Protein AF-A0AA85AYY3-F1 (afdb_monomer)

Organism: NCBI:txid31246

Radius of gyration: 50.99 Å; Cα contacts (8 Å, |Δi|>4): 370; chains: 1; bounding box: 102×61×174 Å

Structure (mmCIF, N/CA/C/O backbone):
data_AF-A0AA85AYY3-F1
#
_entry.id   AF-A0AA85AYY3-F1
#
loop_
_atom_site.group_PDB
_atom_site.id
_atom_site.type_symbol
_atom_site.label_atom_id
_atom_site.label_alt_id
_atom_site.label_comp_id
_atom_site.label_asym_id
_atom_site.label_entity_id
_atom_site.label_seq_id
_atom_site.pdbx_PDB_ins_code
_atom_site.Cartn_x
_atom_site.Cartn_y
_atom_site.Cartn_z
_atom_site.occupancy
_atom_site.B_iso_or_equiv
_atom_site.auth_seq_id
_atom_site.auth_comp_id
_atom_site.auth_asym_id
_atom_site.auth_atom_id
_atom_site.pdbx_PDB_model_num
ATOM 1 N N . MET A 1 1 ? 17.654 -11.704 98.805 1.00 35.56 1 MET A N 1
ATOM 2 C CA . MET A 1 1 ? 17.884 -10.876 97.605 1.00 35.56 1 MET A CA 1
ATOM 3 C C . MET A 1 1 ? 16.859 -11.302 96.569 1.00 35.56 1 MET A C 1
ATOM 5 O O . MET A 1 1 ? 16.862 -12.474 96.223 1.00 35.56 1 MET A O 1
ATOM 9 N N . SER A 1 2 ? 15.999 -10.351 96.183 1.00 33.56 2 SER A N 1
ATOM 10 C CA . SER A 1 2 ? 15.013 -10.348 95.081 1.00 33.56 2 SER A CA 1
ATOM 11 C C . SER A 1 2 ? 13.864 -11.370 95.172 1.00 33.56 2 SER A C 1
ATOM 13 O O . SER A 1 2 ? 14.087 -12.560 95.012 1.00 33.56 2 SER A O 1
ATOM 15 N N . ASP A 1 3 ? 12.648 -11.014 95.608 1.00 28.70 3 ASP A N 1
ATOM 16 C CA . ASP A 1 3 ? 11.627 -10.069 95.078 1.00 28.70 3 ASP A CA 1
ATOM 17 C C . ASP A 1 3 ? 10.892 -10.583 93.824 1.00 28.70 3 ASP A C 1
ATOM 19 O O . ASP A 1 3 ? 11.444 -10.518 92.731 1.00 28.70 3 ASP A O 1
ATOM 23 N N . LYS A 1 4 ? 9.618 -11.006 93.947 1.00 32.03 4 LYS A N 1
ATOM 24 C CA . LYS A 1 4 ? 8.437 -10.143 93.695 1.00 32.03 4 LYS A CA 1
ATOM 25 C C . LYS A 1 4 ? 7.093 -10.900 93.732 1.00 32.03 4 LYS A C 1
ATOM 27 O O . LYS A 1 4 ? 6.885 -11.871 93.019 1.00 32.03 4 LYS A O 1
ATOM 32 N N . ALA A 1 5 ? 6.210 -10.358 94.573 1.00 32.62 5 ALA A N 1
ATOM 33 C CA . ALA A 1 5 ? 4.752 -10.225 94.502 1.00 32.62 5 ALA A CA 1
ATOM 34 C C . ALA A 1 5 ? 3.937 -11.093 93.518 1.00 32.62 5 ALA A C 1
ATOM 36 O O . ALA A 1 5 ? 3.928 -10.861 92.312 1.00 32.62 5 ALA A O 1
ATOM 37 N N . SER A 1 6 ? 3.105 -11.964 94.094 1.00 32.62 6 SER A N 1
ATOM 38 C CA . SER A 1 6 ? 1.823 -12.394 93.540 1.00 32.62 6 SER A CA 1
ATOM 39 C C . SER A 1 6 ? 0.714 -11.456 94.039 1.00 32.62 6 SER A C 1
ATOM 41 O O . SER A 1 6 ? 0.400 -11.440 95.228 1.00 32.62 6 SER A O 1
ATOM 43 N N . SER A 1 7 ? 0.090 -10.696 93.141 1.00 30.17 7 SER A N 1
ATOM 44 C CA . SER A 1 7 ? -1.253 -10.158 93.376 1.00 30.17 7 SER A CA 1
ATOM 45 C C . SER A 1 7 ? -2.160 -10.585 92.232 1.00 30.17 7 SER A C 1
ATOM 47 O O . SER A 1 7 ? -1.886 -10.314 91.065 1.00 30.17 7 SER A O 1
ATOM 49 N N . CYS A 1 8 ? -3.229 -11.294 92.591 1.00 33.50 8 CYS A N 1
ATOM 50 C CA . CYS A 1 8 ? -4.427 -11.377 91.777 1.00 33.50 8 CYS A CA 1
ATOM 51 C C . CYS A 1 8 ? -4.916 -9.955 91.508 1.00 33.50 8 CYS A C 1
ATOM 53 O O . CYS A 1 8 ? -5.263 -9.263 92.459 1.00 33.50 8 CYS A O 1
ATOM 55 N N . ASP A 1 9 ? -4.989 -9.575 90.239 1.00 27.72 9 ASP A N 1
ATOM 56 C CA . ASP A 1 9 ? -5.934 -8.567 89.780 1.00 27.72 9 ASP A CA 1
ATOM 57 C C . ASP A 1 9 ? -6.814 -9.217 88.718 1.00 27.72 9 ASP A C 1
ATOM 59 O O . ASP A 1 9 ? -6.362 -9.670 87.666 1.00 27.72 9 ASP A O 1
ATOM 63 N N . SER A 1 10 ? -8.092 -9.315 89.065 1.00 39.16 10 SER A N 1
ATOM 64 C CA . SER A 1 10 ? -9.200 -9.461 88.138 1.00 39.16 10 SER A CA 1
ATOM 65 C C . SER A 1 10 ? -9.140 -8.329 87.115 1.00 39.16 10 SER A C 1
ATOM 67 O O . SER A 1 10 ? -9.300 -7.169 87.492 1.00 39.16 10 SER A O 1
ATOM 69 N N . SER A 1 11 ? -8.945 -8.647 85.838 1.00 30.33 11 SER A N 1
ATOM 70 C CA . SER A 1 11 ? -9.201 -7.703 84.755 1.00 30.33 11 SER A CA 1
ATOM 71 C C . SER A 1 11 ? -10.397 -8.165 83.932 1.00 30.33 11 SER A C 1
ATOM 73 O O . SER A 1 11 ? -10.402 -9.209 83.280 1.00 30.33 11 SER A O 1
ATOM 75 N N . ASP A 1 12 ? -11.437 -7.349 84.054 1.00 29.25 12 ASP A N 1
ATOM 76 C CA . ASP A 1 12 ? -12.668 -7.332 83.291 1.00 29.25 12 ASP A CA 1
ATOM 77 C C . ASP A 1 12 ? -12.446 -7.556 81.790 1.00 29.25 12 ASP A C 1
ATOM 79 O O . ASP A 1 12 ? -11.738 -6.807 81.116 1.00 29.25 12 ASP A O 1
ATOM 83 N N . PHE A 1 13 ? -13.151 -8.542 81.237 1.00 31.69 13 PHE A N 1
ATOM 84 C CA . PHE A 1 13 ? -13.492 -8.560 79.819 1.00 31.69 13 PHE A CA 1
ATOM 85 C C . PHE A 1 13 ? -14.547 -7.476 79.563 1.00 31.69 13 PHE A C 1
ATOM 87 O O . PHE A 1 13 ? -15.748 -7.739 79.583 1.00 31.69 13 PHE A O 1
ATOM 94 N N . SER A 1 14 ? -14.102 -6.249 79.317 1.00 43.25 14 SER A N 1
ATOM 95 C CA . SER A 1 14 ? -14.933 -5.220 78.700 1.00 43.25 14 SER A CA 1
ATOM 96 C C . SER A 1 14 ? -14.077 -4.403 77.745 1.00 43.25 14 SER A C 1
ATOM 98 O O . SER A 1 14 ? -13.562 -3.348 78.094 1.00 43.25 14 SER A O 1
ATOM 100 N N . ASP A 1 15 ? -13.919 -4.925 76.528 1.00 37.19 15 ASP A N 1
ATOM 101 C CA . ASP A 1 15 ? -13.458 -4.138 75.389 1.00 37.19 15 ASP A CA 1
ATOM 102 C C . ASP A 1 15 ? -14.554 -4.176 74.318 1.00 37.19 15 ASP A C 1
ATOM 104 O O . ASP A 1 15 ? -14.806 -5.181 73.644 1.00 37.19 15 ASP A O 1
ATOM 108 N N . GLY A 1 16 ? -15.304 -3.076 74.277 1.00 38.12 16 GLY A N 1
ATOM 109 C CA . GLY A 1 16 ? -16.508 -2.886 73.488 1.00 38.12 16 GLY A CA 1
ATOM 110 C C . GLY A 1 16 ? -16.209 -2.684 72.009 1.00 38.12 16 GLY A C 1
ATOM 111 O O . GLY A 1 16 ? -16.101 -1.554 71.539 1.00 38.12 16 GLY A O 1
ATOM 112 N N . TYR A 1 17 ? -16.187 -3.774 71.247 1.00 41.09 17 TYR A N 1
ATOM 113 C CA . TYR A 1 17 ? -16.388 -3.698 69.803 1.00 41.09 17 TYR A CA 1
ATOM 114 C C . TYR A 1 17 ? -17.891 -3.778 69.505 1.00 41.09 17 TYR A C 1
ATOM 116 O O . TYR A 1 17 ? -18.534 -4.760 69.886 1.00 41.09 17 TYR A O 1
ATOM 124 N N . PRO A 1 18 ? -18.493 -2.775 68.838 1.00 55.06 18 PRO A N 1
ATOM 125 C CA . PRO A 1 18 ? -19.902 -2.845 68.484 1.00 55.06 18 PRO A CA 1
ATOM 126 C C . PRO A 1 18 ? -20.131 -4.026 67.527 1.00 55.06 18 PRO A C 1
ATOM 128 O O . PRO A 1 18 ? -19.485 -4.152 66.485 1.00 55.06 18 PRO A O 1
ATOM 131 N N . THR A 1 19 ? -21.045 -4.926 67.892 1.00 65.50 19 THR A N 1
ATOM 132 C CA . THR A 1 19 ? -21.405 -6.079 67.064 1.00 65.50 19 THR A CA 1
ATOM 133 C C . THR A 1 19 ? -22.211 -5.605 65.852 1.00 65.50 19 THR A C 1
ATOM 135 O O . THR A 1 19 ? -23.212 -4.897 65.975 1.00 65.50 19 THR A O 1
ATOM 138 N N . THR A 1 20 ? -21.762 -5.968 64.645 1.00 73.62 20 THR A N 1
ATOM 139 C CA . THR A 1 20 ? -22.497 -5.657 63.409 1.00 73.62 20 THR A CA 1
ATOM 140 C C . THR A 1 20 ? -23.631 -6.663 63.237 1.00 73.62 20 THR A C 1
ATOM 142 O O . THR A 1 20 ? -23.387 -7.862 63.131 1.00 73.62 20 THR A O 1
ATOM 145 N N . THR A 1 21 ? -24.872 -6.186 63.191 1.00 78.38 21 THR A N 1
ATOM 146 C CA . THR A 1 21 ? -26.077 -7.011 63.027 1.00 78.38 21 THR A CA 1
ATOM 147 C C . THR A 1 21 ? -26.819 -6.620 61.753 1.00 78.38 21 THR A C 1
ATOM 149 O O . THR A 1 21 ? -26.905 -5.444 61.403 1.00 78.38 21 THR A O 1
ATOM 152 N N . THR A 1 22 ? -27.347 -7.604 61.023 1.00 79.69 22 THR A N 1
ATOM 153 C CA . THR A 1 22 ? -28.239 -7.322 59.887 1.00 79.69 22 THR A CA 1
ATOM 154 C C . THR A 1 22 ? -29.612 -6.978 60.444 1.00 79.69 22 THR A C 1
ATOM 156 O O . THR A 1 22 ? -30.223 -7.816 61.099 1.00 79.69 22 THR A O 1
ATOM 159 N N . ILE A 1 23 ? -30.078 -5.752 60.210 1.00 78.75 23 ILE A N 1
ATOM 160 C CA . ILE A 1 23 ? -31.345 -5.249 60.762 1.00 78.75 23 ILE A CA 1
ATOM 161 C C . ILE A 1 23 ? -32.489 -5.275 59.749 1.00 78.75 23 ILE A C 1
ATOM 163 O O . ILE A 1 23 ? -33.650 -5.267 60.142 1.00 78.75 23 ILE A O 1
ATOM 167 N N . SER A 1 24 ? -32.182 -5.305 58.451 1.00 78.00 24 SER A N 1
ATOM 168 C CA . SER A 1 24 ? -33.190 -5.417 57.397 1.00 78.00 24 SER A CA 1
ATOM 169 C C . SER A 1 24 ? -32.585 -5.957 56.106 1.00 78.00 24 SER A C 1
ATOM 171 O O . SER A 1 24 ? -31.377 -5.856 55.867 1.00 78.00 24 SER A O 1
ATOM 173 N N . THR A 1 25 ? -33.434 -6.533 55.262 1.00 81.69 25 THR A N 1
ATOM 174 C CA . THR A 1 25 ? -33.081 -6.990 53.920 1.00 81.69 25 THR A CA 1
ATOM 175 C C . THR A 1 25 ? -34.111 -6.445 52.940 1.00 81.69 25 THR A C 1
ATOM 177 O O . THR A 1 25 ? -35.302 -6.717 53.071 1.00 81.69 25 THR A O 1
ATOM 180 N N . VAL A 1 26 ? -33.663 -5.666 51.959 1.00 81.69 26 VAL A N 1
ATOM 181 C CA . VAL A 1 26 ? -34.529 -5.076 50.932 1.00 81.69 26 VAL A CA 1
ATOM 182 C C . VAL A 1 26 ? -34.289 -5.821 49.630 1.00 81.69 26 VAL A C 1
ATOM 184 O O . VAL A 1 26 ? -33.198 -5.761 49.071 1.00 81.69 26 VAL A O 1
ATOM 187 N N . ALA A 1 27 ? -35.300 -6.535 49.142 1.00 84.75 27 ALA A N 1
ATOM 188 C CA . ALA A 1 27 ? -35.262 -7.182 47.838 1.00 84.75 27 ALA A CA 1
ATOM 189 C C . ALA A 1 27 ? -36.133 -6.402 46.850 1.00 84.75 27 ALA A C 1
ATOM 191 O O . ALA A 1 27 ? -37.312 -6.162 47.109 1.00 84.75 27 ALA A O 1
ATOM 192 N N . LEU A 1 28 ? -35.557 -6.021 45.713 1.00 84.94 28 LEU A N 1
ATOM 193 C CA . LEU A 1 28 ? -36.245 -5.320 44.634 1.00 84.94 28 LEU A CA 1
ATOM 194 C C . LEU A 1 28 ? -36.143 -6.140 43.352 1.00 84.94 28 LEU A C 1
ATOM 196 O O . LEU A 1 28 ? -35.056 -6.573 42.972 1.00 84.94 28 LEU A O 1
ATOM 200 N N . GLN A 1 29 ? -37.285 -6.330 42.690 1.00 86.81 29 GLN A N 1
ATOM 201 C CA . GLN A 1 29 ? -37.403 -7.041 41.419 1.00 86.81 29 GLN A CA 1
ATOM 202 C C . GLN A 1 29 ? -37.908 -6.078 40.331 1.00 86.81 29 GLN A C 1
ATOM 204 O O . GLN A 1 29 ? -38.973 -5.455 40.437 1.00 86.81 29 GLN A O 1
ATOM 209 N N . ALA A 1 30 ? -37.148 -5.969 39.250 1.00 83.38 30 ALA A N 1
ATOM 210 C CA . ALA A 1 30 ? -37.413 -5.113 38.106 1.00 83.38 30 ALA A CA 1
ATOM 211 C C . ALA A 1 30 ? -37.407 -5.950 36.820 1.00 83.38 30 ALA A C 1
ATOM 213 O O . ALA A 1 30 ? -36.438 -5.950 36.069 1.00 83.38 30 ALA A O 1
ATOM 214 N N . GLY A 1 31 ? -38.501 -6.681 36.575 1.00 81.88 31 GLY A N 1
ATOM 215 C CA . GLY A 1 31 ? -38.555 -7.652 35.480 1.00 81.88 31 GLY A CA 1
ATOM 216 C C . GLY A 1 31 ? -37.588 -8.802 35.762 1.00 81.88 31 GLY A C 1
ATOM 217 O O . GLY A 1 31 ? -37.687 -9.439 36.813 1.00 81.88 31 GLY A O 1
ATOM 218 N N . ASN A 1 32 ? -36.627 -9.002 34.861 1.00 83.75 32 ASN A N 1
ATOM 219 C CA . ASN A 1 32 ? -35.597 -10.036 34.988 1.00 83.75 32 ASN A CA 1
ATOM 220 C C . ASN A 1 32 ? -34.439 -9.630 35.912 1.00 83.75 32 ASN A C 1
ATOM 222 O O . ASN A 1 32 ? -33.647 -10.491 36.283 1.00 83.75 32 ASN A O 1
ATOM 226 N N . ALA A 1 33 ? -34.348 -8.357 36.315 1.00 88.62 33 ALA A N 1
ATOM 227 C CA . ALA A 1 33 ? -33.348 -7.936 37.285 1.00 88.62 33 ALA A CA 1
ATOM 228 C C . ALA A 1 33 ? -33.831 -8.048 38.729 1.00 88.62 33 ALA A C 1
ATOM 230 O O . ALA A 1 33 ? -34.971 -7.707 39.061 1.00 88.62 33 ALA A O 1
ATOM 231 N N . ARG A 1 34 ? -32.916 -8.450 39.607 1.00 89.19 34 ARG A N 1
ATOM 232 C CA . ARG A 1 34 ? -33.114 -8.543 41.049 1.00 89.19 34 ARG A CA 1
ATOM 233 C C . ARG A 1 34 ? -31.933 -7.922 41.778 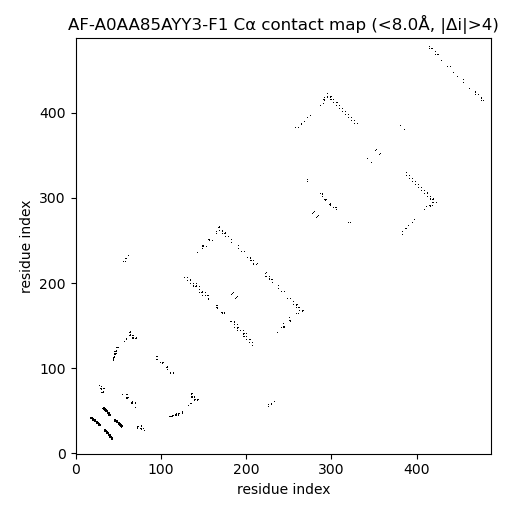1.00 89.19 34 ARG A C 1
ATOM 235 O O . ARG A 1 34 ? -30.787 -8.241 41.491 1.00 89.19 34 ARG A O 1
ATOM 242 N N . ILE A 1 35 ? -32.201 -7.090 42.777 1.00 89.38 35 ILE A N 1
ATOM 243 C CA . ILE A 1 35 ? -31.184 -6.607 43.715 1.00 89.38 35 ILE A CA 1
ATOM 244 C C . ILE A 1 35 ? -31.639 -6.875 45.147 1.00 89.38 35 ILE A C 1
ATOM 246 O O . ILE A 1 35 ? -32.781 -6.608 45.516 1.00 89.38 35 ILE A O 1
ATOM 250 N N . VAL A 1 36 ? -30.748 -7.450 45.947 1.00 87.69 36 VAL A N 1
ATOM 251 C CA . VAL A 1 36 ? -30.947 -7.729 47.369 1.00 87.69 36 VAL A CA 1
ATOM 252 C C . VAL A 1 36 ? -29.929 -6.910 48.147 1.00 87.69 36 VAL A C 1
ATOM 254 O O . VAL A 1 36 ? -28.721 -7.081 47.979 1.00 87.69 36 VAL A O 1
ATOM 257 N N . LEU A 1 37 ? -30.427 -6.018 48.992 1.00 86.75 37 LEU A N 1
ATOM 258 C CA . LEU A 1 37 ? -29.652 -5.112 49.824 1.00 86.75 37 LEU A CA 1
ATOM 259 C C . LEU A 1 37 ? -29.734 -5.573 51.278 1.00 86.75 37 LEU A C 1
ATOM 261 O O . LEU A 1 37 ? -30.827 -5.778 51.803 1.00 86.75 37 LEU A O 1
ATOM 265 N N . ALA A 1 38 ? -28.589 -5.694 51.939 1.00 84.25 38 ALA A N 1
ATOM 266 C CA . ALA A 1 38 ? -28.515 -5.897 53.380 1.00 84.25 38 ALA A CA 1
ATOM 267 C C . ALA A 1 38 ? -28.299 -4.547 54.068 1.00 84.25 38 ALA A C 1
ATOM 269 O O . ALA A 1 38 ? -27.349 -3.828 53.743 1.00 84.25 38 ALA A O 1
ATOM 270 N N . VAL A 1 39 ? -29.164 -4.219 55.027 1.00 83.56 39 VAL A N 1
ATOM 271 C CA . VAL A 1 39 ? -29.001 -3.067 55.917 1.00 83.56 39 VAL A CA 1
ATOM 272 C C . VAL A 1 39 ? -28.365 -3.573 57.207 1.00 83.56 39 VAL A C 1
ATOM 274 O O . VAL A 1 39 ? -28.966 -4.340 57.962 1.00 83.56 39 VAL A O 1
ATOM 277 N N . LEU A 1 40 ? -27.121 -3.172 57.432 1.00 82.00 40 LEU A N 1
ATOM 278 C CA . LEU A 1 40 ? -26.291 -3.577 58.558 1.00 82.00 40 LEU A CA 1
ATOM 279 C C . LEU A 1 40 ? -26.227 -2.429 59.566 1.00 82.00 40 LEU A C 1
ATOM 281 O O . LEU A 1 40 ? -25.952 -1.293 59.181 1.00 82.00 40 LEU A O 1
ATOM 285 N N . ARG A 1 41 ? -26.442 -2.723 60.848 1.00 80.62 41 ARG A N 1
ATOM 286 C CA . ARG A 1 41 ? -26.283 -1.777 61.956 1.00 80.62 41 ARG A CA 1
ATOM 287 C C . ARG A 1 41 ? -25.089 -2.170 62.812 1.00 80.62 41 ARG A C 1
ATOM 289 O O . ARG A 1 41 ? -24.939 -3.335 63.169 1.00 80.62 41 ARG A O 1
ATOM 296 N N . CYS A 1 42 ? -24.286 -1.186 63.192 1.00 79.50 42 CYS A N 1
ATOM 297 C CA . CYS A 1 42 ? -23.188 -1.334 64.137 1.00 79.50 42 CYS A CA 1
ATOM 298 C C . CYS A 1 42 ? -23.160 -0.103 65.058 1.00 79.50 42 CYS A C 1
ATOM 300 O O . CYS A 1 42 ? -22.764 0.982 64.636 1.00 79.50 42 CYS A O 1
ATOM 302 N N . GLY A 1 43 ? -23.654 -0.238 66.294 1.00 80.69 43 GLY A N 1
ATOM 303 C CA . GLY A 1 43 ? -23.796 0.892 67.222 1.00 80.69 43 GLY A CA 1
ATOM 304 C C . GLY A 1 43 ? -24.687 2.011 66.660 1.00 80.69 43 GLY A C 1
ATOM 305 O O . GLY A 1 43 ? -25.886 1.802 66.445 1.00 80.69 43 GLY A O 1
ATOM 306 N N . SER A 1 44 ? -24.084 3.182 66.427 1.00 74.00 44 SER A N 1
ATOM 307 C CA . SER A 1 44 ? -24.693 4.390 65.845 1.00 74.00 44 SER A CA 1
ATOM 308 C C . SER A 1 44 ? -24.552 4.506 64.319 1.00 74.00 44 SER A C 1
ATOM 310 O O . SER A 1 44 ? -24.915 5.532 63.751 1.00 74.00 44 SER A O 1
ATOM 312 N N . TRP A 1 45 ? -24.042 3.474 63.640 1.00 75.56 45 TRP A N 1
ATOM 313 C CA . TRP A 1 45 ? -23.788 3.494 62.198 1.00 75.56 45 TRP A CA 1
ATOM 314 C C . TRP A 1 45 ? -24.663 2.491 61.449 1.00 75.56 45 TRP A C 1
ATOM 316 O O . TRP A 1 45 ? -24.837 1.348 61.886 1.00 75.56 45 TRP A O 1
ATOM 326 N N . ILE A 1 46 ? -25.156 2.907 60.281 1.00 80.75 46 ILE A N 1
ATOM 327 C CA . ILE A 1 46 ? -25.859 2.064 59.315 1.00 80.75 46 ILE A CA 1
ATOM 328 C C . ILE A 1 46 ? -25.032 1.961 58.028 1.00 80.75 46 ILE A C 1
ATOM 330 O O . ILE A 1 46 ? -24.502 2.950 57.526 1.00 80.75 46 ILE A O 1
ATOM 334 N N . ARG A 1 47 ? -24.931 0.749 57.474 1.00 81.00 47 ARG A N 1
ATOM 335 C CA . ARG A 1 47 ? -24.313 0.468 56.172 1.00 81.00 47 ARG A CA 1
ATOM 336 C C . ARG A 1 47 ? -25.286 -0.321 55.304 1.00 81.00 47 ARG A C 1
ATOM 338 O O . ARG A 1 47 ? -25.845 -1.319 55.746 1.00 81.00 47 ARG A O 1
ATOM 345 N N . VAL A 1 48 ? -25.437 0.091 54.051 1.00 82.00 48 VAL A N 1
ATOM 346 C CA . VAL A 1 48 ? -26.194 -0.641 53.030 1.00 82.00 48 VAL A CA 1
ATOM 347 C C . VAL A 1 48 ? -25.194 -1.341 52.120 1.00 82.00 48 VAL A C 1
ATOM 349 O O . VAL A 1 48 ? -24.266 -0.712 51.617 1.00 82.00 48 VAL A O 1
ATOM 352 N N . ARG A 1 49 ? -25.351 -2.652 51.928 1.00 80.44 49 ARG A N 1
ATOM 353 C CA . ARG A 1 49 ? -24.494 -3.445 51.038 1.00 80.44 49 ARG A CA 1
ATOM 354 C C . ARG A 1 49 ? -25.341 -4.204 50.032 1.00 80.44 49 ARG A C 1
ATOM 356 O O . ARG A 1 49 ? -26.361 -4.782 50.399 1.00 80.44 49 ARG A O 1
ATOM 363 N N . ILE A 1 50 ? -24.875 -4.280 48.790 1.00 84.06 50 ILE A N 1
ATOM 364 C CA . ILE A 1 50 ? -25.419 -5.223 47.812 1.00 84.06 50 ILE A CA 1
ATOM 365 C C . ILE A 1 50 ? -25.038 -6.636 48.272 1.00 84.06 50 ILE A C 1
ATOM 367 O O . ILE A 1 50 ? -23.860 -6.981 48.361 1.00 84.06 50 ILE A O 1
ATOM 371 N N . GLN A 1 51 ? -26.036 -7.434 48.640 1.00 80.75 51 GLN A N 1
ATOM 372 C CA . GLN A 1 51 ? -25.855 -8.829 49.035 1.00 80.75 51 GLN A CA 1
ATOM 373 C C . GLN A 1 51 ? -25.927 -9.760 47.824 1.00 80.75 51 GLN A C 1
ATOM 375 O O . GLN A 1 51 ? -25.167 -10.722 47.756 1.00 80.75 51 GLN A O 1
ATOM 380 N N . ARG A 1 52 ? -26.815 -9.460 46.868 1.00 83.19 52 ARG A N 1
ATOM 381 C CA . ARG A 1 52 ? -26.938 -10.163 45.584 1.00 83.19 52 ARG A CA 1
ATOM 382 C C . ARG A 1 52 ? -27.490 -9.209 44.531 1.00 83.19 52 ARG A C 1
ATOM 384 O O . ARG A 1 52 ? -28.396 -8.436 44.836 1.00 83.19 52 ARG A O 1
ATOM 391 N N . MET A 1 53 ? -26.979 -9.291 43.311 1.00 85.94 53 MET A N 1
ATOM 392 C CA . MET A 1 53 ? -27.542 -8.615 42.149 1.00 85.94 53 MET A CA 1
ATOM 393 C C . MET A 1 53 ? -27.583 -9.601 40.983 1.00 85.94 53 MET A C 1
ATOM 395 O O . MET A 1 53 ? -26.643 -10.365 40.794 1.00 85.94 53 MET A O 1
ATOM 399 N N . GLU A 1 54 ? -28.689 -9.614 40.254 1.00 87.75 54 GLU A N 1
ATOM 400 C CA . GLU A 1 54 ? -28.882 -10.393 39.036 1.00 87.75 54 GLU A CA 1
ATOM 401 C C . GLU A 1 54 ? -29.443 -9.447 37.977 1.00 87.75 54 GLU A C 1
ATOM 403 O O . GLU A 1 54 ? -30.487 -8.840 38.234 1.00 87.75 54 GLU A O 1
ATOM 408 N N . PRO A 1 55 ? -28.788 -9.270 36.820 1.00 89.25 55 PRO A N 1
ATOM 409 C CA . PRO A 1 55 ? -27.437 -9.737 36.469 1.00 89.25 55 PRO A CA 1
ATOM 410 C C . PRO A 1 55 ? -26.348 -9.160 37.397 1.00 89.25 55 PRO A C 1
ATOM 412 O O . PRO A 1 55 ? -26.572 -8.121 38.024 1.00 89.25 55 PRO A O 1
ATOM 415 N N . ASP A 1 56 ? -25.197 -9.833 37.515 1.00 89.94 56 ASP A N 1
ATOM 416 C CA . ASP A 1 56 ? -24.128 -9.432 38.451 1.00 89.94 56 ASP A CA 1
ATOM 417 C C . ASP A 1 56 ? -23.581 -8.028 38.146 1.00 89.94 56 ASP A C 1
ATOM 419 O O . ASP A 1 56 ? -23.608 -7.587 37.003 1.00 89.94 56 ASP A O 1
ATOM 423 N N . LEU A 1 57 ? -23.045 -7.335 39.159 1.00 89.19 57 LEU A N 1
ATOM 424 C CA . LEU A 1 57 ? -22.532 -5.961 39.059 1.00 89.19 57 LEU A CA 1
ATOM 425 C C . LEU A 1 57 ? -21.476 -5.777 37.958 1.00 89.19 57 LEU A C 1
ATOM 427 O O . LEU A 1 57 ? -21.419 -4.696 37.367 1.00 89.19 57 LEU A O 1
ATOM 431 N N . TYR A 1 58 ? -20.671 -6.807 37.691 1.00 92.69 58 TYR A N 1
ATOM 432 C CA . TYR A 1 58 ? -19.608 -6.787 36.683 1.00 92.69 58 TYR A CA 1
ATOM 433 C C . TYR A 1 58 ? -19.982 -7.498 35.384 1.00 92.69 58 TYR A C 1
ATOM 435 O O . TYR A 1 58 ? -19.162 -7.550 34.473 1.00 92.69 58 TYR A O 1
ATOM 443 N N . ASP A 1 59 ? -21.202 -8.024 35.283 1.00 93.19 59 ASP A N 1
ATOM 444 C CA . ASP A 1 59 ? -21.680 -8.632 34.049 1.00 93.19 59 ASP A CA 1
ATOM 445 C C . ASP A 1 59 ? -21.866 -7.551 32.979 1.00 93.19 59 ASP A C 1
ATOM 447 O O . ASP A 1 59 ? -22.658 -6.619 33.175 1.00 93.19 59 ASP A O 1
ATOM 451 N N . ILE A 1 60 ? -21.089 -7.677 31.901 1.00 95.19 60 ILE A N 1
ATOM 452 C CA . ILE A 1 60 ? -21.045 -6.776 30.743 1.00 95.19 60 ILE A CA 1
ATOM 453 C C . ILE A 1 60 ? -21.645 -7.405 29.476 1.00 95.19 60 ILE A C 1
ATOM 455 O O . ILE A 1 60 ? -21.789 -6.695 28.485 1.00 95.19 60 ILE A O 1
ATOM 459 N N . GLY A 1 61 ? -22.018 -8.691 29.500 1.00 93.69 61 GLY A N 1
ATOM 460 C CA . GLY A 1 61 ? -22.490 -9.432 28.323 1.00 93.69 61 GLY A CA 1
ATOM 461 C C . GLY A 1 61 ? -21.378 -9.866 27.355 1.00 93.69 61 GLY A C 1
ATOM 462 O O . GLY A 1 61 ? -20.217 -9.475 27.504 1.00 93.69 61 GLY A O 1
ATOM 463 N N . ALA A 1 62 ? -21.743 -10.687 26.363 1.00 92.69 62 ALA A N 1
ATOM 464 C CA . ALA A 1 62 ? -20.842 -11.247 25.350 1.00 92.69 62 ALA A CA 1
ATOM 465 C C . ALA A 1 62 ? -20.778 -10.440 24.037 1.00 92.69 62 ALA A C 1
ATOM 467 O O . ALA A 1 62 ? -19.882 -10.652 23.220 1.00 92.69 62 ALA A O 1
ATOM 468 N N . SER A 1 63 ? -21.727 -9.528 23.813 1.00 96.06 63 SER A N 1
ATOM 469 C CA . SER A 1 63 ? -21.866 -8.744 22.579 1.00 96.06 63 SER A CA 1
ATOM 470 C C . SER A 1 63 ? -22.452 -7.356 22.850 1.00 96.06 63 SER A C 1
ATOM 472 O O . SER A 1 63 ? -22.971 -7.093 23.939 1.00 96.06 63 SER A O 1
ATOM 474 N N . ALA A 1 64 ? -22.411 -6.465 21.853 1.00 95.81 64 ALA A N 1
ATOM 475 C CA . ALA A 1 64 ? -23.014 -5.136 21.961 1.00 95.81 64 ALA A CA 1
ATOM 476 C C . ALA A 1 64 ? -24.532 -5.202 22.212 1.00 95.81 64 ALA A C 1
ATOM 478 O O . ALA A 1 64 ? -25.069 -4.394 22.970 1.00 95.81 64 ALA A O 1
ATOM 479 N N . ASP A 1 65 ? -25.214 -6.190 21.630 1.00 96.88 65 ASP A N 1
ATOM 480 C CA . ASP A 1 65 ? -26.652 -6.399 21.810 1.00 96.88 65 ASP A CA 1
ATOM 481 C C . ASP A 1 65 ? -26.983 -6.912 23.213 1.00 96.88 65 ASP A C 1
ATOM 483 O O . ASP A 1 65 ? -27.917 -6.423 23.854 1.00 96.88 65 ASP A O 1
ATOM 487 N N . GLU A 1 66 ? -26.181 -7.843 23.732 1.00 95.88 66 GLU A N 1
ATOM 488 C CA . GLU A 1 66 ? -26.332 -8.313 25.108 1.00 95.88 66 GLU A CA 1
ATOM 489 C C . GLU A 1 66 ? -26.051 -7.191 26.109 1.00 95.88 66 GLU A C 1
ATOM 491 O O . GLU A 1 66 ? -26.869 -6.960 27.000 1.00 95.88 66 GLU A O 1
ATOM 496 N N . ALA A 1 67 ? -24.966 -6.431 25.928 1.00 96.25 67 ALA A N 1
ATOM 497 C CA . ALA A 1 67 ? -24.647 -5.272 26.760 1.00 96.25 67 ALA A CA 1
ATOM 498 C C . ALA A 1 67 ? -25.778 -4.230 26.754 1.00 96.25 67 ALA A C 1
ATOM 500 O O . ALA A 1 67 ? -26.130 -3.693 27.807 1.00 96.25 67 ALA A O 1
ATOM 501 N N . ARG A 1 68 ? -26.409 -3.999 25.594 1.00 96.94 68 ARG A N 1
ATOM 502 C CA . ARG A 1 68 ? -27.583 -3.123 25.468 1.00 96.94 68 ARG A CA 1
ATOM 503 C C . ARG A 1 68 ? -28.775 -3.652 26.253 1.00 96.94 68 ARG A C 1
ATOM 505 O O . ARG A 1 68 ? -29.372 -2.904 27.024 1.00 96.94 68 ARG A O 1
ATOM 512 N N . SER A 1 69 ? -29.079 -4.942 26.129 1.00 96.12 69 SER A N 1
ATOM 513 C CA . SER A 1 69 ? -30.171 -5.564 26.887 1.00 96.12 69 SER A CA 1
ATOM 514 C C . SER A 1 69 ? -29.937 -5.479 28.404 1.00 96.12 69 SER A C 1
ATOM 516 O O . SER A 1 69 ? -30.845 -5.135 29.164 1.00 96.12 69 SER A O 1
ATOM 518 N N . LEU A 1 70 ? -28.695 -5.696 28.855 1.00 95.62 70 LEU A N 1
ATOM 519 C CA . LEU A 1 70 ? -28.295 -5.540 30.252 1.00 95.62 70 LEU A CA 1
ATOM 520 C C . LEU A 1 70 ? -28.450 -4.088 30.714 1.00 95.62 70 LEU A C 1
ATOM 522 O O . LEU A 1 70 ? -28.885 -3.850 31.845 1.00 95.62 70 LEU A O 1
ATOM 526 N N . HIS A 1 71 ? -28.124 -3.124 29.851 1.00 95.62 71 HIS A N 1
ATOM 527 C CA . HIS A 1 71 ? -28.267 -1.700 30.136 1.00 95.62 71 HIS A CA 1
ATOM 528 C C . HIS A 1 71 ? -29.738 -1.298 30.296 1.00 95.62 71 HIS A C 1
ATOM 530 O O . HIS A 1 71 ? -30.088 -0.658 31.287 1.00 95.62 71 HIS A O 1
ATOM 536 N N . GLU A 1 72 ? -30.623 -1.731 29.398 1.00 95.12 72 GLU A N 1
ATOM 537 C CA . GLU A 1 72 ? -32.071 -1.480 29.488 1.00 95.12 72 GLU A CA 1
ATOM 538 C C . GLU A 1 72 ? -32.672 -2.070 30.772 1.00 95.12 72 GLU A C 1
ATOM 540 O O . GLU A 1 72 ? -33.399 -1.399 31.516 1.00 95.12 72 GLU A O 1
ATOM 545 N N . ILE A 1 73 ? -32.306 -3.315 31.087 1.00 93.81 73 ILE A N 1
ATOM 546 C CA . ILE A 1 73 ? -32.705 -3.986 32.328 1.00 93.81 73 ILE A CA 1
ATOM 547 C C . ILE A 1 73 ? -32.208 -3.196 33.552 1.00 93.81 73 ILE A C 1
ATOM 549 O O . ILE A 1 73 ? -32.950 -3.005 34.523 1.00 93.81 73 ILE A O 1
ATOM 553 N N . HIS A 1 74 ? -30.966 -2.709 33.515 1.00 94.06 74 HIS A N 1
ATOM 554 C CA . HIS A 1 74 ? -30.380 -1.901 34.580 1.00 94.06 74 HIS A CA 1
ATOM 555 C C . HIS A 1 74 ? -31.091 -0.549 34.750 1.00 94.06 74 HIS A C 1
ATOM 557 O O . HIS A 1 74 ? -31.415 -0.177 35.880 1.00 94.06 74 HIS A O 1
ATOM 563 N N . GLN A 1 75 ? -31.411 0.156 33.662 1.00 93.19 75 GLN A N 1
ATOM 564 C CA . GLN A 1 75 ? -32.176 1.406 33.707 1.00 93.19 75 GLN A CA 1
ATOM 565 C C . GLN A 1 75 ? -33.558 1.202 34.340 1.00 93.19 75 GLN A C 1
ATOM 567 O O . GLN A 1 75 ? -33.983 1.980 35.201 1.00 93.19 75 GLN A O 1
ATOM 572 N N . HIS A 1 76 ? -34.252 0.120 33.983 1.00 91.44 76 HIS A N 1
ATOM 573 C CA . HIS A 1 76 ? -35.542 -0.219 34.581 1.00 91.44 76 HIS A CA 1
ATOM 574 C C . HIS A 1 76 ? -35.430 -0.532 36.088 1.00 91.44 76 HIS A C 1
ATOM 576 O O . HIS A 1 76 ? -36.309 -0.173 36.875 1.00 91.44 76 HIS A O 1
ATOM 582 N N . LEU A 1 77 ? -34.330 -1.143 36.537 1.00 90.00 77 LEU A N 1
ATOM 583 C CA . LEU A 1 77 ? -34.059 -1.306 37.968 1.00 90.00 77 LEU A CA 1
ATOM 584 C C . LEU A 1 77 ? -33.813 0.042 38.654 1.00 90.00 77 LEU A C 1
ATOM 586 O O . LEU A 1 77 ? -34.397 0.299 39.709 1.00 90.00 77 LEU A O 1
ATOM 590 N N . CYS A 1 78 ? -32.990 0.907 38.062 1.00 90.69 78 CYS A N 1
ATOM 591 C CA . CYS A 1 78 ? -32.664 2.221 38.613 1.00 90.69 78 CYS A CA 1
ATOM 592 C C . CYS A 1 78 ? -33.899 3.124 38.739 1.00 90.69 78 CYS A C 1
ATOM 594 O O . CYS A 1 78 ? -34.066 3.772 39.770 1.00 90.69 78 CYS A O 1
ATOM 596 N N . THR A 1 79 ? -34.811 3.111 37.764 1.00 88.75 79 THR A N 1
ATOM 597 C CA . THR A 1 79 ? -36.082 3.860 37.843 1.00 88.75 79 THR A CA 1
ATOM 598 C C . THR A 1 79 ? -36.979 3.357 38.976 1.00 88.75 79 THR A C 1
ATOM 600 O O . THR A 1 79 ? -37.500 4.159 39.756 1.00 88.75 79 THR A O 1
ATOM 603 N N . LYS A 1 80 ? -37.104 2.034 39.158 1.00 86.50 80 LYS A N 1
ATOM 604 C CA . LYS A 1 80 ? -37.825 1.469 40.312 1.00 86.50 80 LYS A CA 1
ATOM 605 C C . LYS A 1 80 ? -37.163 1.821 41.641 1.00 86.50 80 LYS A C 1
ATOM 607 O O . LYS A 1 80 ? -37.869 2.166 42.587 1.00 86.50 80 LYS A O 1
ATOM 612 N N . LEU A 1 81 ? -35.837 1.755 41.727 1.00 84.94 81 LEU A N 1
ATOM 613 C CA . LEU A 1 81 ? -35.100 2.128 42.935 1.00 84.94 81 LEU A CA 1
ATOM 614 C C . LEU A 1 81 ? -35.276 3.621 43.260 1.00 84.94 81 LEU A C 1
ATOM 616 O O . LEU A 1 81 ? -35.495 3.968 44.417 1.00 84.94 81 LEU A O 1
ATOM 620 N N . ALA A 1 82 ? -35.266 4.489 42.246 1.00 83.38 82 ALA A N 1
ATOM 621 C CA . ALA A 1 82 ? -35.510 5.921 42.397 1.00 83.38 82 ALA A CA 1
ATOM 622 C C . ALA A 1 82 ? -36.927 6.218 42.920 1.00 83.38 82 ALA A C 1
ATOM 624 O O . ALA A 1 82 ? -37.084 7.050 43.803 1.00 83.38 82 ALA A O 1
ATOM 625 N N . SER A 1 83 ? -37.954 5.476 42.490 1.00 81.69 83 SER A N 1
ATOM 626 C CA . SER A 1 83 ? -39.310 5.615 43.061 1.00 81.69 83 SER A CA 1
ATOM 627 C C . SER A 1 83 ? -39.381 5.273 44.559 1.00 81.69 83 SER A C 1
ATOM 629 O O . SER A 1 83 ? -40.247 5.756 45.284 1.00 81.69 83 SER A O 1
ATOM 631 N N . LYS A 1 84 ? -38.448 4.445 45.053 1.00 77.56 84 LYS A N 1
ATOM 632 C CA . LYS A 1 84 ? -38.306 4.126 46.481 1.00 77.56 84 LYS A CA 1
ATOM 633 C C . LYS A 1 84 ? -37.471 5.150 47.240 1.00 77.56 84 LYS A C 1
ATOM 635 O O . LYS A 1 84 ? -37.580 5.201 48.462 1.00 77.56 84 LYS A O 1
ATOM 640 N N . GLN A 1 85 ? -36.695 5.979 46.543 1.00 77.44 85 GLN A N 1
ATOM 641 C CA . GLN A 1 85 ? -35.897 7.027 47.166 1.00 77.44 85 GLN A CA 1
ATOM 642 C C . GLN A 1 85 ? -36.774 8.062 47.868 1.00 77.44 85 GLN A C 1
ATOM 644 O O . GLN A 1 85 ? -36.454 8.450 48.984 1.00 77.44 85 GLN A O 1
ATOM 649 N N . GLU A 1 86 ? -37.898 8.451 47.264 1.00 73.44 86 GLU A N 1
ATOM 650 C CA . GLU A 1 86 ? -38.838 9.409 47.863 1.00 73.44 86 GLU A CA 1
ATOM 651 C C . GLU A 1 86 ? -39.389 8.888 49.203 1.00 73.44 86 GLU A C 1
ATOM 653 O O . GLU A 1 86 ? -39.369 9.585 50.218 1.00 73.44 86 GLU A O 1
ATOM 658 N N . GLN A 1 87 ? -39.735 7.597 49.253 1.00 72.31 87 GLN A N 1
ATOM 659 C CA . GLN A 1 87 ? -40.197 6.921 50.471 1.00 72.31 87 GLN A CA 1
ATOM 660 C C . GLN A 1 87 ? -39.104 6.856 51.549 1.00 72.31 87 GLN A C 1
ATOM 662 O O . GLN A 1 87 ? -39.390 7.008 52.734 1.00 72.31 87 GLN A O 1
ATOM 667 N N . ILE A 1 88 ? -37.845 6.647 51.156 1.00 71.12 88 ILE A N 1
ATOM 668 C CA . ILE A 1 88 ? -36.706 6.634 52.084 1.00 71.12 88 ILE A CA 1
ATOM 669 C C . ILE A 1 88 ? -36.404 8.050 52.588 1.00 71.12 88 ILE A C 1
ATOM 671 O O . ILE A 1 88 ? -36.160 8.216 53.781 1.00 71.12 88 ILE A O 1
ATOM 675 N N . SER A 1 89 ? -36.480 9.073 51.732 1.00 72.25 89 SER A N 1
ATOM 676 C CA . SER A 1 89 ? -36.300 10.467 52.147 1.00 72.25 89 SER A CA 1
ATOM 677 C C . SER A 1 89 ? -37.399 10.942 53.093 1.00 72.25 89 SER A C 1
ATOM 679 O O . SER A 1 89 ? -37.095 11.616 54.072 1.00 72.25 89 SER A O 1
ATOM 681 N N . GLU A 1 90 ? -38.653 10.535 52.877 1.00 73.62 90 GLU A N 1
ATOM 682 C CA . GLU A 1 90 ? -39.746 10.821 53.812 1.00 73.62 90 GLU A CA 1
ATOM 683 C C . GLU A 1 90 ? -39.549 10.119 55.161 1.00 73.62 90 GLU A C 1
ATOM 685 O O . GLU A 1 90 ? -39.819 10.702 56.210 1.00 73.62 90 GLU A O 1
ATOM 690 N N . LEU A 1 91 ? -39.083 8.865 55.156 1.00 70.19 91 LEU A N 1
ATOM 691 C CA . LEU A 1 91 ? -38.791 8.123 56.386 1.00 70.19 91 LEU A CA 1
ATOM 692 C C . LEU A 1 91 ? -37.619 8.731 57.161 1.00 70.19 91 LEU A C 1
ATOM 694 O O . LEU A 1 91 ? -37.661 8.767 58.388 1.00 70.19 91 LEU A O 1
ATOM 698 N N . LEU A 1 92 ? -36.605 9.228 56.456 1.00 68.12 92 LEU A N 1
ATOM 699 C CA . LEU A 1 92 ? -35.477 9.937 57.053 1.00 68.12 92 LEU A CA 1
ATOM 700 C C . LEU A 1 92 ? -35.895 11.304 57.605 1.00 68.12 92 LEU A C 1
ATOM 702 O O . LEU A 1 92 ? -35.545 11.607 58.737 1.00 68.12 92 LEU A O 1
ATOM 706 N N . SER A 1 93 ? -36.738 12.059 56.890 1.00 70.88 93 SER A N 1
ATOM 707 C CA . SER A 1 93 ? -37.317 13.314 57.396 1.00 70.88 93 SER A CA 1
ATOM 708 C C . SER A 1 93 ? -38.136 13.088 58.667 1.00 70.88 93 SER A C 1
ATOM 710 O O . SER A 1 93 ? -37.981 13.817 59.637 1.00 70.88 93 SER A O 1
ATOM 712 N N . LYS A 1 94 ? -38.967 12.038 58.707 1.00 69.69 94 LYS A N 1
ATOM 713 C CA . LYS A 1 94 ? -39.733 11.676 59.912 1.00 69.69 94 LYS A CA 1
ATOM 714 C C . LYS A 1 94 ? -38.829 11.240 61.067 1.00 69.69 94 LYS A C 1
ATOM 716 O O . LYS A 1 94 ? -39.173 11.463 62.223 1.00 69.69 94 LYS A O 1
ATOM 721 N N . ALA A 1 95 ? -37.696 10.601 60.773 1.00 67.56 95 ALA A N 1
ATOM 722 C CA . ALA A 1 95 ? -36.703 10.256 61.785 1.00 67.56 95 ALA A CA 1
ATOM 723 C C . ALA A 1 95 ? -36.008 11.510 62.340 1.00 67.56 95 ALA A C 1
ATOM 725 O O . ALA A 1 95 ? -35.853 11.609 63.555 1.00 67.56 95 ALA A O 1
ATOM 726 N N . ASP A 1 96 ? -35.672 12.478 61.486 1.00 67.56 96 ASP A N 1
ATOM 727 C CA . ASP A 1 96 ? -35.127 13.778 61.895 1.00 67.56 96 ASP A CA 1
ATOM 728 C C . ASP A 1 96 ? -36.146 14.571 62.738 1.00 67.56 96 ASP A C 1
ATOM 730 O O . ASP A 1 96 ? -35.802 15.098 63.796 1.00 67.56 96 ASP A O 1
ATOM 734 N N . ASP A 1 97 ? -37.429 14.564 62.364 1.00 71.31 97 ASP A N 1
ATOM 735 C CA . ASP A 1 97 ? -38.497 15.190 63.155 1.00 71.31 97 ASP A CA 1
ATOM 736 C C . ASP A 1 97 ? -38.647 14.525 64.539 1.00 71.31 97 ASP A C 1
ATOM 738 O O . ASP A 1 97 ? -38.794 15.209 65.553 1.00 71.31 97 ASP A O 1
ATOM 742 N N . LEU A 1 98 ? -38.543 13.193 64.628 1.00 65.19 98 LEU A N 1
ATOM 743 C CA . LEU A 1 98 ? -38.572 12.468 65.907 1.00 65.19 98 LEU A CA 1
ATOM 744 C C . LEU A 1 98 ? -37.341 12.755 66.780 1.00 65.19 98 LEU A C 1
ATOM 746 O O . LEU A 1 98 ? -37.471 12.830 68.002 1.00 65.19 98 LEU A O 1
ATOM 750 N N . VAL A 1 99 ? -36.170 12.970 66.173 1.00 63.50 99 VAL A N 1
ATOM 751 C CA . VAL A 1 99 ? -34.957 13.440 66.865 1.00 63.50 99 VAL A CA 1
ATOM 752 C C . VAL A 1 99 ? -35.188 14.812 67.501 1.00 63.50 99 VAL A C 1
ATOM 754 O O . VAL A 1 99 ? -34.724 15.036 68.617 1.00 63.50 99 VAL A O 1
ATOM 757 N N . THR A 1 100 ? -35.943 15.704 66.846 1.00 64.75 100 THR A N 1
ATOM 758 C CA . THR A 1 100 ? -36.280 17.028 67.406 1.00 64.75 100 THR A CA 1
ATOM 759 C C . THR A 1 100 ? -37.341 16.990 68.513 1.00 64.75 100 THR A C 1
ATOM 761 O O . THR A 1 100 ? -37.395 17.910 69.327 1.00 64.75 100 THR A O 1
ATOM 764 N N . GLN A 1 101 ? -38.168 15.938 68.581 1.00 65.00 101 GLN A N 1
ATOM 765 C CA . GLN A 1 101 ? -39.251 15.801 69.570 1.00 65.00 101 GLN A CA 1
ATOM 766 C C . GLN A 1 101 ? -38.869 15.000 70.831 1.00 65.00 101 GLN A C 1
ATOM 768 O O . GLN A 1 101 ? -39.572 15.087 71.840 1.00 65.00 101 GLN A O 1
ATOM 773 N N . GLN A 1 102 ? -37.789 14.210 70.813 1.00 56.50 102 GLN A N 1
ATOM 774 C CA . GLN A 1 102 ? -37.366 13.393 71.961 1.00 56.50 102 GLN A CA 1
ATOM 775 C C . GLN A 1 102 ? -36.533 14.181 72.991 1.00 56.50 102 GLN A C 1
ATOM 777 O O . GLN A 1 102 ? -35.615 14.911 72.642 1.00 56.50 102 GLN A O 1
ATOM 782 N N . THR A 1 103 ? -36.819 13.980 74.285 1.00 47.25 103 THR A N 1
ATOM 783 C CA . THR A 1 103 ? -36.248 14.732 75.425 1.00 47.25 103 THR A CA 1
ATOM 784 C C . THR A 1 103 ? -34.976 14.135 76.048 1.00 47.25 103 THR A C 1
ATOM 786 O O . THR A 1 103 ? -34.446 14.713 76.994 1.00 47.25 103 THR A O 1
ATOM 789 N N . SER A 1 104 ? -34.465 12.996 75.562 1.00 60.66 104 SER A N 1
ATOM 790 C CA . SER A 1 104 ? -33.209 12.403 76.057 1.00 60.66 104 SER A CA 1
ATOM 791 C C . SER A 1 104 ? -32.050 12.623 75.076 1.00 60.66 104 SER A C 1
ATOM 793 O O . SER A 1 104 ? -31.998 11.957 74.037 1.00 60.66 104 SER A O 1
ATOM 795 N N . ASP A 1 105 ? -31.096 13.487 75.441 1.00 62.56 105 ASP A N 1
ATOM 796 C CA . ASP A 1 105 ? -29.949 13.910 74.610 1.00 62.56 105 ASP A CA 1
ATOM 797 C C . ASP A 1 105 ? -29.143 12.747 73.997 1.00 62.56 105 ASP A C 1
ATOM 799 O O . ASP A 1 105 ? -28.670 12.821 72.864 1.00 62.56 105 ASP A O 1
ATOM 803 N N . ASN A 1 106 ? -29.024 11.624 74.711 1.00 64.31 106 ASN A N 1
ATOM 804 C CA . ASN A 1 106 ? -28.220 10.487 74.255 1.00 64.31 106 ASN A CA 1
ATOM 805 C C . ASN A 1 106 ? -28.895 9.658 73.145 1.00 64.31 106 ASN A C 1
ATOM 807 O O . ASN A 1 106 ? -28.203 9.027 72.349 1.00 64.31 106 ASN A O 1
ATOM 811 N N . GLN A 1 107 ? -30.232 9.614 73.082 1.00 65.00 107 GLN A N 1
ATOM 812 C CA . GLN A 1 107 ? -30.941 8.856 72.039 1.00 65.00 107 GLN A CA 1
ATOM 813 C C . GLN A 1 107 ? -31.102 9.682 70.760 1.00 65.00 107 GLN A C 1
ATOM 815 O O . GLN A 1 107 ? -30.892 9.144 69.672 1.00 65.00 107 GLN A O 1
ATOM 820 N N . SER A 1 108 ? -31.382 10.984 70.885 1.00 70.00 108 SER A N 1
ATOM 821 C CA . SER A 1 108 ? -31.494 11.905 69.746 1.00 70.00 108 SER A CA 1
ATOM 822 C C . SER A 1 108 ? -30.190 11.959 68.936 1.00 70.00 108 SER A C 1
ATOM 824 O O . SER A 1 108 ? -30.220 11.842 67.710 1.00 70.00 108 SER A O 1
ATOM 826 N N . GLN A 1 109 ? -29.031 11.991 69.605 1.00 74.69 109 GLN A N 1
ATOM 827 C CA . GLN A 1 109 ? -27.717 11.978 68.953 1.00 74.69 109 GLN A CA 1
ATOM 828 C C . GLN A 1 109 ? -27.438 10.683 68.163 1.00 74.69 109 GLN A C 1
ATOM 830 O O . GLN A 1 109 ? -26.869 10.724 67.070 1.00 74.69 109 GLN A O 1
ATOM 835 N N . VAL A 1 110 ? -27.848 9.522 68.686 1.00 75.06 110 VAL A N 1
ATOM 836 C CA . VAL A 1 110 ? -27.647 8.223 68.018 1.00 75.06 110 VAL A CA 1
ATOM 837 C C . VAL A 1 110 ? -28.560 8.087 66.799 1.00 75.06 110 VAL A C 1
ATOM 839 O O . VAL A 1 110 ? -28.107 7.607 65.760 1.00 75.06 110 VAL A O 1
ATOM 842 N N . TYR A 1 111 ? -29.816 8.532 66.889 1.00 74.12 111 TYR A N 1
ATOM 843 C CA . TYR A 1 111 ? -30.743 8.529 65.753 1.00 74.12 111 TYR A CA 1
ATOM 844 C C . TYR A 1 111 ? -30.303 9.481 64.637 1.00 74.12 111 TYR A C 1
ATOM 846 O O . TYR A 1 111 ? -30.309 9.064 63.480 1.00 74.12 111 TYR A O 1
ATOM 854 N N . ALA A 1 112 ? -29.821 10.683 64.969 1.00 77.19 112 ALA A N 1
ATOM 855 C CA . ALA A 1 112 ? -29.257 11.612 63.987 1.00 77.19 112 ALA A CA 1
ATOM 856 C C . ALA A 1 112 ? -28.048 11.007 63.244 1.00 77.19 112 ALA A C 1
ATOM 858 O O . ALA A 1 112 ? -27.997 11.004 62.013 1.00 77.19 112 ALA A O 1
ATOM 859 N N . ALA A 1 113 ? -27.102 10.403 63.975 1.00 79.69 113 ALA A N 1
ATOM 860 C CA . ALA A 1 113 ? -25.940 9.736 63.375 1.00 79.69 113 ALA A CA 1
ATOM 861 C C . ALA A 1 113 ? -26.332 8.527 62.495 1.00 79.69 113 ALA A C 1
ATOM 863 O O . ALA A 1 113 ? -25.740 8.282 61.436 1.00 79.69 113 ALA A O 1
ATOM 864 N N . MET A 1 114 ? -27.364 7.777 62.895 1.00 79.06 114 MET A N 1
ATOM 865 C CA . MET A 1 114 ? -27.904 6.669 62.103 1.00 79.06 114 MET A CA 1
ATOM 866 C C . MET A 1 114 ? -28.595 7.156 60.822 1.00 79.06 114 MET A C 1
ATOM 868 O O . MET A 1 114 ? -28.367 6.574 59.761 1.00 79.06 114 MET A O 1
ATOM 872 N N . ALA A 1 115 ? -29.390 8.226 60.890 1.00 77.81 115 ALA A N 1
ATOM 873 C CA . ALA A 1 115 ? -30.037 8.826 59.723 1.00 77.81 115 ALA A CA 1
ATOM 874 C C . ALA A 1 115 ? -28.999 9.352 58.719 1.00 77.81 115 ALA A C 1
ATOM 876 O O . ALA A 1 115 ? -29.071 9.045 57.526 1.00 77.81 115 ALA A O 1
ATOM 877 N N . GLU A 1 116 ? -27.966 10.053 59.199 1.00 81.56 116 GLU A N 1
ATOM 878 C CA . GLU A 1 116 ? -26.891 10.560 58.347 1.00 81.56 116 GLU A CA 1
ATOM 879 C C . GLU A 1 116 ? -26.072 9.426 57.701 1.00 81.56 116 GLU A C 1
ATOM 881 O O . GLU A 1 116 ? -25.765 9.480 56.504 1.00 81.56 116 GLU A O 1
ATOM 886 N N . SER A 1 117 ? -25.748 8.370 58.457 1.00 83.62 117 SER A N 1
ATOM 887 C CA . SER A 1 117 ? -25.029 7.207 57.917 1.00 83.62 117 SER A CA 1
ATOM 888 C C . SER A 1 117 ? -25.864 6.403 56.913 1.00 83.62 117 SER A C 1
ATOM 890 O O . SER A 1 117 ? -25.323 5.989 55.886 1.00 83.62 117 SER A O 1
ATOM 892 N N . LEU A 1 118 ? -27.179 6.262 57.124 1.00 81.81 118 LEU A N 1
ATOM 893 C CA . LEU A 1 118 ? -28.088 5.659 56.143 1.00 81.81 118 LEU A CA 1
ATOM 894 C C . LEU A 1 118 ? -28.151 6.491 54.854 1.00 81.81 118 LEU A C 1
ATOM 896 O O . LEU A 1 118 ? -28.033 5.931 53.765 1.00 81.81 118 LEU A O 1
ATOM 900 N N . ASN A 1 119 ? -28.267 7.818 54.967 1.00 82.00 119 ASN A N 1
ATOM 901 C CA . ASN A 1 119 ? -28.264 8.730 53.820 1.00 82.00 119 ASN A CA 1
ATOM 902 C C . ASN A 1 119 ? -26.967 8.626 53.005 1.00 82.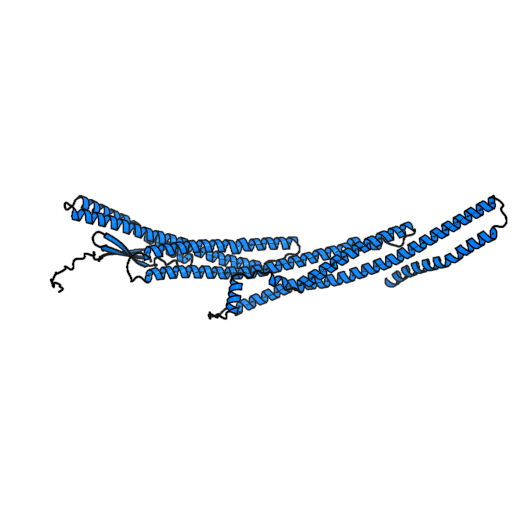00 119 ASN A C 1
ATOM 904 O O . ASN A 1 119 ? -26.997 8.587 51.773 1.00 82.00 119 ASN A O 1
ATOM 908 N N . ARG A 1 120 ? -25.814 8.561 53.685 1.00 84.56 120 ARG A N 1
ATOM 909 C CA . ARG A 1 120 ? -24.509 8.328 53.044 1.00 84.56 120 ARG A CA 1
ATOM 910 C C . ARG A 1 120 ? -24.479 6.975 52.333 1.00 84.56 120 ARG A C 1
ATOM 912 O O . ARG A 1 120 ? -24.206 6.936 51.140 1.00 84.56 120 ARG A O 1
ATOM 919 N N . ALA A 1 121 ? -24.852 5.897 53.022 1.00 83.94 121 ALA A N 1
ATOM 920 C CA . ALA A 1 121 ? -24.846 4.550 52.456 1.00 83.94 121 ALA A CA 1
ATOM 921 C C . ALA A 1 121 ? -25.788 4.395 51.248 1.00 83.94 121 ALA A C 1
ATOM 923 O O . ALA A 1 121 ? -25.471 3.677 50.300 1.00 83.94 121 ALA A O 1
ATOM 924 N N . TRP A 1 122 ? -26.937 5.074 51.258 1.00 84.00 122 TRP A N 1
ATOM 925 C CA . TRP A 1 122 ? -27.850 5.081 50.121 1.00 84.00 122 TRP A CA 1
ATOM 926 C C . TRP A 1 122 ? -27.280 5.843 48.919 1.00 84.00 122 TRP A C 1
ATOM 928 O O . TRP A 1 122 ? -27.352 5.357 47.789 1.00 84.00 122 TRP A O 1
ATOM 938 N N . ARG A 1 123 ? -26.651 7.005 49.150 1.00 85.38 123 ARG A N 1
ATOM 939 C CA . ARG A 1 123 ? -25.935 7.743 48.096 1.00 85.38 123 ARG A CA 1
ATOM 940 C C . ARG A 1 123 ? -24.804 6.916 47.489 1.00 85.38 123 ARG A C 1
ATOM 942 O O . ARG A 1 123 ? -24.665 6.906 46.269 1.00 85.38 123 ARG A O 1
ATOM 949 N N . ASP A 1 124 ? -24.053 6.189 48.311 1.00 86.75 124 ASP A N 1
ATOM 950 C CA . ASP A 1 124 ? -22.979 5.306 47.843 1.00 86.75 124 ASP A CA 1
ATOM 951 C C . ASP A 1 124 ? -23.526 4.173 46.959 1.00 86.75 124 ASP A C 1
ATOM 953 O O . ASP A 1 124 ? -22.976 3.899 45.892 1.00 86.75 124 ASP A O 1
ATOM 957 N N . LEU A 1 125 ? -24.653 3.558 47.345 1.00 85.88 125 LEU A N 1
ATOM 958 C CA . LEU A 1 125 ? -25.338 2.547 46.532 1.00 85.88 125 LEU A CA 1
ATOM 959 C C . LEU A 1 125 ? -25.760 3.105 45.165 1.00 85.88 125 LEU A C 1
ATOM 961 O O . LEU A 1 125 ? -25.516 2.471 44.136 1.00 85.88 125 LEU A O 1
ATOM 965 N N . LEU A 1 126 ? -26.381 4.287 45.151 1.00 87.75 126 LEU A N 1
ATOM 966 C CA . LEU A 1 126 ? -26.789 4.951 43.913 1.00 87.75 126 LEU A CA 1
ATOM 967 C C . LEU A 1 126 ? -25.571 5.279 43.038 1.00 87.75 126 LEU A C 1
ATOM 969 O O . LEU A 1 126 ? -25.620 5.101 41.821 1.00 87.75 126 LEU A O 1
ATOM 973 N N . GLY A 1 127 ? -24.454 5.673 43.656 1.00 90.12 127 GLY A N 1
ATOM 974 C CA . GLY A 1 127 ? -23.170 5.869 42.986 1.00 90.12 127 GLY A CA 1
ATOM 975 C C . GLY A 1 127 ? -22.649 4.595 42.314 1.00 90.12 127 GLY A C 1
ATOM 976 O O . GLY A 1 127 ? -22.275 4.640 41.143 1.00 90.12 127 GLY A O 1
ATOM 977 N N . ILE A 1 128 ? -22.688 3.447 43.002 1.00 90.19 128 ILE A N 1
ATOM 978 C CA . ILE A 1 128 ? -22.281 2.142 42.441 1.00 90.19 128 ILE A CA 1
ATOM 979 C C . ILE A 1 128 ? -23.166 1.754 41.250 1.00 90.19 128 ILE A C 1
ATOM 981 O O . ILE A 1 128 ? -22.663 1.304 40.221 1.00 90.19 128 ILE A O 1
ATOM 985 N N . LEU A 1 129 ? -24.482 1.945 41.359 1.00 90.50 129 LEU A N 1
ATOM 986 C CA . LEU A 1 129 ? -25.408 1.650 40.262 1.00 90.50 129 LEU A CA 1
ATOM 987 C C . LEU A 1 129 ? -25.199 2.594 39.076 1.00 90.50 129 LEU A C 1
ATOM 989 O O . LEU A 1 129 ? -25.187 2.142 37.939 1.00 90.50 129 LEU A O 1
ATOM 993 N N . THR A 1 130 ? -24.924 3.872 39.327 1.00 93.62 130 THR A N 1
ATOM 994 C CA . THR A 1 130 ? -24.577 4.832 38.267 1.00 93.62 130 THR A CA 1
ATOM 995 C C . THR A 1 130 ? -23.302 4.410 37.531 1.00 93.62 130 THR A C 1
ATOM 997 O O . THR A 1 130 ? -23.233 4.478 36.304 1.00 93.62 130 THR A O 1
ATOM 1000 N N . GLN A 1 131 ? -22.297 3.918 38.264 1.00 94.56 131 GLN A N 1
ATOM 1001 C CA . GLN A 1 131 ? -21.087 3.353 37.663 1.00 94.56 131 GLN A CA 1
ATOM 1002 C C . GLN A 1 131 ? -21.383 2.100 36.829 1.00 94.56 131 GLN A C 1
ATOM 1004 O O . GLN A 1 131 ? -20.797 1.961 35.761 1.00 94.56 131 GLN A O 1
ATOM 1009 N N . ARG A 1 132 ? -22.309 1.226 37.256 1.00 94.19 132 ARG A N 1
ATOM 1010 C CA . ARG A 1 132 ? -22.754 0.074 36.450 1.00 94.19 132 ARG A CA 1
ATOM 1011 C C . ARG A 1 132 ? -23.422 0.499 35.141 1.00 94.19 132 ARG A C 1
ATOM 1013 O O . ARG A 1 132 ? -23.135 -0.104 34.115 1.00 94.19 132 ARG A O 1
ATOM 1020 N N . GLY A 1 133 ? -24.273 1.524 35.153 1.00 95.69 133 GLY A N 1
ATOM 1021 C CA . GLY A 1 133 ? -24.854 2.067 33.920 1.00 95.69 133 GLY A CA 1
ATOM 1022 C C . GLY A 1 133 ? -23.767 2.497 32.934 1.00 95.69 133 GLY A C 1
ATOM 1023 O O . GLY A 1 133 ? -23.713 1.990 31.816 1.00 95.69 133 GLY A O 1
ATOM 1024 N N . ARG A 1 134 ? -22.816 3.312 33.413 1.00 97.44 134 ARG A N 1
ATOM 1025 C CA . ARG A 1 134 ? -21.658 3.763 32.624 1.00 97.44 134 ARG A CA 1
ATOM 1026 C C . ARG A 1 134 ? -20.756 2.613 32.159 1.00 97.44 134 ARG A C 1
ATOM 1028 O O . ARG A 1 134 ? -20.173 2.689 31.084 1.00 97.44 134 ARG A O 1
ATOM 1035 N N . LEU A 1 135 ? -20.611 1.563 32.965 1.00 97.56 135 LEU A N 1
ATOM 1036 C CA . LEU A 1 135 ? -19.870 0.355 32.602 1.00 97.56 135 LEU A CA 1
ATOM 1037 C C . LEU A 1 135 ? -20.486 -0.317 31.374 1.00 97.56 135 LEU A C 1
ATOM 1039 O O . LEU A 1 135 ? -19.761 -0.667 30.450 1.00 97.56 135 LEU A O 1
ATOM 1043 N N . LEU A 1 136 ? -21.810 -0.474 31.365 1.00 97.56 136 LEU A N 1
ATOM 1044 C CA . LEU A 1 136 ? -22.534 -1.085 30.253 1.00 97.56 136 LEU A CA 1
ATOM 1045 C C . LEU A 1 136 ? -22.485 -0.207 28.993 1.00 97.56 136 LEU A C 1
ATOM 1047 O O . LEU A 1 136 ? -22.355 -0.746 27.898 1.00 97.56 136 LEU A O 1
ATOM 1051 N N . ASP A 1 137 ? -22.486 1.121 29.143 1.00 97.88 137 ASP A N 1
ATOM 1052 C CA . ASP A 1 137 ? -22.270 2.050 28.022 1.00 97.88 137 ASP A CA 1
ATOM 1053 C C . ASP A 1 137 ? -20.893 1.850 27.374 1.00 97.88 137 ASP A C 1
ATOM 1055 O O . ASP A 1 137 ? -20.788 1.624 26.168 1.00 97.88 137 ASP A O 1
ATOM 1059 N N . LEU A 1 138 ? -19.832 1.835 28.188 1.00 98.12 138 LEU A N 1
ATOM 1060 C CA . LEU A 1 138 ? -18.468 1.590 27.709 1.00 98.12 138 LEU A CA 1
ATOM 1061 C C . LEU A 1 138 ? -18.293 0.174 27.133 1.00 98.12 138 LEU A C 1
ATOM 1063 O O . LEU A 1 138 ? -17.512 -0.018 26.202 1.00 98.12 138 LEU A O 1
ATOM 1067 N N . ALA A 1 139 ? -19.014 -0.820 27.662 1.00 97.88 139 ALA A N 1
ATOM 1068 C CA . ALA A 1 139 ? -19.022 -2.177 27.119 1.00 97.88 139 ALA A CA 1
ATOM 1069 C C . ALA A 1 139 ? -19.627 -2.216 25.711 1.00 97.88 139 ALA A C 1
ATOM 1071 O O . ALA A 1 139 ? -19.009 -2.773 24.805 1.00 97.88 139 ALA A O 1
ATOM 1072 N N . MET A 1 140 ? -20.773 -1.559 25.497 1.00 98.00 140 MET A N 1
ATOM 1073 C CA . MET A 1 140 ? -21.368 -1.419 24.164 1.00 98.00 140 MET A CA 1
ATOM 1074 C C . MET A 1 140 ? -20.408 -0.736 23.181 1.00 98.00 140 MET A C 1
ATOM 1076 O O . MET A 1 140 ? -20.224 -1.227 22.069 1.00 98.00 140 MET A O 1
ATOM 1080 N N . GLU A 1 141 ? -19.766 0.368 23.579 1.00 97.94 141 GLU A N 1
ATOM 1081 C CA . GLU A 1 141 ? -18.773 1.066 22.746 1.00 97.94 141 GLU A CA 1
ATOM 1082 C C . GLU A 1 141 ? -17.583 0.168 22.378 1.00 97.94 141 GLU A C 1
ATOM 1084 O O . GLU A 1 141 ? -17.162 0.141 21.218 1.00 97.94 141 GLU A O 1
ATOM 1089 N N . CYS A 1 142 ? -17.065 -0.596 23.344 1.00 98.19 142 CYS A N 1
ATOM 1090 C CA . CYS A 1 142 ? -15.961 -1.529 23.133 1.00 98.19 142 CYS A CA 1
ATOM 1091 C C . CYS A 1 142 ? -16.347 -2.661 22.173 1.00 98.19 142 CYS A C 1
ATOM 1093 O O . CYS A 1 142 ? -15.581 -2.972 21.260 1.00 98.19 142 CYS A O 1
ATOM 1095 N N . PHE A 1 143 ? -17.526 -3.265 22.347 1.00 98.25 143 PHE A N 1
ATOM 1096 C CA . PHE A 1 143 ? -17.998 -4.344 21.476 1.00 98.25 143 PHE A CA 1
ATOM 1097 C C . PHE A 1 143 ? -18.268 -3.849 20.054 1.00 98.25 143 PHE A C 1
ATOM 1099 O O . PHE A 1 143 ? -17.745 -4.432 19.109 1.00 98.25 143 PHE A O 1
ATOM 1106 N N . ASN A 1 144 ? -18.952 -2.712 19.895 1.00 98.19 144 ASN A N 1
ATOM 1107 C CA . ASN A 1 144 ? -19.160 -2.096 18.579 1.00 98.19 144 ASN A CA 1
ATOM 1108 C C . ASN A 1 144 ? -17.829 -1.753 17.890 1.00 98.19 144 ASN A C 1
ATOM 1110 O O . ASN A 1 144 ? -17.677 -1.948 16.684 1.00 98.19 144 ASN A O 1
ATOM 1114 N N . SER A 1 145 ? -16.847 -1.251 18.646 1.00 98.25 145 SER A N 1
ATOM 1115 C CA . SER A 1 145 ? -15.516 -0.953 18.106 1.00 98.25 145 SER A CA 1
ATOM 1116 C C . SER A 1 145 ? -14.774 -2.222 17.682 1.00 98.25 145 SER A C 1
ATOM 1118 O O . SER A 1 145 ? -14.088 -2.210 16.662 1.00 98.25 145 SER A O 1
ATOM 1120 N N . ALA A 1 146 ? -14.918 -3.320 18.430 1.00 98.31 146 ALA A N 1
ATOM 1121 C CA . ALA A 1 146 ? -14.304 -4.603 18.097 1.00 98.31 146 ALA A CA 1
ATOM 1122 C C . ALA A 1 146 ? -14.909 -5.204 16.824 1.00 98.31 146 ALA A C 1
ATOM 1124 O O . ALA A 1 146 ? -14.163 -5.613 15.933 1.00 98.31 146 ALA A O 1
ATOM 1125 N N . ASP A 1 147 ? -16.237 -5.183 16.704 1.00 98.19 147 ASP A N 1
ATOM 1126 C CA . ASP A 1 147 ? -16.937 -5.633 15.500 1.00 98.19 147 ASP A CA 1
ATOM 1127 C C . ASP A 1 147 ? -16.568 -4.773 14.287 1.00 98.19 147 ASP A C 1
ATOM 1129 O O . ASP A 1 147 ? -16.303 -5.311 13.213 1.00 98.19 147 ASP A O 1
ATOM 1133 N N . ASN A 1 148 ? -16.443 -3.451 14.456 1.00 98.19 148 ASN A N 1
ATOM 1134 C CA . ASN A 1 148 ? -15.967 -2.570 13.390 1.00 98.19 148 ASN A CA 1
ATOM 1135 C C . ASN A 1 148 ? -14.539 -2.929 12.944 1.00 98.19 148 ASN A C 1
ATOM 1137 O O . ASN A 1 148 ? -14.278 -2.982 11.748 1.00 98.19 148 ASN A O 1
ATOM 1141 N N . VAL A 1 149 ? -13.610 -3.223 13.863 1.00 98.44 149 VAL A N 1
ATOM 1142 C CA . VAL A 1 149 ? -12.254 -3.676 13.487 1.00 98.44 149 VAL A CA 1
ATOM 1143 C C . VAL A 1 149 ? -12.309 -4.958 12.657 1.00 98.44 149 VAL A C 1
ATOM 1145 O O . VAL A 1 149 ? -11.616 -5.044 11.646 1.00 98.44 149 VAL A O 1
ATOM 1148 N N . ILE A 1 150 ? -13.132 -5.932 13.053 1.00 98.19 150 ILE A N 1
ATOM 1149 C CA . ILE A 1 150 ? -13.278 -7.200 12.325 1.00 98.19 150 ILE A CA 1
ATOM 1150 C C . ILE A 1 150 ? -13.851 -6.946 10.922 1.00 98.19 150 ILE A C 1
ATOM 1152 O O . ILE A 1 150 ? -13.244 -7.354 9.936 1.00 98.19 150 ILE A O 1
ATOM 1156 N N . GLN A 1 151 ? -14.941 -6.183 10.812 1.00 98.31 151 GLN A N 1
ATOM 1157 C CA . GLN A 1 151 ? -15.566 -5.852 9.523 1.00 98.31 151 GLN A CA 1
ATOM 1158 C C . GLN A 1 151 ? -14.630 -5.057 8.601 1.00 98.31 151 GLN A C 1
ATOM 1160 O O . GLN A 1 151 ? -14.577 -5.296 7.393 1.00 98.31 151 GLN A O 1
ATOM 1165 N N . GLN A 1 152 ? -13.871 -4.100 9.144 1.00 98.38 152 GLN A N 1
ATOM 1166 C CA . GLN A 1 152 ? -12.901 -3.349 8.348 1.00 98.38 152 GLN A CA 1
ATOM 1167 C C . GLN A 1 152 ? -11.728 -4.228 7.912 1.00 98.38 152 GLN A C 1
ATOM 1169 O O . GLN A 1 152 ? -11.276 -4.088 6.778 1.00 98.38 152 GLN A O 1
ATOM 1174 N N . ALA A 1 153 ? -11.264 -5.150 8.760 1.00 97.81 153 ALA A N 1
ATOM 1175 C CA . ALA A 1 153 ? -10.230 -6.114 8.397 1.00 97.81 153 ALA A CA 1
ATOM 1176 C C . ALA A 1 153 ? -10.686 -7.007 7.229 1.00 97.81 153 ALA A C 1
ATOM 1178 O O . ALA A 1 153 ? -9.972 -7.101 6.232 1.00 97.81 153 ALA A O 1
ATOM 1179 N N . GLU A 1 154 ? -11.902 -7.556 7.292 1.00 97.38 154 GLU A N 1
ATOM 1180 C CA . GLU A 1 154 ? -12.508 -8.339 6.202 1.00 97.38 154 GLU A CA 1
ATOM 1181 C C . GLU A 1 154 ? -12.643 -7.517 4.909 1.00 97.38 154 GLU A C 1
ATOM 1183 O O . GLU A 1 154 ? -12.332 -7.993 3.814 1.00 97.38 154 GLU A O 1
ATOM 1188 N N . ARG A 1 155 ? -13.045 -6.242 5.014 1.00 97.50 155 ARG A N 1
ATOM 1189 C CA . ARG A 1 155 ? -13.125 -5.334 3.859 1.00 97.50 155 ARG A CA 1
ATOM 1190 C C . ARG A 1 155 ? -11.754 -5.078 3.233 1.00 97.50 155 ARG A C 1
ATOM 1192 O O . ARG A 1 155 ? -11.640 -5.055 2.008 1.00 97.50 155 ARG A O 1
ATOM 1199 N N . VAL A 1 156 ? -10.726 -4.842 4.051 1.00 97.31 156 VAL A N 1
ATOM 1200 C CA . VAL A 1 156 ? -9.348 -4.633 3.581 1.00 97.31 156 VAL A CA 1
ATOM 1201 C C . VAL A 1 156 ? -8.846 -5.886 2.875 1.00 97.31 156 VAL A C 1
ATOM 1203 O O . VAL A 1 156 ? -8.332 -5.775 1.765 1.00 97.31 156 VAL A O 1
ATOM 1206 N N . GLU A 1 157 ? -9.049 -7.059 3.472 1.00 94.69 157 GLU A N 1
ATOM 1207 C CA . GLU A 1 157 ? -8.708 -8.353 2.879 1.00 94.69 157 GLU A CA 1
ATOM 1208 C C . GLU A 1 157 ? -9.364 -8.529 1.504 1.00 94.69 157 GLU A C 1
ATOM 1210 O O . GLU A 1 157 ? -8.661 -8.727 0.509 1.00 94.69 157 GLU A O 1
ATOM 1215 N N . HIS A 1 158 ? -10.683 -8.340 1.419 1.00 94.25 158 HIS A N 1
ATOM 1216 C CA . HIS A 1 158 ? -11.419 -8.439 0.161 1.00 94.25 158 HIS A CA 1
ATOM 1217 C C . HIS A 1 158 ? -10.870 -7.477 -0.901 1.00 94.25 158 HIS A C 1
ATOM 1219 O O . HIS A 1 158 ? -10.574 -7.890 -2.019 1.00 94.25 158 HIS A O 1
ATOM 1225 N N . LEU A 1 159 ? -10.688 -6.194 -0.569 1.00 94.00 159 LEU A N 1
ATOM 1226 C CA . LEU A 1 159 ? -10.161 -5.204 -1.517 1.00 94.00 159 LEU A CA 1
ATOM 1227 C C . LEU A 1 159 ? -8.733 -5.522 -1.969 1.00 94.00 159 LEU A C 1
ATOM 1229 O O . LEU A 1 159 ? -8.386 -5.262 -3.123 1.00 94.00 159 LEU A O 1
ATOM 1233 N N . CYS A 1 160 ? -7.910 -6.095 -1.090 1.00 91.31 160 CYS A N 1
ATOM 1234 C CA . CYS A 1 160 ? -6.559 -6.497 -1.451 1.00 91.31 160 CYS A CA 1
ATOM 1235 C C . CYS A 1 160 ? -6.559 -7.675 -2.433 1.00 91.31 160 CYS A C 1
ATOM 1237 O O . CYS A 1 160 ? -5.761 -7.699 -3.374 1.00 91.31 160 CYS A O 1
ATOM 1239 N N . ILE A 1 161 ? -7.480 -8.613 -2.234 1.00 87.88 161 ILE A N 1
ATOM 1240 C CA . ILE A 1 161 ? -7.670 -9.798 -3.069 1.00 87.88 161 ILE A CA 1
ATOM 1241 C C . ILE A 1 161 ? -8.248 -9.436 -4.444 1.00 87.88 161 ILE A C 1
ATOM 1243 O O . ILE A 1 161 ? -7.733 -9.880 -5.468 1.00 87.88 161 ILE A O 1
ATOM 1247 N N . THR A 1 162 ? -9.297 -8.612 -4.489 1.00 87.31 162 THR A N 1
ATOM 1248 C CA . THR A 1 162 ? -10.032 -8.318 -5.731 1.00 87.31 162 THR A CA 1
ATOM 1249 C C . THR A 1 162 ? -9.500 -7.106 -6.493 1.00 87.31 162 THR A C 1
ATOM 1251 O O . THR A 1 162 ? -9.936 -6.838 -7.612 1.00 87.31 162 THR A O 1
ATOM 1254 N N . GLY A 1 163 ? -8.618 -6.310 -5.886 1.00 86.25 163 GLY A N 1
ATOM 1255 C CA . GLY A 1 163 ? -8.143 -5.057 -6.467 1.00 86.25 163 GLY A CA 1
ATOM 1256 C C . GLY A 1 163 ? -7.285 -5.265 -7.719 1.00 86.25 163 GLY A C 1
ATOM 1257 O O . GLY A 1 163 ? -6.381 -6.100 -7.734 1.00 86.25 163 GLY A O 1
ATOM 1258 N N . GLY A 1 164 ? -7.506 -4.447 -8.752 1.00 86.75 164 GLY A N 1
ATOM 1259 C CA . GLY A 1 164 ? -6.696 -4.456 -9.977 1.00 86.75 164 GLY A CA 1
ATOM 1260 C C . GLY A 1 164 ? -5.244 -4.001 -9.766 1.00 86.75 164 GLY A C 1
ATOM 1261 O O . GLY A 1 164 ? -4.897 -3.466 -8.714 1.00 86.75 164 GLY A O 1
ATOM 1262 N N . TRP A 1 165 ? -4.395 -4.198 -10.780 1.00 86.62 165 TRP A N 1
ATOM 1263 C CA . TRP A 1 165 ? -2.941 -3.966 -10.693 1.00 86.62 165 TRP A CA 1
ATOM 1264 C C . TRP A 1 165 ? -2.444 -2.680 -11.367 1.00 86.62 165 TRP A C 1
ATOM 1266 O O . TRP A 1 165 ? -1.302 -2.293 -11.153 1.00 86.62 165 TRP A O 1
ATOM 1276 N N . GLY A 1 166 ? -3.274 -2.009 -12.169 1.00 87.75 166 GLY A N 1
ATOM 1277 C CA . GLY A 1 166 ? -2.853 -0.850 -12.966 1.00 87.75 166 GLY A CA 1
ATOM 1278 C C . GLY A 1 166 ? -2.046 -1.228 -14.219 1.00 87.75 166 GLY A C 1
ATOM 1279 O O . GLY A 1 166 ? -1.462 -2.314 -14.323 1.00 87.75 166 GLY A O 1
ATOM 1280 N N . HIS A 1 167 ? -2.049 -0.327 -15.202 1.00 86.12 167 HIS A N 1
ATOM 1281 C CA . HIS A 1 167 ? -1.447 -0.551 -16.525 1.00 86.12 167 HIS A CA 1
ATOM 1282 C C . HIS A 1 167 ? -0.352 0.460 -16.891 1.00 86.12 167 HIS A C 1
ATOM 1284 O O . HIS A 1 167 ? 0.398 0.220 -17.824 1.00 86.12 167 HIS A O 1
ATOM 1290 N N . ASP A 1 168 ? -0.255 1.586 -16.186 1.00 90.31 168 ASP A N 1
ATOM 1291 C CA . ASP A 1 168 ? 0.713 2.656 -16.441 1.00 90.31 168 ASP A CA 1
ATOM 1292 C C . ASP A 1 168 ? 1.283 3.190 -15.120 1.00 90.31 168 ASP A C 1
ATOM 1294 O O . ASP A 1 168 ? 0.704 2.992 -14.050 1.00 90.31 168 ASP A O 1
ATOM 1298 N N . ILE A 1 169 ? 2.423 3.885 -15.188 1.00 93.75 169 ILE A N 1
ATOM 1299 C CA . ILE A 1 169 ? 3.140 4.382 -14.001 1.00 93.75 169 ILE A CA 1
ATOM 1300 C C . ILE A 1 169 ? 2.210 5.220 -13.109 1.00 93.75 169 ILE A C 1
ATOM 1302 O O . ILE A 1 169 ? 2.251 5.097 -11.883 1.00 93.75 169 ILE A O 1
ATOM 1306 N N . SER A 1 170 ? 1.348 6.048 -13.705 1.00 96.12 170 SER A N 1
ATOM 1307 C CA . SER A 1 170 ? 0.449 6.934 -12.961 1.00 96.12 170 SER A CA 1
ATOM 1308 C C . SER A 1 170 ? -0.660 6.156 -12.254 1.00 96.12 170 SER A C 1
ATOM 1310 O O . SER A 1 170 ? -0.914 6.411 -11.075 1.00 96.12 170 SER A O 1
ATOM 1312 N N . SER A 1 171 ? -1.295 5.182 -12.924 1.00 94.12 171 SER A N 1
ATOM 1313 C CA . SER A 1 171 ? -2.329 4.358 -12.279 1.00 94.12 171 SER A CA 1
ATOM 1314 C C . SER A 1 171 ? -1.768 3.502 -11.149 1.00 94.12 171 SER A C 1
ATOM 1316 O O . SER A 1 171 ? -2.394 3.434 -10.093 1.00 94.12 171 SER A O 1
ATOM 1318 N N . VAL A 1 172 ? -0.581 2.909 -11.315 1.00 92.75 172 VAL A N 1
ATOM 1319 C CA . VAL A 1 172 ? 0.054 2.103 -10.258 1.00 92.75 172 VAL A CA 1
ATOM 1320 C C . VAL A 1 172 ? 0.432 2.974 -9.057 1.00 92.75 172 VAL A C 1
ATOM 1322 O O . VAL A 1 172 ? 0.157 2.597 -7.921 1.00 92.75 172 VAL A O 1
ATOM 1325 N N . ARG A 1 173 ? 0.986 4.177 -9.279 1.00 95.19 173 ARG A N 1
ATOM 1326 C CA . ARG A 1 173 ? 1.283 5.128 -8.191 1.00 95.19 173 ARG A CA 1
ATOM 1327 C C . ARG A 1 173 ? 0.034 5.544 -7.421 1.00 95.19 173 ARG A C 1
ATOM 1329 O O . ARG A 1 173 ? 0.069 5.568 -6.194 1.00 95.19 173 ARG A O 1
ATOM 1336 N N . ARG A 1 174 ? -1.069 5.817 -8.125 1.00 96.62 174 ARG A N 1
ATOM 1337 C CA . ARG A 1 174 ? -2.356 6.117 -7.486 1.00 96.62 174 ARG A CA 1
ATOM 1338 C C . ARG A 1 174 ? -2.854 4.935 -6.653 1.00 96.62 174 ARG A C 1
ATOM 1340 O O . ARG A 1 174 ? -3.281 5.139 -5.525 1.00 96.62 174 ARG A O 1
ATOM 1347 N N . LEU A 1 175 ? -2.757 3.707 -7.172 1.00 94.75 175 LEU A N 1
ATOM 1348 C CA . LEU A 1 175 ? -3.144 2.504 -6.426 1.00 94.75 175 LEU A CA 1
ATOM 1349 C C . LEU A 1 175 ? -2.307 2.313 -5.154 1.00 94.75 175 LEU A C 1
ATOM 1351 O O . LEU A 1 175 ? -2.862 1.913 -4.138 1.00 94.75 175 LEU A O 1
ATOM 1355 N N . ILE A 1 176 ? -1.005 2.617 -5.181 1.00 94.38 176 ILE A N 1
ATOM 1356 C CA . ILE A 1 176 ? -0.145 2.579 -3.983 1.00 94.38 176 ILE A CA 1
ATOM 1357 C C . ILE A 1 176 ? -0.625 3.601 -2.942 1.00 94.38 176 ILE A C 1
ATOM 1359 O O . ILE A 1 176 ? -0.758 3.268 -1.768 1.00 94.38 176 ILE A O 1
ATOM 1363 N N . GLU A 1 177 ? -0.948 4.827 -3.357 1.00 95.81 177 GLU A N 1
ATOM 1364 C CA . GLU A 1 177 ? -1.472 5.853 -2.447 1.00 95.81 177 GLU A CA 1
ATOM 1365 C C . GLU A 1 177 ? -2.838 5.465 -1.852 1.00 95.81 177 GLU A C 1
ATOM 1367 O O . GLU A 1 177 ? -3.061 5.588 -0.644 1.00 95.81 177 GLU A O 1
ATOM 1372 N N . GLU A 1 178 ? -3.748 4.945 -2.679 1.00 95.94 178 GLU A N 1
ATOM 1373 C CA . GLU A 1 178 ? -5.036 4.405 -2.232 1.00 95.94 178 GLU A CA 1
ATOM 1374 C C . GLU A 1 178 ? -4.846 3.246 -1.238 1.00 95.94 178 GLU A C 1
ATOM 1376 O O . GLU A 1 178 ? -5.564 3.167 -0.238 1.00 95.94 178 GLU A O 1
ATOM 1381 N N . HIS A 1 179 ? -3.850 2.387 -1.464 1.00 94.69 179 HIS A N 1
ATOM 1382 C CA . HIS A 1 179 ? -3.514 1.252 -0.601 1.00 94.69 179 HIS A CA 1
ATOM 1383 C C . HIS A 1 179 ? -2.954 1.696 0.760 1.00 94.69 179 HIS A C 1
ATOM 1385 O O . HIS A 1 179 ? -3.370 1.178 1.798 1.00 94.69 179 HIS A O 1
ATOM 1391 N N . GLU A 1 180 ? -2.097 2.716 0.795 1.00 94.56 180 GLU A N 1
ATOM 1392 C CA . GLU A 1 180 ? -1.628 3.351 2.038 1.00 94.56 180 GLU A CA 1
ATOM 1393 C C . GLU A 1 180 ? -2.777 4.003 2.822 1.00 94.56 180 GLU A C 1
ATOM 1395 O O . GLU A 1 180 ? -2.908 3.852 4.044 1.00 94.56 180 GLU A O 1
ATOM 1400 N N . ASN A 1 181 ? -3.677 4.692 2.116 1.00 96.06 181 ASN A N 1
ATOM 1401 C CA . ASN A 1 181 ? -4.877 5.267 2.719 1.00 96.06 181 ASN A CA 1
ATOM 1402 C C . ASN A 1 181 ? -5.808 4.183 3.284 1.00 96.06 181 ASN A C 1
ATOM 1404 O O . ASN A 1 181 ? -6.397 4.372 4.356 1.00 96.06 181 ASN A O 1
ATOM 1408 N N . LEU A 1 182 ? -5.899 3.032 2.614 1.00 96.06 182 LEU A N 1
ATOM 1409 C CA . LEU A 1 182 ? -6.666 1.877 3.073 1.00 96.06 182 LEU A CA 1
ATOM 1410 C C . LEU A 1 182 ? -6.106 1.299 4.381 1.00 96.06 182 LEU A C 1
ATOM 1412 O O . LEU A 1 182 ? -6.891 0.992 5.276 1.00 96.06 182 LEU A O 1
ATOM 1416 N N . LYS A 1 183 ? -4.780 1.218 4.555 1.00 95.62 183 LYS A N 1
ATOM 1417 C CA . LYS A 1 183 ? -4.169 0.790 5.830 1.00 95.62 183 LYS A CA 1
ATOM 1418 C C . LYS A 1 183 ? -4.534 1.728 6.973 1.00 95.62 183 LYS A C 1
ATOM 1420 O O . LYS A 1 183 ? -4.924 1.280 8.055 1.00 95.62 183 LYS A O 1
ATOM 1425 N N . ARG A 1 184 ? -4.432 3.037 6.731 1.00 95.94 184 ARG A N 1
ATOM 1426 C CA . ARG A 1 184 ? -4.727 4.060 7.742 1.00 95.94 184 ARG A CA 1
ATOM 1427 C C . ARG A 1 184 ? -6.183 3.998 8.201 1.00 95.94 184 ARG A C 1
ATOM 1429 O O . ARG A 1 184 ? -6.434 3.871 9.396 1.00 95.94 184 ARG A O 1
ATOM 1436 N N . THR A 1 185 ? -7.110 4.046 7.249 1.00 96.75 185 THR A N 1
ATOM 1437 C CA . THR A 1 185 ? -8.558 4.133 7.512 1.00 96.75 185 THR A CA 1
ATOM 1438 C C . THR A 1 185 ? -9.191 2.786 7.863 1.00 96.75 185 THR A C 1
ATOM 1440 O O . THR A 1 185 ? -10.143 2.734 8.633 1.00 96.75 185 THR A O 1
ATOM 1443 N N . GLY A 1 186 ? -8.675 1.685 7.311 1.00 95.19 186 GLY A N 1
ATOM 1444 C CA . GLY A 1 186 ? -9.230 0.343 7.485 1.00 95.19 186 GLY A CA 1
ATOM 1445 C C . GLY A 1 186 ? -8.626 -0.449 8.642 1.00 95.19 186 GLY A C 1
ATOM 1446 O O . GLY A 1 186 ? -9.321 -1.266 9.233 1.00 95.19 186 GLY A O 1
ATOM 1447 N N . LEU A 1 187 ? -7.358 -0.224 9.006 1.00 95.12 187 LEU A N 1
ATOM 1448 C CA . LEU A 1 187 ? -6.692 -1.023 10.045 1.00 95.12 187 LEU A CA 1
ATOM 1449 C C . LEU A 1 187 ? -6.286 -0.191 11.263 1.00 95.12 187 LEU A C 1
ATOM 1451 O O . LEU A 1 187 ? -6.566 -0.594 12.393 1.00 95.12 187 LEU A O 1
ATOM 1455 N N . LEU A 1 188 ? -5.625 0.952 11.060 1.00 96.25 188 LEU A N 1
ATOM 1456 C CA . LEU A 1 188 ? -5.021 1.712 12.162 1.00 96.25 188 LEU A CA 1
ATOM 1457 C C . LEU A 1 188 ? -6.052 2.499 12.977 1.00 96.25 188 LEU A C 1
ATOM 1459 O O . LEU A 1 188 ? -6.101 2.356 14.198 1.00 96.25 188 LEU A O 1
ATOM 1463 N N . GLU A 1 189 ? -6.889 3.299 12.320 1.00 96.62 189 GLU A N 1
ATOM 1464 C CA . GLU A 1 189 ? -7.892 4.131 12.993 1.00 96.62 189 GLU A CA 1
ATOM 1465 C C . GLU A 1 189 ? -8.957 3.302 13.746 1.00 96.62 189 GLU A C 1
ATOM 1467 O O . GLU A 1 189 ? -9.159 3.558 14.938 1.00 96.62 189 GLU A O 1
ATOM 1472 N N . PRO A 1 190 ? -9.558 2.241 13.161 1.00 97.81 190 PRO A N 1
ATOM 1473 C CA . PRO A 1 190 ? 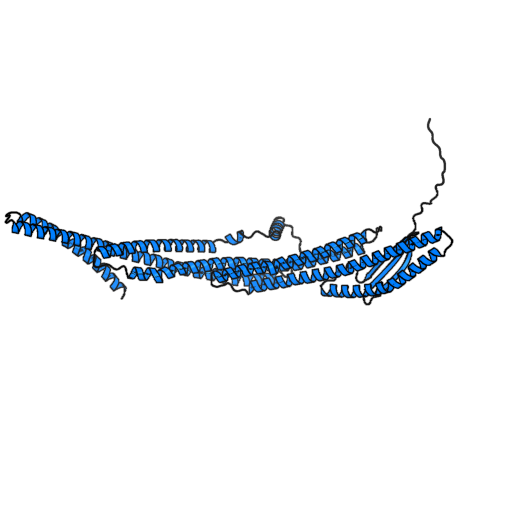-10.468 1.362 13.897 1.00 97.81 190 PRO A CA 1
ATOM 1474 C C . PRO A 1 190 ? -9.803 0.696 15.109 1.00 97.81 190 PRO A C 1
ATOM 1476 O O . PRO A 1 190 ? -10.402 0.623 16.182 1.00 97.81 190 PRO A O 1
ATOM 1479 N N . SER A 1 191 ? -8.542 0.263 14.975 1.00 97.38 191 SER A N 1
ATOM 1480 C CA . SER A 1 191 ? -7.799 -0.357 16.081 1.00 97.38 191 SER A CA 1
ATOM 1481 C C . SER A 1 191 ? -7.518 0.625 17.211 1.00 97.38 191 SER A C 1
ATOM 1483 O O . SER A 1 191 ? -7.624 0.263 18.380 1.00 97.38 191 SER A O 1
ATOM 1485 N N . HIS A 1 192 ? -7.184 1.872 16.883 1.00 97.62 192 HIS A N 1
ATOM 1486 C CA . HIS A 1 192 ? -6.991 2.923 17.876 1.00 97.62 192 HIS A CA 1
ATOM 1487 C C . HIS A 1 192 ? -8.282 3.187 18.668 1.00 97.62 192 HIS A C 1
ATOM 1489 O O . HIS A 1 192 ? -8.252 3.254 19.898 1.00 97.62 192 HIS A O 1
ATOM 1495 N N . ASN A 1 193 ? -9.429 3.250 17.987 1.00 97.56 193 ASN A N 1
ATOM 1496 C CA . ASN A 1 193 ? -10.733 3.437 18.631 1.00 97.56 193 ASN A CA 1
ATOM 1497 C C . ASN A 1 193 ? -11.100 2.255 19.547 1.00 97.56 193 ASN A C 1
ATOM 1499 O O . ASN A 1 193 ? -11.541 2.461 20.682 1.00 97.56 193 ASN A O 1
ATOM 1503 N N . LEU A 1 194 ? -10.844 1.020 19.104 1.00 98.19 194 LEU A N 1
ATOM 1504 C CA . LEU A 1 194 ? -11.011 -0.175 19.935 1.00 98.19 194 LEU A CA 1
ATOM 1505 C C . LEU A 1 194 ? -10.122 -0.134 21.183 1.00 98.19 194 LEU A C 1
ATOM 1507 O O . LEU A 1 194 ? -10.606 -0.357 22.287 1.00 98.19 194 LEU A O 1
ATOM 1511 N N . LEU A 1 195 ? -8.832 0.165 21.037 1.00 97.12 195 LEU A N 1
ATOM 1512 C CA . LEU A 1 195 ? -7.920 0.201 22.182 1.00 97.12 195 LEU A CA 1
ATOM 1513 C C . LEU A 1 195 ? -8.323 1.280 23.192 1.00 97.12 195 LEU A C 1
ATOM 1515 O O . LEU A 1 195 ? -8.287 1.033 24.395 1.00 97.12 195 LEU A O 1
ATOM 1519 N N . ASN A 1 196 ? -8.767 2.447 22.722 1.00 97.75 196 ASN A N 1
ATOM 1520 C CA . ASN A 1 196 ? -9.246 3.513 23.600 1.00 97.75 196 ASN A CA 1
ATOM 1521 C C . ASN A 1 196 ? -10.526 3.117 24.349 1.00 97.75 196 ASN A C 1
ATOM 1523 O O . ASN A 1 196 ? -10.589 3.274 25.568 1.00 97.75 196 ASN A O 1
ATOM 1527 N N . SER A 1 197 ? -11.521 2.560 23.651 1.00 98.00 197 SER A N 1
ATOM 1528 C CA . SER A 1 197 ? -12.766 2.089 24.282 1.00 98.00 197 SER A CA 1
ATOM 1529 C C . SER A 1 197 ? -12.514 0.950 25.281 1.00 98.00 197 SER A C 1
ATOM 1531 O O . SER A 1 197 ? -13.011 0.999 26.408 1.00 98.00 197 SER A O 1
ATOM 1533 N N . ALA A 1 198 ? -11.654 -0.015 24.938 1.00 97.88 198 ALA A N 1
ATOM 1534 C CA . ALA A 1 198 ? -11.259 -1.102 25.830 1.00 97.88 198 ALA A CA 1
ATOM 1535 C C . ALA A 1 198 ? -10.512 -0.596 27.076 1.00 97.88 198 ALA A C 1
ATOM 1537 O O . ALA A 1 198 ? -10.801 -1.039 28.188 1.00 97.88 198 ALA A O 1
ATOM 1538 N N . ASN A 1 199 ? -9.590 0.359 26.923 1.00 97.56 199 ASN A N 1
ATOM 1539 C CA . ASN A 1 199 ? -8.869 0.955 28.050 1.00 97.56 199 ASN A CA 1
ATOM 1540 C C . ASN A 1 199 ? -9.814 1.698 29.002 1.00 97.56 199 ASN A C 1
ATOM 1542 O O . ASN A 1 199 ? -9.734 1.489 30.212 1.00 97.56 199 ASN A O 1
ATOM 1546 N N . ASN A 1 200 ? -10.750 2.492 28.471 1.00 97.56 200 ASN A N 1
ATOM 1547 C CA . ASN A 1 200 ? -11.757 3.191 29.277 1.00 97.56 200 ASN A CA 1
ATOM 1548 C C . ASN A 1 200 ? -12.610 2.205 30.095 1.00 97.56 200 ASN A C 1
ATOM 1550 O O . ASN A 1 200 ? -12.861 2.418 31.286 1.00 97.56 200 ASN A O 1
ATOM 1554 N N . LEU A 1 201 ? -13.025 1.099 29.471 1.00 97.69 201 LEU A N 1
ATOM 1555 C CA . LEU A 1 201 ? -13.790 0.040 30.125 1.00 97.69 201 LEU A CA 1
ATOM 1556 C C . LEU A 1 201 ? -12.972 -0.674 31.215 1.00 97.69 201 LEU A C 1
ATOM 1558 O O . LEU A 1 201 ? -13.450 -0.851 32.339 1.00 97.69 201 LEU A O 1
ATOM 1562 N N . LEU A 1 202 ? -11.722 -1.046 30.921 1.00 96.81 202 LEU A N 1
ATOM 1563 C CA . LEU A 1 202 ? -10.815 -1.698 31.873 1.00 96.81 202 LEU A CA 1
ATOM 1564 C C . LEU A 1 202 ? -10.448 -0.794 33.057 1.00 96.81 202 LEU A C 1
ATOM 1566 O O . LEU A 1 202 ? -10.288 -1.294 34.179 1.00 96.81 202 LEU A O 1
ATOM 1570 N N . GLU A 1 203 ? -10.314 0.515 32.833 1.00 96.56 203 GLU A N 1
ATOM 1571 C CA . GLU A 1 203 ? -10.080 1.499 33.890 1.00 96.56 203 GLU A CA 1
ATOM 1572 C C . GLU A 1 203 ? -11.279 1.549 34.842 1.00 96.56 203 GLU A C 1
ATOM 1574 O O . GLU A 1 203 ? -11.112 1.420 36.060 1.00 96.56 203 GLU A O 1
ATOM 1579 N N . LEU A 1 204 ? -12.500 1.660 34.303 1.00 95.69 204 LEU A N 1
ATOM 1580 C CA . LEU A 1 204 ? -13.712 1.685 35.120 1.00 95.69 204 LEU A CA 1
ATOM 1581 C C . LEU A 1 204 ? -13.901 0.371 35.893 1.00 95.69 204 LEU A C 1
ATOM 1583 O O . LEU A 1 204 ? -14.145 0.419 37.100 1.00 95.69 204 LEU A O 1
ATOM 1587 N N . LEU A 1 205 ? -13.690 -0.787 35.253 1.00 94.25 205 LEU A N 1
ATOM 1588 C CA . LEU A 1 205 ? -13.696 -2.098 35.920 1.00 94.25 205 LEU A CA 1
ATOM 1589 C C . LEU A 1 205 ? -12.703 -2.145 37.092 1.00 94.25 205 LEU A C 1
ATOM 1591 O O . LEU A 1 205 ? -13.042 -2.615 38.180 1.00 94.25 205 LEU A O 1
ATOM 1595 N N . GLY A 1 206 ? -11.482 -1.634 36.896 1.00 91.88 206 GLY A N 1
ATOM 1596 C CA . GLY A 1 206 ? -10.449 -1.585 37.936 1.00 91.88 206 GLY A CA 1
ATOM 1597 C C . GLY A 1 206 ? -10.816 -0.664 39.105 1.00 91.88 206 GLY A C 1
ATOM 1598 O O . GLY A 1 206 ? -10.633 -1.023 40.275 1.00 91.88 206 GLY A O 1
ATOM 1599 N N . ARG A 1 207 ? -11.398 0.502 38.805 1.00 91.56 207 ARG A N 1
ATOM 1600 C CA . ARG A 1 207 ? -11.870 1.466 39.810 1.00 91.56 207 ARG A CA 1
ATOM 1601 C C . ARG A 1 207 ? -13.033 0.913 40.635 1.00 91.56 207 ARG A C 1
ATOM 1603 O O . ARG A 1 207 ? -12.982 0.990 41.862 1.00 91.56 207 ARG A O 1
ATOM 1610 N N . MET A 1 208 ? -14.034 0.313 39.990 1.00 89.88 208 MET A N 1
ATOM 1611 C CA . MET A 1 208 ? -15.180 -0.318 40.662 1.00 89.88 208 MET A CA 1
ATOM 1612 C C . MET A 1 208 ? -14.739 -1.480 41.568 1.00 89.88 208 MET A C 1
ATOM 1614 O O . MET A 1 208 ? -15.169 -1.580 42.722 1.00 89.88 208 MET A O 1
ATOM 1618 N N . SER A 1 209 ? -13.809 -2.314 41.091 1.00 87.31 209 SER A N 1
ATOM 1619 C CA . SER A 1 209 ? -13.235 -3.421 41.870 1.00 87.31 209 SER A CA 1
ATOM 1620 C C . SER A 1 209 ? -12.503 -2.933 43.126 1.00 87.31 209 SER A C 1
ATOM 1622 O O . SER A 1 209 ? -12.691 -3.466 44.222 1.00 87.31 209 SER A O 1
ATOM 1624 N N . SER A 1 210 ? -11.741 -1.842 43.003 1.00 83.06 210 SER A N 1
ATOM 1625 C CA . SER A 1 210 ? -11.015 -1.233 44.127 1.00 83.06 210 SER A CA 1
ATOM 1626 C C . SER A 1 210 ? -11.955 -0.630 45.180 1.00 83.06 210 SER A C 1
ATOM 1628 O O . SER A 1 210 ? -11.719 -0.780 46.379 1.00 83.06 210 SER A O 1
ATOM 1630 N N . GLN A 1 211 ? -13.052 0.006 44.752 1.00 78.94 211 GLN A N 1
ATOM 1631 C CA . GLN A 1 211 ? -14.049 0.608 45.651 1.00 78.94 211 GLN A CA 1
ATOM 1632 C C . GLN A 1 211 ? -14.865 -0.449 46.406 1.00 78.94 211 GLN A C 1
ATOM 1634 O O . GLN A 1 211 ? -15.085 -0.333 47.611 1.00 78.94 211 GLN A O 1
ATOM 1639 N N . THR A 1 212 ? -15.270 -1.521 45.724 1.00 68.38 212 THR A N 1
ATOM 1640 C CA . THR A 1 212 ? -16.055 -2.607 46.337 1.00 68.38 212 THR A CA 1
ATOM 1641 C C . THR A 1 212 ? -15.202 -3.565 47.182 1.00 68.38 212 THR A C 1
ATOM 1643 O O . THR A 1 212 ? -15.714 -4.196 48.108 1.00 68.38 212 THR A O 1
ATOM 1646 N N . GLY A 1 213 ? -13.892 -3.650 46.916 1.00 56.62 213 GLY A N 1
ATOM 1647 C CA . GLY A 1 213 ? -12.944 -4.534 47.599 1.00 56.62 213 GLY A CA 1
ATOM 1648 C C . GLY A 1 213 ? -12.302 -3.991 48.884 1.00 56.62 213 GLY A C 1
ATOM 1649 O O . GLY A 1 213 ? -11.585 -4.751 49.535 1.00 56.62 213 GLY A O 1
ATOM 1650 N N . SER A 1 214 ? -12.536 -2.722 49.249 1.00 48.38 214 SER A N 1
ATOM 1651 C CA . SER A 1 214 ? -11.915 -2.037 50.405 1.00 48.38 214 SER A CA 1
ATOM 1652 C C . SER A 1 214 ? -12.689 -2.205 51.733 1.00 48.38 214 SER A C 1
ATOM 1654 O O . SER A 1 214 ? -12.209 -1.843 52.805 1.00 48.38 214 SER A O 1
ATOM 1656 N N . SER A 1 215 ? -13.874 -2.825 51.710 1.00 45.91 215 SER A N 1
ATOM 1657 C CA . SER A 1 215 ? -14.662 -3.088 52.924 1.00 45.91 215 SER A CA 1
ATOM 1658 C C . SER A 1 215 ? -14.223 -4.388 53.613 1.00 45.91 215 SER A C 1
ATOM 1660 O O . SER A 1 215 ? -14.606 -5.478 53.197 1.00 45.91 215 SER A O 1
ATOM 1662 N N . THR A 1 216 ? -13.415 -4.250 54.665 1.00 39.34 216 THR A N 1
ATOM 1663 C CA . THR A 1 216 ? -13.010 -5.247 55.677 1.00 39.34 216 THR A CA 1
ATOM 1664 C C . THR A 1 216 ? -13.946 -6.461 55.834 1.00 39.34 216 THR A C 1
ATOM 1666 O O . THR A 1 216 ? -14.907 -6.420 56.598 1.00 39.34 216 THR A O 1
ATOM 1669 N N . SER A 1 217 ? -13.663 -7.570 55.138 1.00 40.50 217 SER A N 1
ATOM 1670 C CA . SER A 1 217 ? -14.095 -8.938 55.492 1.00 40.50 217 SER A CA 1
ATOM 1671 C C . SER A 1 217 ? -13.386 -9.974 54.615 1.00 40.50 217 SER A C 1
ATOM 1673 O O . SER A 1 217 ? -13.398 -9.896 53.388 1.00 40.50 217 SER A O 1
ATOM 1675 N N . THR A 1 218 ? -12.779 -10.962 55.261 1.00 36.97 218 THR A N 1
ATOM 1676 C CA . THR A 1 218 ? -11.874 -11.994 54.729 1.00 36.97 218 THR A CA 1
ATOM 1677 C C . THR A 1 218 ? -12.562 -13.134 53.955 1.00 36.97 218 THR A C 1
ATOM 1679 O O . THR A 1 218 ? -11.979 -14.202 53.809 1.00 36.97 218 THR A O 1
ATOM 1682 N N . SER A 1 219 ? -13.775 -12.940 53.421 1.00 45.06 219 SER A N 1
ATOM 1683 C CA . SER A 1 219 ? -14.567 -14.030 52.810 1.00 45.06 219 SER A CA 1
ATOM 1684 C C . SER A 1 219 ? -15.204 -13.746 51.439 1.00 45.06 219 SER A C 1
ATOM 1686 O O . SER A 1 219 ? -16.046 -14.516 50.988 1.00 45.06 219 SER A O 1
ATOM 1688 N N . ASN A 1 220 ? -14.797 -12.701 50.710 1.00 47.34 220 ASN A N 1
ATOM 1689 C CA . ASN A 1 220 ? -15.454 -12.324 49.446 1.00 47.34 220 ASN A CA 1
ATOM 1690 C C . ASN A 1 220 ? -14.620 -12.670 48.193 1.00 47.34 220 ASN A C 1
ATOM 1692 O O . ASN A 1 220 ? -14.019 -11.788 47.578 1.00 47.34 220 ASN A O 1
ATOM 1696 N N . THR A 1 221 ? -14.607 -13.941 47.781 1.00 52.06 221 THR A N 1
ATOM 1697 C CA . THR A 1 221 ? -14.013 -14.384 46.498 1.00 52.06 221 THR A CA 1
ATOM 1698 C C . THR A 1 221 ? -14.896 -14.065 45.280 1.00 52.06 221 THR A C 1
ATOM 1700 O O . THR A 1 221 ? -14.369 -13.846 44.196 1.00 52.06 221 THR A O 1
ATOM 1703 N N . GLY A 1 222 ? -16.220 -13.953 45.445 1.00 59.88 222 GLY A N 1
ATOM 1704 C CA . GLY A 1 222 ? -17.182 -13.775 44.340 1.00 59.88 222 GLY A CA 1
ATOM 1705 C C . GLY A 1 222 ? -17.073 -12.457 43.546 1.00 59.88 222 GLY A C 1
ATOM 1706 O O . GLY A 1 222 ? -16.860 -12.512 42.338 1.00 59.88 222 GLY A O 1
ATOM 1707 N N . PRO A 1 223 ? -17.160 -11.266 44.176 1.00 63.06 223 PRO A N 1
ATOM 1708 C CA . PRO A 1 223 ? -17.164 -9.985 43.450 1.00 63.06 223 PRO A CA 1
ATOM 1709 C C . PRO A 1 223 ? -15.833 -9.668 42.759 1.00 63.06 223 PRO A C 1
ATOM 1711 O O . PRO A 1 223 ? -15.801 -9.062 41.691 1.00 63.06 223 PRO A O 1
ATOM 1714 N N . ARG A 1 224 ? -14.718 -10.100 43.365 1.00 70.38 224 ARG A N 1
ATOM 1715 C CA . ARG A 1 224 ? -13.383 -9.971 42.767 1.00 70.38 224 ARG A CA 1
ATOM 1716 C C . ARG A 1 224 ? -13.237 -10.888 41.555 1.00 70.38 224 ARG A C 1
ATOM 1718 O O . ARG A 1 224 ? -12.720 -10.445 40.539 1.00 70.38 224 ARG A O 1
ATOM 1725 N N . HIS A 1 225 ? -13.738 -12.120 41.644 1.00 78.75 225 HIS A N 1
ATOM 1726 C CA . HIS A 1 225 ? -13.732 -13.059 40.526 1.00 78.75 225 HIS A CA 1
ATOM 1727 C C . HIS A 1 225 ? -14.582 -12.558 39.350 1.00 78.75 225 HIS A C 1
ATOM 1729 O O . HIS A 1 225 ? -14.111 -12.575 38.222 1.00 78.75 225 HIS A O 1
ATOM 1735 N N . ALA A 1 226 ? -15.793 -12.045 39.591 1.00 84.06 226 ALA A N 1
ATOM 1736 C CA . ALA A 1 226 ? -16.647 -11.522 38.519 1.00 84.06 226 ALA A CA 1
ATOM 1737 C C . ALA A 1 226 ? -16.017 -10.325 37.781 1.00 84.06 226 ALA A C 1
ATOM 1739 O O . ALA A 1 226 ? -16.049 -10.257 36.555 1.00 84.06 226 ALA A O 1
ATOM 1740 N N . SER A 1 227 ? -15.356 -9.423 38.515 1.00 88.06 227 SER A N 1
ATOM 1741 C CA . SER A 1 227 ? -14.578 -8.334 37.913 1.00 88.06 227 SER A CA 1
ATOM 1742 C C . SER A 1 227 ? -13.401 -8.846 37.072 1.00 88.06 227 SER A C 1
ATOM 1744 O O . SER A 1 227 ? -13.138 -8.300 36.002 1.00 88.06 227 SER A O 1
ATOM 1746 N N . VAL A 1 228 ? -12.702 -9.894 37.523 1.00 89.38 228 VAL A N 1
ATOM 1747 C CA . VAL A 1 228 ? -11.618 -10.530 36.754 1.00 89.38 228 VAL A CA 1
ATOM 1748 C C . VAL A 1 228 ? -12.158 -11.149 35.466 1.00 89.38 228 VAL A C 1
ATOM 1750 O O . VAL A 1 228 ? -11.625 -10.849 34.403 1.00 89.38 228 VAL A O 1
ATOM 1753 N N . VAL A 1 229 ? -13.260 -11.898 35.536 1.00 91.12 229 VAL A N 1
ATOM 1754 C CA . VAL A 1 229 ? -13.913 -12.506 34.363 1.00 91.12 229 VAL A CA 1
ATOM 1755 C C . VAL A 1 229 ? -14.317 -11.446 33.336 1.00 91.12 229 VAL A C 1
ATOM 1757 O O . VAL A 1 229 ? -14.050 -11.606 32.149 1.00 91.12 229 VAL A O 1
ATOM 1760 N N . ALA A 1 230 ? -14.890 -10.318 33.771 1.00 92.56 230 ALA A N 1
ATOM 1761 C CA . ALA A 1 230 ? -15.226 -9.219 32.865 1.00 92.56 230 ALA A CA 1
ATOM 1762 C C . ALA A 1 230 ? -13.983 -8.641 32.161 1.00 92.56 230 ALA A C 1
ATOM 1764 O O . ALA A 1 230 ? -14.019 -8.350 30.967 1.00 92.56 230 ALA A O 1
ATOM 1765 N N . ARG A 1 231 ? -12.853 -8.508 32.870 1.00 94.44 231 ARG A N 1
ATOM 1766 C CA . ARG A 1 231 ? -11.583 -8.039 32.283 1.00 94.44 231 ARG A CA 1
ATOM 1767 C C . ARG A 1 231 ? -10.991 -9.054 31.304 1.00 94.44 231 ARG A C 1
ATOM 1769 O O . ARG A 1 231 ? -10.502 -8.653 30.252 1.00 94.44 231 ARG A O 1
ATOM 1776 N N . GLU A 1 232 ? -11.045 -10.342 31.633 1.00 93.75 232 GLU A N 1
ATOM 1777 C CA . GLU A 1 232 ? -10.637 -11.433 30.738 1.00 93.75 232 GLU A CA 1
ATOM 1778 C C . GLU A 1 232 ? -11.487 -11.452 29.468 1.00 93.75 232 GLU A C 1
ATOM 1780 O O . GLU A 1 232 ? -10.959 -11.617 28.372 1.00 93.75 232 GLU A O 1
ATOM 1785 N N . HIS A 1 233 ? -12.786 -11.190 29.593 1.00 93.62 233 HIS A N 1
ATOM 1786 C CA . HIS A 1 233 ? -13.692 -11.101 28.457 1.00 93.62 233 HIS A CA 1
ATOM 1787 C C . HIS A 1 233 ? -13.343 -9.931 27.517 1.00 93.62 233 HIS A C 1
ATOM 1789 O O . HIS A 1 233 ? -13.250 -10.111 26.301 1.00 93.62 233 HIS A O 1
ATOM 1795 N N . VAL A 1 234 ? -13.036 -8.748 28.066 1.00 96.75 234 VAL A N 1
ATOM 1796 C CA . VAL A 1 234 ? -12.526 -7.608 27.274 1.00 96.75 234 VAL A CA 1
ATOM 1797 C C . VAL A 1 234 ? -11.198 -7.957 26.589 1.00 96.75 234 VAL A C 1
ATOM 1799 O O . VAL A 1 234 ? -10.995 -7.631 25.416 1.00 96.75 234 VAL A O 1
ATOM 1802 N N . ALA A 1 235 ? -10.299 -8.667 27.278 1.00 95.50 235 ALA A N 1
ATOM 1803 C CA . ALA A 1 235 ? -9.046 -9.143 26.692 1.00 95.50 235 ALA A CA 1
ATOM 1804 C C . ALA A 1 235 ? -9.282 -10.151 25.549 1.00 95.50 235 ALA A C 1
ATOM 1806 O O . ALA A 1 235 ? -8.616 -10.087 24.516 1.00 95.50 235 ALA A O 1
ATOM 1807 N N . ALA A 1 236 ? -10.259 -11.048 25.689 1.00 95.69 236 ALA A N 1
ATOM 1808 C CA . ALA A 1 236 ? -10.604 -12.024 24.660 1.00 95.69 236 ALA A CA 1
ATOM 1809 C C . ALA A 1 236 ? -11.117 -11.349 23.377 1.00 95.69 236 ALA A C 1
ATOM 1811 O O . ALA A 1 236 ? -10.669 -11.684 22.279 1.00 95.69 236 ALA A O 1
ATOM 1812 N N . ILE A 1 237 ? -12.000 -10.355 23.499 1.00 95.88 237 ILE A N 1
ATOM 1813 C CA . ILE A 1 237 ? -12.581 -9.664 22.337 1.00 95.88 237 ILE A CA 1
ATOM 1814 C C . ILE A 1 237 ? -11.567 -8.751 21.649 1.00 95.88 237 ILE A C 1
ATOM 1816 O O . ILE A 1 237 ? -11.462 -8.760 20.421 1.00 95.88 237 ILE A O 1
ATOM 1820 N N . THR A 1 238 ? -10.755 -8.026 22.420 1.00 96.31 238 THR A N 1
ATOM 1821 C CA . THR A 1 238 ? -9.647 -7.237 21.855 1.00 96.31 238 THR A CA 1
ATOM 1822 C C . THR A 1 238 ? -8.611 -8.126 21.164 1.00 96.31 238 THR A C 1
ATOM 1824 O O . THR A 1 238 ? -8.111 -7.765 20.098 1.00 96.31 238 THR A O 1
ATOM 1827 N N . SER A 1 239 ? -8.338 -9.319 21.703 1.00 95.44 239 SER A N 1
ATOM 1828 C CA . SER A 1 239 ? -7.483 -10.321 21.056 1.00 95.44 239 SER A CA 1
ATOM 1829 C C . SER A 1 239 ? -8.084 -10.821 19.739 1.00 95.44 239 SER A C 1
ATOM 1831 O O . SER A 1 239 ? -7.399 -10.796 18.716 1.00 95.44 239 SER A O 1
A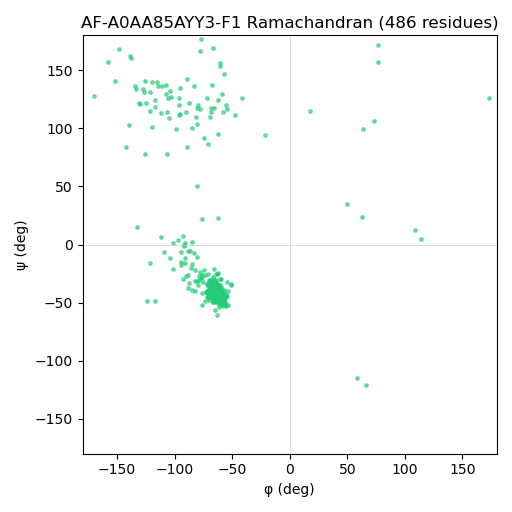TOM 1833 N N . LYS A 1 240 ? -9.373 -11.193 19.724 1.00 95.44 240 LYS A N 1
ATOM 1834 C CA . LYS A 1 240 ? -10.086 -11.639 18.512 1.00 95.44 240 LYS A CA 1
ATOM 1835 C C . LYS A 1 240 ? -10.023 -10.588 17.398 1.00 95.44 240 LYS A C 1
ATOM 1837 O O . LYS A 1 240 ? -9.600 -10.901 16.287 1.00 95.44 240 LYS A O 1
ATOM 1842 N N . ALA A 1 241 ? -10.370 -9.339 17.704 1.00 96.38 241 ALA A N 1
ATOM 1843 C CA . ALA A 1 241 ? -10.282 -8.233 16.750 1.00 96.38 241 ALA A CA 1
ATOM 1844 C C . ALA A 1 241 ? -8.832 -7.976 16.295 1.00 96.38 241 ALA A C 1
ATOM 1846 O O . ALA A 1 241 ? -8.565 -7.760 15.113 1.00 96.38 241 ALA A O 1
ATOM 1847 N N . GLY A 1 242 ? -7.869 -8.074 17.217 1.00 94.75 242 GLY A N 1
ATOM 1848 C CA . GLY A 1 242 ? -6.445 -7.948 16.915 1.00 94.75 242 GLY A CA 1
ATOM 1849 C C . GLY A 1 242 ? -5.920 -9.031 15.966 1.00 94.75 242 GLY A C 1
ATOM 1850 O O . GLY A 1 242 ? -5.077 -8.730 15.121 1.00 94.75 242 GLY A O 1
ATOM 1851 N N . MET A 1 243 ? -6.416 -10.266 16.074 1.00 95.19 243 MET A N 1
ATOM 1852 C CA . MET A 1 243 ? -6.081 -11.366 15.162 1.00 95.19 243 MET A CA 1
ATOM 1853 C C . MET A 1 243 ? -6.611 -11.106 13.749 1.00 95.19 243 MET A C 1
ATOM 1855 O O . MET A 1 243 ? -5.825 -11.181 12.807 1.00 95.19 243 MET A O 1
ATOM 1859 N N . ALA A 1 244 ? -7.881 -10.708 13.608 1.00 94.56 244 ALA A N 1
ATOM 1860 C CA . ALA A 1 244 ? -8.463 -10.342 12.310 1.00 94.56 244 ALA A CA 1
ATOM 1861 C C . ALA A 1 244 ? -7.684 -9.192 11.643 1.00 94.56 244 ALA A C 1
ATOM 1863 O O . ALA A 1 244 ? -7.283 -9.282 10.484 1.00 94.56 244 ALA A O 1
ATOM 1864 N N . ARG A 1 245 ? -7.358 -8.144 12.411 1.00 96.25 245 ARG A N 1
ATOM 1865 C CA . ARG A 1 245 ? -6.540 -7.014 11.943 1.00 96.25 245 ARG A CA 1
ATOM 1866 C C . ARG A 1 245 ? -5.139 -7.441 11.486 1.00 96.25 245 ARG A C 1
ATOM 1868 O O . ARG A 1 245 ? -4.657 -6.932 10.480 1.00 96.25 245 ARG A O 1
ATOM 1875 N N . ARG A 1 246 ? -4.468 -8.345 12.216 1.00 94.62 246 ARG A N 1
ATOM 1876 C CA . ARG A 1 246 ? -3.147 -8.881 11.818 1.00 94.62 246 ARG A CA 1
ATOM 1877 C C . ARG A 1 246 ? -3.240 -9.676 10.518 1.00 94.62 246 ARG A C 1
ATOM 1879 O O . ARG A 1 246 ? -2.413 -9.461 9.644 1.00 94.62 246 ARG A O 1
ATOM 1886 N N . HIS A 1 247 ? -4.256 -10.527 10.381 1.00 92.00 247 HIS A N 1
ATOM 1887 C CA . HIS A 1 247 ? -4.482 -11.291 9.155 1.00 92.00 247 HIS A CA 1
ATOM 1888 C C . HIS A 1 247 ? -4.644 -10.372 7.937 1.00 92.00 247 HIS A C 1
ATOM 1890 O O . HIS A 1 247 ? -3.924 -10.508 6.948 1.00 92.00 247 HIS A O 1
ATOM 1896 N N . ALA A 1 248 ? -5.515 -9.367 8.047 1.00 94.25 248 ALA A N 1
ATOM 1897 C CA . ALA A 1 248 ? -5.709 -8.380 6.991 1.00 94.25 248 ALA A CA 1
ATOM 1898 C C . ALA A 1 248 ? -4.438 -7.560 6.706 1.00 94.25 248 ALA A C 1
ATOM 1900 O O . ALA A 1 248 ? -4.168 -7.229 5.554 1.00 94.25 248 ALA A O 1
ATOM 1901 N N . GLU A 1 249 ? -3.629 -7.251 7.727 1.00 94.00 249 GLU A N 1
ATOM 1902 C CA . GLU A 1 249 ? -2.339 -6.578 7.548 1.00 94.00 249 GLU A CA 1
ATOM 1903 C C . GLU A 1 249 ? -1.331 -7.438 6.772 1.00 94.00 249 GLU A C 1
ATOM 1905 O O . GLU A 1 249 ? -0.609 -6.908 5.931 1.00 94.00 249 GLU A O 1
ATOM 1910 N N . ASP A 1 250 ? -1.290 -8.752 6.993 1.00 89.00 250 ASP A N 1
ATOM 1911 C CA . ASP A 1 250 ? -0.415 -9.651 6.233 1.00 89.00 250 ASP A CA 1
ATOM 1912 C C . ASP A 1 250 ? -0.801 -9.692 4.747 1.00 89.00 250 ASP A C 1
ATOM 1914 O O . ASP A 1 250 ? 0.064 -9.577 3.872 1.00 89.00 250 ASP A O 1
ATOM 1918 N N . ILE A 1 251 ? -2.101 -9.761 4.452 1.00 88.44 251 ILE A N 1
ATOM 1919 C CA . ILE A 1 251 ? -2.629 -9.697 3.079 1.00 88.44 251 ILE A CA 1
ATOM 1920 C C . ILE A 1 251 ? -2.346 -8.328 2.450 1.00 88.44 251 ILE A C 1
ATOM 1922 O O . ILE A 1 251 ? -1.901 -8.244 1.301 1.00 88.44 251 ILE A O 1
ATOM 1926 N N . TRP A 1 252 ? -2.542 -7.250 3.210 1.00 93.56 252 TRP A N 1
ATOM 1927 C CA . TRP A 1 252 ? -2.237 -5.890 2.776 1.00 93.56 252 TRP A CA 1
ATOM 1928 C C . TRP A 1 252 ? -0.749 -5.719 2.449 1.00 93.56 252 TRP A C 1
ATOM 1930 O O . TRP A 1 252 ? -0.420 -5.195 1.386 1.00 93.56 252 TRP A O 1
ATOM 1940 N N . ASN A 1 253 ? 0.150 -6.206 3.312 1.00 88.50 253 ASN A N 1
ATOM 1941 C CA . ASN A 1 253 ? 1.603 -6.127 3.118 1.00 88.50 253 ASN A CA 1
ATOM 1942 C C . ASN A 1 253 ? 2.029 -6.899 1.870 1.00 88.50 253 ASN A C 1
ATOM 1944 O O . ASN A 1 253 ? 2.879 -6.454 1.099 1.00 88.50 253 ASN A O 1
ATOM 1948 N N . ARG A 1 254 ? 1.415 -8.065 1.654 1.00 85.56 254 ARG A N 1
ATOM 1949 C CA . ARG A 1 254 ? 1.645 -8.853 0.451 1.00 85.56 254 ARG A CA 1
ATOM 1950 C C . ARG A 1 254 ? 1.229 -8.080 -0.799 1.00 85.56 254 ARG A C 1
ATOM 1952 O O . ARG A 1 254 ? 2.010 -8.012 -1.744 1.00 85.56 254 ARG A O 1
ATOM 1959 N N . ARG A 1 255 ? 0.045 -7.463 -0.806 1.00 89.38 255 ARG A N 1
ATOM 1960 C CA . ARG A 1 255 ? -0.400 -6.616 -1.923 1.00 89.38 255 ARG A CA 1
ATOM 1961 C C . ARG A 1 255 ? 0.495 -5.401 -2.137 1.00 89.38 255 ARG A C 1
ATOM 1963 O O . ARG A 1 255 ? 0.810 -5.109 -3.286 1.00 89.38 255 ARG A O 1
ATOM 1970 N N . ASP A 1 256 ? 0.909 -4.723 -1.072 1.00 88.69 256 ASP A N 1
ATOM 1971 C CA . ASP A 1 256 ? 1.803 -3.565 -1.163 1.00 88.69 256 ASP A CA 1
ATOM 1972 C C . ASP A 1 256 ? 3.095 -3.945 -1.891 1.00 88.69 256 ASP A C 1
ATOM 1974 O O . ASP A 1 256 ? 3.456 -3.343 -2.902 1.00 88.69 256 ASP A O 1
ATOM 1978 N N . HIS A 1 257 ? 3.712 -5.052 -1.473 1.00 83.00 257 HIS A N 1
ATOM 1979 C CA . HIS A 1 257 ? 4.902 -5.579 -2.128 1.00 83.00 257 HIS A CA 1
ATOM 1980 C C . HIS A 1 257 ? 4.696 -5.808 -3.634 1.00 83.00 257 HIS A C 1
ATOM 1982 O O . HIS A 1 257 ? 5.538 -5.440 -4.455 1.00 83.00 257 HIS A O 1
ATOM 1988 N N . LEU A 1 258 ? 3.558 -6.382 -4.010 1.00 84.88 258 LEU A N 1
ATOM 1989 C CA . LEU A 1 258 ? 3.233 -6.676 -5.402 1.00 84.88 258 LEU A CA 1
ATOM 1990 C C . LEU A 1 258 ? 2.947 -5.415 -6.219 1.00 84.88 258 LEU A C 1
ATOM 1992 O O . LEU A 1 258 ? 3.310 -5.364 -7.391 1.00 84.88 258 LEU A O 1
ATOM 1996 N N . LEU A 1 259 ? 2.348 -4.385 -5.617 1.00 88.75 259 LEU A N 1
ATOM 1997 C CA . LEU A 1 259 ? 2.169 -3.083 -6.260 1.00 88.75 259 LEU A CA 1
ATOM 1998 C C . LEU A 1 259 ? 3.517 -2.399 -6.514 1.00 88.75 259 LEU A C 1
ATOM 2000 O O . LEU A 1 259 ? 3.711 -1.833 -7.590 1.00 88.75 259 LEU A O 1
ATOM 2004 N N . GLN A 1 260 ? 4.475 -2.514 -5.589 1.00 88.94 260 GLN A N 1
ATOM 2005 C CA . GLN A 1 260 ? 5.838 -2.015 -5.805 1.00 88.94 260 GLN A CA 1
ATOM 2006 C C . GLN A 1 260 ? 6.538 -2.763 -6.948 1.00 88.94 260 GLN A C 1
ATOM 2008 O O . GLN A 1 260 ? 7.114 -2.131 -7.831 1.00 88.94 260 GLN A O 1
ATOM 2013 N N . LEU A 1 261 ? 6.432 -4.096 -6.992 1.00 84.19 261 LEU A N 1
ATOM 2014 C CA . LEU A 1 261 ? 6.957 -4.889 -8.111 1.00 84.19 261 LEU A CA 1
ATOM 2015 C C . LEU A 1 261 ? 6.264 -4.549 -9.436 1.00 84.19 261 LEU A C 1
ATOM 2017 O O . LEU A 1 261 ? 6.897 -4.510 -10.490 1.00 84.19 261 LEU A O 1
ATOM 2021 N N . ARG A 1 262 ? 4.957 -4.286 -9.413 1.00 87.12 262 ARG A N 1
ATOM 2022 C CA . ARG A 1 262 ? 4.235 -3.861 -10.612 1.00 87.12 262 ARG A CA 1
ATOM 2023 C C . ARG A 1 262 ? 4.727 -2.499 -11.090 1.00 87.12 262 ARG A C 1
ATOM 2025 O O . ARG A 1 262 ? 4.898 -2.319 -12.292 1.00 87.12 262 ARG A O 1
ATOM 2032 N N . LEU A 1 263 ? 5.002 -1.571 -10.175 1.00 89.81 263 LEU A N 1
ATOM 2033 C CA . LEU A 1 263 ? 5.556 -0.261 -10.509 1.00 89.81 263 LEU A CA 1
ATOM 2034 C C . LEU A 1 263 ? 6.925 -0.388 -11.183 1.00 89.81 263 LEU A C 1
ATOM 2036 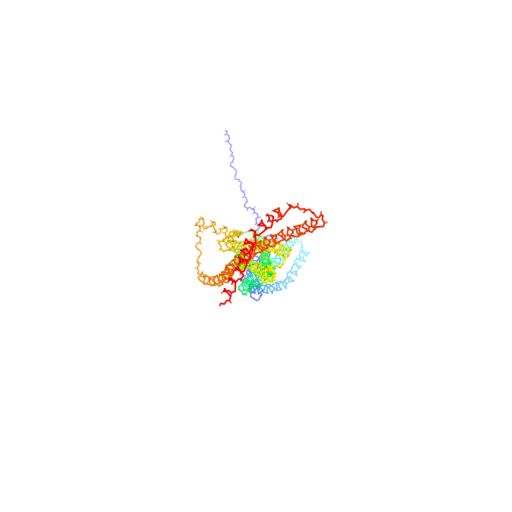O O . LEU A 1 263 ? 7.167 0.295 -12.177 1.00 89.81 263 LEU A O 1
ATOM 2040 N N . THR A 1 264 ? 7.799 -1.271 -10.686 1.00 88.00 264 THR A N 1
ATOM 2041 C CA . THR A 1 264 ? 9.113 -1.494 -11.307 1.00 88.00 264 THR A CA 1
ATOM 2042 C C . THR A 1 264 ? 8.978 -2.073 -12.710 1.00 88.00 264 THR A C 1
ATOM 2044 O O . THR A 1 264 ? 9.605 -1.557 -13.630 1.00 88.00 264 THR A O 1
ATOM 2047 N N . VAL A 1 265 ? 8.115 -3.078 -12.901 1.00 87.31 265 VAL A N 1
ATOM 2048 C CA . VAL A 1 265 ? 7.868 -3.674 -14.227 1.00 87.31 265 VAL A CA 1
ATOM 2049 C C . VAL A 1 265 ? 7.342 -2.629 -15.205 1.00 87.31 265 VAL A C 1
ATOM 2051 O O . VAL A 1 265 ? 7.932 -2.443 -16.260 1.00 87.31 265 VAL A O 1
ATOM 2054 N N . VAL A 1 266 ? 6.292 -1.890 -14.842 1.00 89.94 266 VAL A N 1
ATOM 2055 C CA . VAL A 1 266 ? 5.688 -0.883 -15.732 1.00 89.94 266 VAL A CA 1
ATOM 2056 C C . VAL A 1 266 ? 6.665 0.256 -16.049 1.00 89.94 266 VAL A C 1
ATOM 2058 O O . VAL A 1 266 ? 6.652 0.796 -17.152 1.00 89.94 266 VAL A O 1
ATOM 2061 N N . SER A 1 267 ? 7.553 0.610 -15.114 1.00 92.38 267 SER A N 1
ATOM 2062 C CA . SER A 1 267 ? 8.632 1.569 -15.379 1.00 92.38 267 SER A CA 1
ATOM 2063 C C . SER A 1 267 ? 9.618 1.035 -16.421 1.00 92.38 267 SER A C 1
ATOM 2065 O O . SER A 1 267 ? 9.959 1.751 -17.358 1.00 92.38 267 SER A O 1
ATOM 2067 N N . MET A 1 268 ? 10.039 -0.227 -16.294 1.00 91.06 268 MET A N 1
ATOM 2068 C CA . MET A 1 268 ? 10.929 -0.876 -17.263 1.00 91.06 268 MET A CA 1
ATOM 2069 C C . MET A 1 268 ? 10.263 -1.026 -18.637 1.00 91.06 268 MET A C 1
ATOM 2071 O O . MET A 1 268 ? 10.917 -0.806 -19.654 1.00 91.06 268 MET A O 1
ATOM 2075 N N . GLU A 1 269 ? 8.968 -1.358 -18.682 1.00 91.31 269 GLU A N 1
ATOM 2076 C CA . GLU A 1 269 ? 8.176 -1.412 -19.920 1.00 91.31 269 GLU A CA 1
ATOM 2077 C C . GLU A 1 269 ? 8.173 -0.047 -20.614 1.00 91.31 269 GLU A C 1
ATOM 2079 O O . GLU A 1 269 ? 8.509 0.040 -21.794 1.00 91.31 269 GLU A O 1
ATOM 2084 N N . ALA A 1 270 ? 7.882 1.026 -19.873 1.00 93.44 270 ALA A N 1
ATOM 2085 C CA . ALA A 1 270 ? 7.856 2.384 -20.409 1.00 93.44 270 ALA A CA 1
ATOM 2086 C C . ALA A 1 270 ? 9.236 2.850 -20.910 1.00 93.44 270 ALA A C 1
ATOM 2088 O O . ALA A 1 270 ? 9.341 3.506 -21.949 1.00 93.44 270 ALA A O 1
ATOM 2089 N N . GLU A 1 271 ? 10.313 2.511 -20.199 1.00 94.81 271 GLU A N 1
ATOM 2090 C CA . GLU A 1 271 ? 11.670 2.833 -20.643 1.00 94.81 271 GLU A CA 1
ATOM 2091 C C . GLU A 1 271 ? 12.084 2.033 -21.882 1.00 94.81 271 GLU A C 1
ATOM 2093 O O . GLU A 1 271 ? 12.694 2.596 -22.795 1.00 94.81 271 GLU A O 1
ATOM 2098 N N . LEU A 1 272 ? 11.718 0.752 -21.956 1.00 94.69 272 LEU A N 1
ATOM 2099 C CA . LEU A 1 272 ? 11.945 -0.071 -23.140 1.00 94.69 272 LEU A CA 1
ATOM 2100 C C . LEU A 1 272 ? 11.167 0.466 -24.345 1.00 94.69 272 LEU A C 1
ATOM 2102 O O . LEU A 1 272 ? 11.727 0.580 -25.434 1.00 94.69 272 LEU A O 1
ATOM 2106 N N . GLU A 1 273 ? 9.902 0.839 -24.154 1.00 94.75 273 GLU A N 1
ATOM 2107 C CA . GLU A 1 273 ? 9.080 1.465 -25.192 1.00 94.75 273 GLU A CA 1
ATOM 2108 C C . GLU A 1 273 ? 9.687 2.777 -25.673 1.00 94.75 273 GLU A C 1
ATOM 2110 O O . GLU A 1 273 ? 9.763 2.992 -26.877 1.00 94.75 273 GLU A O 1
ATOM 2115 N N . ARG A 1 274 ? 10.231 3.606 -24.774 1.00 96.25 274 ARG A N 1
ATOM 2116 C CA . ARG A 1 274 ? 10.963 4.826 -25.146 1.00 96.25 274 ARG A CA 1
ATOM 2117 C C . ARG A 1 274 ? 12.173 4.530 -26.041 1.00 96.25 274 ARG A C 1
ATOM 2119 O O . ARG A 1 274 ? 12.421 5.280 -26.986 1.00 96.25 274 ARG A O 1
ATOM 2126 N N . ILE A 1 275 ? 12.935 3.472 -25.750 1.00 95.94 275 ILE A N 1
ATOM 2127 C CA . ILE A 1 275 ? 14.088 3.062 -26.571 1.00 95.94 275 ILE A CA 1
ATOM 2128 C C . ILE A 1 275 ? 13.611 2.588 -27.949 1.00 95.94 275 ILE A C 1
ATOM 2130 O O . ILE A 1 275 ? 14.112 3.065 -28.967 1.00 95.94 275 ILE A O 1
ATOM 2134 N N . VAL A 1 276 ? 12.621 1.692 -27.993 1.00 95.06 276 VAL A N 1
ATOM 2135 C CA . VAL A 1 276 ? 12.060 1.160 -29.248 1.00 95.06 276 VAL A CA 1
ATOM 2136 C C . VAL A 1 276 ? 11.474 2.279 -30.110 1.00 95.06 276 VAL A C 1
ATOM 2138 O O . VAL A 1 276 ? 11.779 2.365 -31.300 1.00 95.06 276 VAL A O 1
ATOM 2141 N N . ASP A 1 277 ? 10.695 3.177 -29.511 1.00 96.12 277 ASP A N 1
ATOM 2142 C CA . ASP A 1 277 ? 10.097 4.320 -30.197 1.0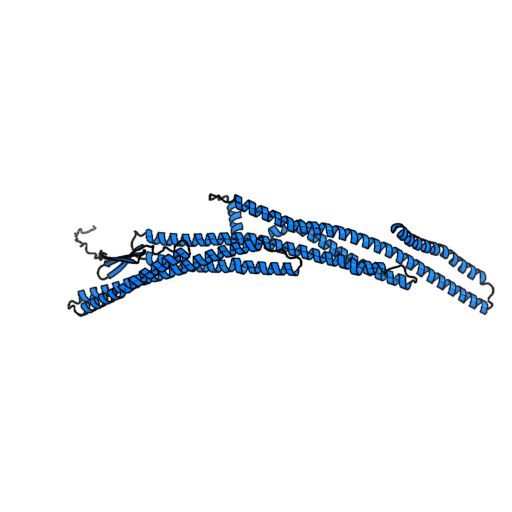0 96.12 277 ASP A CA 1
ATOM 2143 C C . ASP A 1 277 ? 11.151 5.237 -30.806 1.00 96.12 277 ASP A C 1
ATOM 2145 O O . ASP A 1 277 ? 10.955 5.731 -31.916 1.00 96.12 277 ASP A O 1
ATOM 2149 N N . TRP A 1 278 ? 12.275 5.459 -30.119 1.00 96.94 278 TRP A N 1
ATOM 2150 C CA . TRP A 1 278 ? 13.368 6.248 -30.681 1.00 96.94 278 TRP A CA 1
ATOM 2151 C C . TRP A 1 278 ? 13.932 5.591 -31.946 1.00 96.94 278 TRP A C 1
ATOM 2153 O O . TRP A 1 278 ? 14.131 6.282 -32.947 1.00 96.94 278 TRP A O 1
ATOM 2163 N N . PHE A 1 279 ? 14.130 4.269 -31.953 1.00 94.44 279 PHE A N 1
ATOM 2164 C CA . PHE A 1 279 ? 14.630 3.571 -33.142 1.00 94.44 279 PHE A CA 1
ATOM 2165 C C . PHE A 1 279 ? 13.661 3.676 -34.318 1.00 94.44 279 PHE A C 1
ATOM 2167 O O . PHE A 1 279 ? 14.091 3.969 -35.432 1.00 94.44 279 PHE A O 1
ATOM 2174 N N . VAL A 1 280 ? 12.363 3.493 -34.071 1.00 94.06 280 VAL A N 1
ATOM 2175 C CA . VAL A 1 280 ? 11.336 3.531 -35.122 1.00 94.06 280 VAL A CA 1
ATOM 2176 C C . VAL A 1 280 ? 11.104 4.954 -35.641 1.00 94.06 280 VAL A C 1
ATOM 2178 O O . VAL A 1 280 ? 11.020 5.165 -36.849 1.00 94.06 280 VAL A O 1
ATOM 2181 N N . LYS A 1 281 ? 10.993 5.944 -34.747 1.00 94.00 281 LYS A N 1
ATOM 2182 C CA . LYS A 1 281 ? 10.590 7.319 -35.098 1.00 94.00 281 LYS A CA 1
ATOM 2183 C C . LYS A 1 281 ? 11.761 8.219 -35.487 1.00 94.00 281 LYS A C 1
ATOM 2185 O O . LYS A 1 281 ? 11.554 9.172 -36.232 1.00 94.00 281 LYS A O 1
ATOM 2190 N N . THR A 1 282 ? 12.965 7.937 -34.993 1.00 93.88 282 THR A N 1
ATOM 2191 C CA . THR A 1 282 ? 14.136 8.814 -35.154 1.00 93.88 282 THR A CA 1
ATOM 2192 C C . THR A 1 282 ? 15.311 8.090 -35.802 1.00 93.88 282 THR A C 1
ATOM 2194 O O . THR A 1 282 ? 15.896 8.617 -36.747 1.00 93.88 282 THR A O 1
ATOM 2197 N N . GLY A 1 283 ? 15.657 6.895 -35.317 1.00 92.75 283 GLY A N 1
ATOM 2198 C CA . GLY A 1 283 ? 16.828 6.139 -35.770 1.00 92.75 283 GLY A CA 1
ATOM 2199 C C . GLY A 1 283 ? 16.743 5.725 -37.240 1.00 92.75 283 GLY A C 1
ATOM 2200 O O . GLY A 1 283 ? 17.573 6.141 -38.047 1.00 92.75 283 GLY A O 1
ATOM 2201 N N . GLU A 1 284 ? 15.724 4.944 -37.599 1.00 92.12 284 GLU A N 1
ATOM 2202 C CA . GLU A 1 284 ? 15.508 4.444 -38.964 1.00 92.12 284 GLU A CA 1
ATOM 2203 C C . GLU A 1 284 ? 15.344 5.534 -40.039 1.00 92.12 284 GLU A C 1
ATOM 2205 O O . GLU A 1 284 ? 16.017 5.444 -41.075 1.00 92.12 284 GLU A O 1
ATOM 2210 N N . PRO A 1 285 ? 14.528 6.593 -39.844 1.00 93.19 285 PRO A N 1
ATOM 2211 C CA . PRO A 1 285 ? 14.425 7.650 -40.848 1.00 93.19 285 PRO A CA 1
ATOM 2212 C C . PRO A 1 285 ? 15.756 8.389 -41.035 1.00 93.19 285 PRO A C 1
ATOM 2214 O O . PRO A 1 285 ? 16.214 8.536 -42.166 1.00 93.19 285 PRO A O 1
ATOM 2217 N N . ARG A 1 286 ? 16.454 8.749 -39.945 1.00 92.06 286 ARG A N 1
ATOM 2218 C CA . ARG A 1 286 ? 17.774 9.398 -40.046 1.00 92.06 286 ARG A CA 1
ATOM 2219 C C . ARG A 1 286 ? 18.797 8.502 -40.736 1.00 92.06 286 ARG A C 1
ATOM 2221 O O . ARG A 1 286 ? 19.587 8.989 -41.535 1.00 92.06 286 ARG A O 1
ATOM 2228 N N . PHE A 1 287 ? 18.805 7.203 -40.451 1.00 91.62 287 PHE A N 1
ATOM 2229 C CA . PHE A 1 287 ? 19.728 6.270 -41.096 1.00 91.62 287 PHE A CA 1
ATOM 2230 C C . PHE A 1 287 ? 19.461 6.128 -42.605 1.00 91.62 287 PHE A C 1
ATOM 2232 O O . PHE A 1 287 ? 20.398 6.062 -43.412 1.00 91.62 287 PHE A O 1
ATOM 2239 N N . SER A 1 288 ? 18.184 6.120 -42.993 1.00 88.81 288 SER A N 1
ATOM 2240 C CA . SER A 1 288 ? 17.756 6.045 -44.393 1.00 88.81 288 SER A CA 1
ATOM 2241 C C . SER A 1 288 ? 18.222 7.256 -45.208 1.00 88.81 288 SER A C 1
ATOM 2243 O O . SER A 1 288 ? 18.669 7.083 -46.347 1.00 88.81 288 SER A O 1
ATOM 2245 N N . ASP A 1 289 ? 18.217 8.444 -44.597 1.00 88.62 289 ASP A N 1
ATOM 2246 C CA . ASP A 1 289 ? 18.641 9.705 -45.220 1.00 88.62 289 ASP A CA 1
ATOM 2247 C C . ASP A 1 289 ? 20.165 9.801 -45.445 1.00 88.62 289 ASP A C 1
ATOM 2249 O O . ASP A 1 289 ? 20.625 10.508 -46.342 1.00 88.62 289 ASP A O 1
ATOM 2253 N N . LEU A 1 290 ? 20.982 9.078 -44.668 1.00 87.50 290 LEU A N 1
ATOM 2254 C CA . LEU A 1 290 ? 22.452 9.203 -44.654 1.00 87.50 290 LEU A CA 1
ATOM 2255 C C . LEU A 1 290 ? 23.159 8.460 -45.801 1.00 87.50 290 LEU A C 1
ATOM 2257 O O . LEU A 1 290 ? 24.063 7.653 -45.568 1.00 87.50 290 LEU A O 1
ATOM 2261 N N . GLN A 1 291 ? 22.734 8.660 -47.046 1.00 83.69 291 GLN A N 1
ATOM 2262 C CA . GLN A 1 291 ? 23.302 7.980 -48.218 1.00 83.69 291 GLN A CA 1
ATOM 2263 C C . GLN A 1 291 ? 24.646 8.579 -48.670 1.00 83.69 291 GLN A C 1
ATOM 2265 O O . GLN A 1 291 ? 25.056 9.659 -48.235 1.00 83.69 291 GLN A O 1
ATOM 2270 N N . VAL A 1 292 ? 25.356 7.851 -49.540 1.00 81.56 292 VAL A N 1
ATOM 2271 C CA . VAL A 1 292 ? 26.580 8.349 -50.184 1.00 81.56 292 VAL A CA 1
ATOM 2272 C C . VAL A 1 292 ? 26.210 9.513 -51.103 1.00 81.56 292 VAL A C 1
ATOM 2274 O O . VAL A 1 292 ? 25.438 9.338 -52.042 1.00 81.56 292 VAL A O 1
ATOM 2277 N N . GLY A 1 293 ? 26.749 10.695 -50.801 1.00 80.81 293 GLY A N 1
ATOM 2278 C CA . GLY A 1 293 ? 26.475 11.926 -51.534 1.00 80.81 293 GLY A CA 1
ATOM 2279 C C . GLY A 1 293 ? 27.206 12.029 -52.874 1.00 80.81 293 GLY A C 1
ATOM 2280 O O . GLY A 1 293 ? 28.039 11.196 -53.248 1.00 80.81 293 GLY A O 1
ATOM 2281 N N . THR A 1 294 ? 26.919 13.113 -53.588 1.00 83.00 294 THR A N 1
ATOM 2282 C CA . THR A 1 294 ? 27.510 13.431 -54.903 1.00 83.00 294 THR A CA 1
ATOM 2283 C C . THR A 1 294 ? 28.736 14.343 -54.817 1.00 83.00 294 THR A C 1
ATOM 2285 O O . THR A 1 294 ? 29.400 14.593 -55.821 1.00 83.00 294 THR A O 1
ATOM 2288 N N . SER A 1 295 ? 29.058 14.846 -53.622 1.00 87.62 295 SER A N 1
ATOM 2289 C CA . SER A 1 295 ? 30.189 15.746 -53.388 1.00 87.62 295 SER A CA 1
ATOM 2290 C C . SER A 1 295 ? 30.968 15.396 -52.117 1.00 87.62 295 SER A C 1
ATOM 2292 O O . SER A 1 295 ? 30.445 14.748 -51.206 1.00 87.62 295 SER A O 1
ATOM 2294 N N . LEU A 1 296 ? 32.218 15.877 -52.030 1.00 89.62 296 LEU A N 1
ATOM 2295 C CA . LEU A 1 296 ? 33.061 15.719 -50.837 1.00 89.62 296 LEU A CA 1
ATOM 2296 C C . LEU A 1 296 ? 32.390 16.305 -49.586 1.00 89.62 296 LEU A C 1
ATOM 2298 O O . LEU A 1 296 ? 32.340 15.644 -48.554 1.00 89.62 296 LEU A O 1
ATOM 2302 N N . SER A 1 297 ? 31.855 17.526 -49.692 1.00 90.56 297 SER A N 1
ATOM 2303 C CA . SER A 1 297 ? 31.220 18.227 -48.569 1.00 90.56 297 SER A CA 1
ATOM 2304 C C . SER A 1 297 ? 29.967 17.495 -48.076 1.00 90.56 297 SER A C 1
ATOM 2306 O O . SER A 1 297 ? 29.767 17.345 -46.871 1.00 90.56 297 SER A O 1
ATOM 2308 N N . GLU A 1 298 ? 29.154 16.963 -48.989 1.00 89.62 298 GLU A N 1
ATOM 2309 C CA . GLU A 1 298 ? 27.975 16.161 -48.646 1.00 89.62 298 GLU A CA 1
ATOM 2310 C C . GLU A 1 298 ? 28.364 14.840 -47.961 1.00 89.62 298 GLU A C 1
ATOM 2312 O O . GLU A 1 298 ? 27.793 14.482 -46.935 1.00 89.62 298 GLU A O 1
ATOM 2317 N N . CYS A 1 299 ? 29.397 14.145 -48.452 1.00 88.44 299 CYS A N 1
ATOM 2318 C CA . CYS A 1 299 ? 29.877 12.914 -47.818 1.00 88.44 299 CYS A CA 1
ATOM 2319 C C . CYS A 1 299 ? 30.483 13.161 -46.429 1.00 88.44 299 CYS A C 1
ATOM 2321 O O . CYS A 1 299 ? 30.260 12.358 -45.528 1.00 88.44 299 CYS A O 1
ATOM 2323 N N . GLN A 1 300 ? 31.220 14.262 -46.242 1.00 91.38 300 GLN A N 1
ATOM 2324 C CA . GLN A 1 300 ? 31.774 14.653 -44.941 1.00 91.38 300 GLN A CA 1
ATOM 2325 C C . GLN A 1 300 ? 30.664 14.988 -43.940 1.00 91.38 300 GLN A C 1
ATOM 2327 O O . GLN A 1 300 ? 30.638 14.436 -42.847 1.00 91.38 300 GLN A O 1
ATOM 2332 N N . THR A 1 301 ? 29.691 15.811 -44.338 1.00 93.00 301 THR A N 1
ATOM 2333 C CA . THR A 1 301 ? 28.562 16.166 -43.461 1.00 93.00 301 THR A CA 1
ATOM 2334 C C . THR A 1 301 ? 27.685 14.960 -43.118 1.00 93.00 301 THR A C 1
ATOM 2336 O O . THR A 1 301 ? 27.252 14.828 -41.973 1.00 93.00 301 THR A O 1
ATOM 2339 N N . ASN A 1 302 ? 27.449 14.045 -44.065 1.00 91.94 302 ASN A N 1
ATOM 2340 C CA . ASN A 1 302 ? 26.745 12.790 -43.791 1.00 91.94 302 ASN A CA 1
ATOM 2341 C C . ASN A 1 302 ? 27.563 11.858 -42.885 1.00 91.94 302 ASN A C 1
ATOM 2343 O O . ASN A 1 302 ? 26.980 11.191 -42.034 1.00 91.94 302 ASN A O 1
ATOM 2347 N N . LEU A 1 303 ? 28.894 11.825 -43.013 1.00 92.56 303 LEU A N 1
ATOM 2348 C CA . LEU A 1 303 ? 29.759 11.055 -42.115 1.00 92.56 303 LEU A CA 1
ATOM 2349 C C . LEU A 1 303 ? 29.701 11.606 -40.683 1.00 92.56 303 LEU A C 1
ATOM 2351 O O . LEU A 1 303 ? 29.498 10.830 -39.754 1.00 92.56 303 LEU A O 1
ATOM 2355 N N . ASP A 1 304 ? 29.788 12.925 -40.507 1.00 93.94 304 ASP A N 1
ATOM 2356 C CA . ASP A 1 304 ? 29.688 13.567 -39.191 1.00 93.94 304 ASP A CA 1
ATOM 2357 C C . ASP A 1 304 ? 28.325 13.291 -38.536 1.00 93.94 304 ASP A C 1
ATOM 2359 O O . ASP A 1 304 ? 28.253 12.891 -37.374 1.00 93.94 304 ASP A O 1
ATOM 2363 N N . ARG A 1 305 ? 27.228 13.418 -39.298 1.00 94.31 305 ARG A N 1
ATOM 2364 C CA . ARG A 1 305 ? 25.865 13.091 -38.832 1.00 94.31 305 ARG A CA 1
ATOM 2365 C C . ARG A 1 305 ? 25.673 11.608 -38.510 1.00 94.31 305 ARG A C 1
ATOM 2367 O O . ARG A 1 305 ? 24.858 11.269 -37.656 1.00 94.31 305 ARG A O 1
ATOM 2374 N N . LEU A 1 306 ? 26.382 10.722 -39.206 1.00 93.75 306 LEU A N 1
ATOM 2375 C CA . LEU A 1 306 ? 26.367 9.294 -38.908 1.00 93.75 306 LEU A CA 1
ATOM 2376 C C . LEU A 1 306 ? 27.107 8.998 -37.604 1.00 93.75 306 LEU A C 1
ATOM 2378 O O . LEU A 1 306 ? 26.639 8.174 -36.823 1.00 93.75 306 LEU A O 1
ATOM 2382 N N . MET A 1 307 ? 28.227 9.677 -37.349 1.00 94.25 307 MET A N 1
ATOM 2383 C CA . MET A 1 307 ? 28.968 9.533 -36.095 1.00 94.25 307 MET A CA 1
ATOM 2384 C C . MET A 1 307 ? 28.141 10.005 -34.896 1.00 94.25 307 MET A C 1
ATOM 2386 O O . MET A 1 307 ? 28.080 9.286 -33.902 1.00 94.25 307 MET A O 1
ATOM 2390 N N . THR A 1 308 ? 27.424 11.130 -35.009 1.00 95.38 308 THR A N 1
ATOM 2391 C CA . THR A 1 308 ? 26.527 11.583 -33.929 1.00 95.38 308 THR A CA 1
ATOM 2392 C C . THR A 1 308 ? 25.389 10.598 -33.674 1.00 95.38 308 THR A C 1
ATOM 2394 O O . THR A 1 308 ? 25.098 10.275 -32.527 1.00 95.38 308 THR A O 1
ATOM 2397 N N . LEU A 1 309 ? 24.787 10.046 -34.733 1.00 94.69 309 LEU A N 1
ATOM 2398 C CA . LEU A 1 309 ? 23.776 8.997 -34.606 1.00 94.69 309 LEU A CA 1
ATOM 2399 C C . LEU A 1 309 ? 24.354 7.725 -33.957 1.00 94.69 309 LEU A C 1
ATOM 2401 O O . LEU A 1 309 ? 23.680 7.100 -33.146 1.00 94.69 309 LEU A O 1
ATOM 2405 N N . ALA A 1 310 ? 25.601 7.356 -34.260 1.00 93.75 310 ALA A N 1
ATOM 2406 C CA . ALA A 1 310 ? 26.273 6.216 -33.638 1.00 93.75 310 ALA A CA 1
ATOM 2407 C C . ALA A 1 310 ? 26.515 6.411 -32.132 1.00 93.75 310 ALA A C 1
ATOM 2409 O O . ALA A 1 310 ? 26.423 5.444 -31.373 1.00 93.75 310 A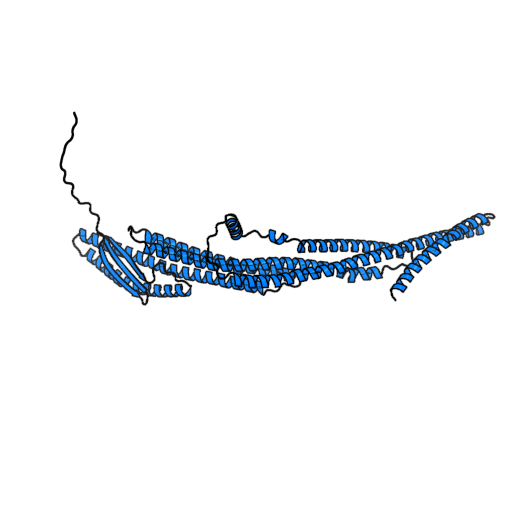LA A O 1
ATOM 2410 N N . ASP A 1 311 ? 26.828 7.635 -31.702 1.00 94.94 311 ASP A N 1
ATOM 2411 C CA . ASP A 1 311 ? 26.962 7.974 -30.283 1.00 94.94 311 ASP A CA 1
ATOM 2412 C C . ASP A 1 311 ? 25.599 7.884 -29.569 1.00 94.94 311 ASP A C 1
ATOM 2414 O O . ASP A 1 311 ? 25.496 7.197 -28.554 1.00 94.94 311 ASP A O 1
ATOM 2418 N N . GLU A 1 312 ? 24.529 8.440 -30.156 1.00 95.69 312 GLU A N 1
ATOM 2419 C CA . GLU A 1 312 ? 23.160 8.341 -29.609 1.00 95.69 312 GLU A CA 1
ATOM 2420 C C . GLU A 1 312 ? 22.701 6.875 -29.440 1.00 95.69 312 GLU A C 1
ATOM 2422 O O . GLU A 1 312 ? 22.090 6.513 -28.432 1.00 95.69 312 GLU A O 1
ATOM 2427 N N . VAL A 1 313 ? 23.019 5.997 -30.399 1.00 95.81 313 VAL A N 1
ATOM 2428 C CA . VAL A 1 313 ? 22.701 4.558 -30.304 1.00 95.81 313 VAL A CA 1
ATOM 2429 C C . VAL A 1 313 ? 23.502 3.873 -29.200 1.00 95.81 313 VAL A C 1
ATOM 2431 O O . VAL A 1 313 ? 22.954 3.016 -28.506 1.00 95.81 313 VAL A O 1
ATOM 2434 N N . ARG A 1 314 ? 24.778 4.233 -29.010 1.00 94.94 314 ARG A N 1
ATOM 2435 C CA . ARG A 1 314 ? 25.603 3.692 -27.915 1.00 94.94 314 ARG A CA 1
ATOM 2436 C C . ARG A 1 314 ? 25.055 4.099 -26.548 1.00 94.94 314 ARG A C 1
ATOM 2438 O O . ARG A 1 314 ? 25.001 3.260 -25.647 1.00 94.94 314 ARG A O 1
ATOM 2445 N N . ASP A 1 315 ? 24.565 5.326 -26.411 1.00 95.88 315 ASP A N 1
ATOM 2446 C CA . ASP A 1 315 ? 23.893 5.768 -25.187 1.00 95.88 315 ASP A CA 1
ATOM 2447 C C . ASP A 1 315 ? 22.625 4.939 -24.924 1.00 95.88 315 ASP A C 1
ATOM 2449 O O . ASP A 1 315 ? 22.420 4.442 -23.813 1.00 95.88 315 ASP A O 1
ATOM 2453 N N . LEU A 1 316 ? 21.805 4.690 -25.950 1.00 94.88 316 LEU A N 1
ATOM 2454 C CA . LEU A 1 316 ? 20.611 3.844 -25.826 1.00 94.88 316 LEU A CA 1
ATOM 2455 C C . LEU A 1 316 ? 20.936 2.373 -25.542 1.00 94.88 316 LEU A C 1
ATOM 2457 O O . LEU A 1 316 ? 20.210 1.730 -24.785 1.00 94.88 316 LEU A O 1
ATOM 2461 N N . GLN A 1 317 ? 22.031 1.848 -26.090 1.00 96.06 317 GLN A N 1
ATOM 2462 C CA . GLN A 1 317 ? 22.538 0.513 -25.769 1.00 96.06 317 GLN A CA 1
ATOM 2463 C C . GLN A 1 317 ? 22.946 0.411 -24.295 1.00 96.06 317 GLN A C 1
ATOM 2465 O O . GLN A 1 317 ? 22.642 -0.587 -23.638 1.00 96.06 317 GLN A O 1
ATOM 2470 N N . SER A 1 318 ? 23.613 1.438 -23.758 1.00 95.69 318 SER A N 1
ATOM 2471 C CA . SER A 1 318 ? 23.973 1.473 -22.338 1.00 95.69 318 SER A CA 1
ATOM 2472 C C . SER A 1 318 ? 22.722 1.492 -21.451 1.00 95.69 318 SER A C 1
ATOM 2474 O O . SER A 1 318 ? 22.618 0.690 -20.525 1.00 95.69 318 SER A O 1
ATOM 2476 N N . ALA A 1 319 ? 21.718 2.307 -21.800 1.00 94.38 319 ALA A N 1
ATOM 2477 C CA . ALA A 1 319 ? 20.436 2.353 -21.099 1.00 94.38 319 ALA A CA 1
ATOM 2478 C C . ALA A 1 319 ? 19.692 1.005 -21.156 1.00 94.38 319 ALA A C 1
ATOM 2480 O O . ALA A 1 319 ? 19.166 0.546 -20.145 1.00 94.38 319 ALA A O 1
ATOM 2481 N N . HIS A 1 320 ? 19.694 0.330 -22.310 1.00 95.62 320 HIS A N 1
ATOM 2482 C CA . HIS A 1 320 ? 19.121 -1.012 -22.465 1.00 95.62 320 HIS A CA 1
ATOM 2483 C C . HIS A 1 320 ? 19.859 -2.063 -21.619 1.00 95.62 320 HIS A C 1
ATOM 2485 O O . HIS A 1 320 ? 19.228 -2.895 -20.962 1.00 95.62 320 HIS A O 1
ATOM 2491 N N . SER A 1 321 ? 21.190 -1.992 -21.564 1.00 94.25 321 SER A N 1
ATOM 2492 C CA . SER A 1 321 ? 22.009 -2.890 -20.741 1.00 94.25 321 SER A CA 1
ATOM 2493 C C . SER A 1 321 ? 21.725 -2.697 -19.249 1.00 94.25 321 SER A C 1
ATOM 2495 O O . SER A 1 321 ? 21.599 -3.679 -18.516 1.00 94.25 321 SER A O 1
ATOM 2497 N N . HIS A 1 322 ? 21.557 -1.445 -18.808 1.00 93.69 322 HIS A N 1
ATOM 2498 C CA . HIS A 1 322 ? 21.137 -1.123 -17.444 1.00 93.69 322 HIS A CA 1
ATOM 2499 C C . HIS A 1 322 ? 19.745 -1.679 -17.127 1.00 93.69 322 HIS A C 1
ATOM 2501 O O . HIS A 1 322 ? 19.602 -2.389 -16.136 1.00 93.69 322 HIS A O 1
ATOM 2507 N N . LEU A 1 323 ? 18.755 -1.473 -18.005 1.00 93.25 323 LEU A N 1
ATOM 2508 C CA . LEU A 1 323 ? 17.417 -2.068 -17.860 1.00 93.25 323 LEU A CA 1
ATOM 2509 C C . LEU A 1 323 ? 17.468 -3.591 -17.728 1.00 93.25 323 LEU A C 1
ATOM 2511 O O . LEU A 1 323 ? 16.794 -4.185 -16.885 1.00 93.25 323 LEU A O 1
ATOM 2515 N N . THR A 1 324 ? 18.297 -4.229 -18.550 1.00 89.94 324 THR A N 1
ATOM 2516 C CA . THR A 1 324 ? 18.496 -5.675 -18.512 1.00 89.94 324 THR A CA 1
ATOM 2517 C C . THR A 1 324 ? 19.098 -6.094 -17.174 1.00 89.94 324 THR A C 1
ATOM 2519 O O . THR A 1 324 ? 18.599 -7.027 -16.545 1.00 89.94 324 THR A O 1
ATOM 2522 N N . GLN A 1 325 ? 20.124 -5.396 -16.688 1.00 89.69 325 GLN A N 1
ATOM 2523 C CA . GLN A 1 325 ? 20.738 -5.675 -15.392 1.00 89.69 325 GLN A CA 1
ATOM 2524 C C . GLN A 1 325 ? 19.752 -5.484 -14.228 1.00 89.69 325 GLN A C 1
ATOM 2526 O O . GLN A 1 325 ? 19.709 -6.322 -13.324 1.00 89.69 325 GLN A O 1
ATOM 2531 N N . ASP A 1 326 ? 18.948 -4.425 -14.252 1.00 86.12 326 ASP A N 1
ATOM 2532 C CA . ASP A 1 326 ? 17.965 -4.125 -13.209 1.00 86.12 326 ASP A CA 1
ATOM 2533 C C . ASP A 1 326 ? 16.856 -5.179 -13.165 1.00 86.12 326 ASP A C 1
ATOM 2535 O O . ASP A 1 326 ? 16.478 -5.639 -12.085 1.00 86.12 326 ASP A O 1
ATOM 2539 N N . LEU A 1 327 ? 16.398 -5.658 -14.325 1.00 85.50 327 LEU A N 1
ATOM 2540 C CA . LEU A 1 327 ? 15.462 -6.776 -14.387 1.00 85.50 327 LEU A CA 1
ATOM 2541 C C . LEU A 1 327 ? 16.081 -8.072 -13.840 1.00 85.50 327 LEU A C 1
ATOM 2543 O O . LEU A 1 327 ? 15.420 -8.820 -13.113 1.00 85.50 327 LEU A O 1
ATOM 2547 N N . HIS A 1 328 ? 17.350 -8.353 -14.146 1.00 82.19 328 HIS A N 1
ATOM 2548 C CA . HIS A 1 328 ? 18.036 -9.521 -13.586 1.00 82.19 328 HIS A CA 1
ATOM 2549 C C . HIS A 1 328 ? 18.147 -9.416 -12.060 1.00 82.19 328 HIS A C 1
ATOM 2551 O O . HIS A 1 328 ? 17.929 -10.400 -11.359 1.00 82.19 328 HIS A O 1
ATOM 2557 N N . GLN A 1 329 ? 18.414 -8.230 -11.510 1.00 81.19 329 GLN A N 1
ATOM 2558 C CA . GLN A 1 329 ? 18.415 -8.016 -10.058 1.00 81.19 329 GLN A CA 1
ATOM 2559 C C . GLN A 1 329 ? 17.017 -8.184 -9.446 1.00 81.19 329 GLN A C 1
ATOM 2561 O O . GLN A 1 329 ? 16.882 -8.818 -8.396 1.00 81.19 329 GLN A O 1
ATOM 2566 N N . ALA A 1 330 ? 15.977 -7.674 -10.109 1.00 74.19 330 ALA A N 1
ATOM 2567 C CA . ALA A 1 330 ? 14.591 -7.791 -9.660 1.00 74.19 330 ALA A CA 1
ATOM 2568 C C . ALA A 1 330 ? 14.078 -9.243 -9.675 1.00 74.19 330 ALA A C 1
ATOM 2570 O O . ALA A 1 330 ? 13.269 -9.612 -8.830 1.00 74.19 330 ALA A O 1
ATOM 2571 N N . THR A 1 331 ? 14.574 -10.074 -10.597 1.00 70.06 331 THR A N 1
ATOM 2572 C CA . THR A 1 331 ? 14.194 -11.494 -10.726 1.00 70.06 331 THR A CA 1
ATOM 2573 C C . THR A 1 331 ? 15.034 -12.440 -9.864 1.00 70.06 331 THR A C 1
ATOM 2575 O O . THR A 1 331 ? 14.517 -13.452 -9.401 1.00 70.06 331 THR A O 1
ATOM 2578 N N . THR A 1 332 ? 16.318 -12.140 -9.639 1.00 61.22 332 THR A N 1
ATOM 2579 C CA . THR A 1 332 ? 17.238 -13.016 -8.882 1.00 61.22 332 THR A CA 1
ATOM 2580 C C . THR A 1 332 ? 17.262 -12.730 -7.389 1.00 61.22 332 THR A C 1
ATOM 2582 O O . THR A 1 332 ? 17.573 -13.623 -6.597 1.00 61.22 332 THR A O 1
ATOM 2585 N N . THR A 1 333 ? 16.960 -11.498 -6.975 1.00 49.78 333 THR A N 1
ATOM 2586 C CA . THR A 1 333 ? 17.002 -11.150 -5.563 1.00 49.78 333 THR A CA 1
ATOM 2587 C C . THR A 1 333 ? 15.624 -11.260 -4.919 1.00 49.78 333 THR A C 1
ATOM 2589 O O . THR A 1 333 ? 14.775 -10.384 -5.042 1.00 49.78 333 THR A O 1
ATOM 2592 N N . ASP A 1 334 ? 15.496 -12.232 -4.019 1.00 50.09 334 ASP A N 1
ATOM 2593 C CA . ASP A 1 334 ? 14.615 -12.160 -2.842 1.00 50.09 334 ASP A CA 1
ATOM 2594 C C . ASP A 1 334 ? 15.050 -11.005 -1.888 1.00 50.09 334 ASP A C 1
ATOM 2596 O O . ASP A 1 334 ? 14.792 -11.037 -0.683 1.00 50.09 334 ASP A O 1
ATOM 2600 N N . SER A 1 335 ? 15.764 -9.973 -2.377 1.00 42.47 335 SER A N 1
ATOM 2601 C CA . SER A 1 335 ? 16.272 -8.851 -1.567 1.00 42.47 335 SER A CA 1
ATOM 2602 C C . SER A 1 335 ? 15.129 -8.103 -0.885 1.00 42.47 335 SER A C 1
ATOM 2604 O O . SER A 1 335 ? 15.274 -7.637 0.247 1.00 42.47 335 SER A O 1
ATOM 2606 N N . TRP A 1 336 ? 13.957 -8.093 -1.515 1.00 46.69 336 TRP A N 1
ATOM 2607 C CA . TRP A 1 336 ? 12.726 -7.528 -0.979 1.00 46.69 336 TRP A CA 1
ATOM 2608 C C . TRP A 1 336 ? 12.188 -8.297 0.236 1.00 46.69 336 TRP A C 1
ATOM 2610 O O . TRP A 1 336 ? 11.668 -7.675 1.160 1.00 46.69 336 TRP A O 1
ATOM 2620 N N . ARG A 1 337 ? 12.410 -9.620 0.320 1.00 41.16 337 ARG A N 1
ATOM 2621 C CA . ARG A 1 337 ? 12.025 -10.455 1.476 1.00 41.16 337 ARG A CA 1
ATOM 2622 C C . ARG A 1 337 ? 12.780 -10.050 2.755 1.00 41.16 337 ARG A C 1
ATOM 2624 O O . ARG A 1 337 ? 12.278 -10.264 3.855 1.00 41.16 337 ARG A O 1
ATOM 2631 N N . ARG A 1 338 ? 13.971 -9.439 2.632 1.00 35.50 338 ARG A N 1
ATOM 2632 C CA . ARG A 1 338 ? 14.811 -9.000 3.770 1.00 35.50 338 ARG A CA 1
ATOM 2633 C C . ARG A 1 338 ? 14.557 -7.567 4.240 1.00 35.50 338 ARG A C 1
ATOM 2635 O O . ARG A 1 338 ? 14.990 -7.229 5.335 1.00 35.50 338 ARG A O 1
ATOM 2642 N N . LYS A 1 339 ? 13.883 -6.730 3.443 1.00 39.16 339 LYS A N 1
ATOM 2643 C CA . LYS A 1 339 ? 13.609 -5.322 3.793 1.00 39.16 339 LYS A CA 1
ATOM 2644 C C . LYS A 1 339 ? 12.375 -5.143 4.687 1.00 39.16 339 LYS A C 1
ATOM 2646 O O . LYS A 1 339 ? 12.135 -4.041 5.165 1.00 39.16 339 LYS A O 1
ATOM 2651 N N . ARG A 1 340 ? 11.612 -6.218 4.924 1.00 44.31 340 ARG A N 1
ATOM 2652 C CA . ARG A 1 340 ? 10.507 -6.257 5.888 1.00 44.31 340 ARG A CA 1
ATOM 2653 C C . ARG A 1 340 ? 11.081 -6.179 7.302 1.00 44.31 340 ARG A C 1
ATOM 2655 O O . ARG A 1 340 ? 11.702 -7.133 7.772 1.00 44.31 340 ARG A O 1
ATOM 2662 N N . GLU A 1 341 ? 10.872 -5.050 7.976 1.00 42.34 341 GLU A N 1
ATOM 2663 C CA . GLU A 1 341 ? 11.037 -4.979 9.427 1.00 42.34 341 GLU A CA 1
ATOM 2664 C C . GLU A 1 341 ? 10.101 -6.021 10.039 1.00 42.34 341 GLU A C 1
ATOM 2666 O O . GLU A 1 341 ? 8.882 -5.966 9.867 1.00 42.34 341 GLU A O 1
ATOM 2671 N N . LYS A 1 342 ? 10.683 -7.043 10.669 1.00 44.72 342 LYS A N 1
ATOM 2672 C CA . LYS A 1 342 ? 9.910 -8.094 11.327 1.00 44.72 342 LYS A CA 1
ATOM 2673 C C . LYS A 1 342 ? 9.027 -7.434 12.380 1.00 44.72 342 LYS A C 1
ATOM 2675 O O . LYS A 1 342 ? 9.523 -6.669 13.207 1.00 44.72 342 LYS A O 1
ATOM 2680 N N . SER A 1 343 ? 7.734 -7.744 12.367 1.00 47.19 343 SER A N 1
ATOM 2681 C CA . SER A 1 343 ? 6.838 -7.297 13.435 1.00 47.19 343 SER A CA 1
ATOM 2682 C C . SER A 1 343 ? 7.363 -7.805 14.781 1.00 47.19 343 SER A C 1
ATOM 2684 O O . SER A 1 343 ? 7.886 -8.917 14.860 1.00 47.19 343 SER A O 1
ATOM 2686 N N . VAL A 1 344 ? 7.178 -7.042 15.863 1.00 53.66 344 VAL A N 1
ATOM 2687 C CA . VAL A 1 344 ? 7.536 -7.475 17.228 1.00 53.66 344 VAL A CA 1
ATOM 2688 C C . VAL A 1 344 ? 6.943 -8.855 17.544 1.00 53.66 344 VAL A C 1
ATOM 2690 O O . VAL A 1 344 ? 7.605 -9.674 18.169 1.00 53.66 344 VAL A O 1
ATOM 2693 N N . SER A 1 345 ? 5.746 -9.175 17.037 1.00 47.56 345 SER A N 1
ATOM 2694 C CA . SER A 1 345 ? 5.133 -10.502 17.196 1.00 47.56 345 SER A CA 1
ATOM 2695 C C . SER A 1 345 ? 5.852 -11.617 16.429 1.00 47.56 345 SER A C 1
ATOM 2697 O O . SER A 1 345 ? 5.845 -12.761 16.866 1.00 47.56 345 SER A O 1
ATOM 2699 N N . GLU A 1 346 ? 6.462 -11.310 15.286 1.00 51.19 346 GLU A N 1
ATOM 2700 C CA . GLU A 1 346 ? 7.250 -12.266 14.498 1.00 51.19 346 GLU A CA 1
ATOM 2701 C C . GLU A 1 346 ? 8.649 -12.454 15.073 1.00 51.19 346 GLU A C 1
ATOM 2703 O O . GLU A 1 346 ? 9.174 -13.561 15.040 1.00 51.19 346 GLU A O 1
ATOM 2708 N N . ILE A 1 347 ? 9.232 -11.391 15.633 1.00 66.50 347 ILE A N 1
ATOM 2709 C CA . ILE A 1 347 ? 10.478 -11.465 16.398 1.00 66.50 347 ILE A CA 1
ATOM 2710 C C . ILE A 1 347 ? 10.256 -12.344 17.629 1.00 66.50 347 ILE A C 1
ATOM 2712 O O . ILE A 1 347 ? 11.019 -13.280 17.838 1.00 66.50 347 ILE A O 1
ATOM 2716 N N . LEU A 1 348 ? 9.177 -12.106 18.382 1.00 57.31 348 LEU A N 1
ATOM 2717 C CA . LEU A 1 348 ? 8.823 -12.909 19.552 1.00 57.31 348 LEU A CA 1
ATOM 2718 C C . LEU A 1 348 ? 8.521 -14.364 19.179 1.00 57.31 348 LEU A C 1
ATOM 2720 O O . LEU A 1 348 ? 9.064 -15.250 19.819 1.00 57.31 348 LEU A O 1
ATOM 2724 N N . ARG A 1 349 ? 7.761 -14.634 18.108 1.00 58.47 349 ARG A N 1
ATOM 2725 C CA . ARG A 1 349 ? 7.511 -16.013 17.640 1.00 58.47 349 ARG A CA 1
ATOM 2726 C C . ARG A 1 349 ? 8.771 -16.728 17.159 1.00 58.47 349 ARG A C 1
ATOM 2728 O O . ARG A 1 349 ? 8.935 -17.908 17.447 1.00 58.47 349 ARG A O 1
ATOM 2735 N N . ALA A 1 350 ? 9.654 -16.038 16.436 1.00 62.53 350 ALA A N 1
ATOM 2736 C CA . ALA A 1 350 ? 10.935 -16.603 16.016 1.00 62.53 350 ALA A CA 1
ATOM 2737 C C . ALA A 1 350 ? 11.820 -16.916 17.231 1.00 62.53 350 ALA A C 1
ATOM 2739 O O . ALA A 1 350 ? 12.446 -17.969 17.284 1.00 62.53 350 ALA A O 1
ATOM 2740 N N . GLN A 1 351 ? 11.797 -16.045 18.239 1.00 59.91 351 GLN A N 1
ATOM 2741 C CA . GLN A 1 351 ? 12.521 -16.223 19.493 1.00 59.91 351 GLN A CA 1
ATOM 2742 C C . GLN A 1 351 ? 11.904 -17.331 20.372 1.00 59.91 351 GLN A C 1
ATOM 2744 O O . GLN A 1 351 ? 12.631 -18.091 21.003 1.00 59.91 351 GLN A O 1
ATOM 2749 N N . GLU A 1 352 ? 10.578 -17.490 20.376 1.00 57.34 352 GLU A N 1
ATOM 2750 C CA . GLU A 1 352 ? 9.855 -18.593 21.030 1.00 57.34 352 GLU A CA 1
ATOM 2751 C C . GLU A 1 352 ? 10.135 -19.944 20.351 1.00 57.34 352 GLU A C 1
ATOM 2753 O O . GLU A 1 352 ? 10.302 -20.954 21.041 1.00 57.34 352 GLU A O 1
ATOM 2758 N N . GLN A 1 353 ? 10.251 -19.963 19.016 1.00 58.81 353 GLN A N 1
ATOM 2759 C CA . GLN A 1 353 ? 10.685 -21.135 18.245 1.00 58.81 353 GLN A CA 1
ATOM 2760 C C . GLN A 1 353 ? 12.150 -21.496 18.513 1.00 58.81 353 GLN A C 1
ATOM 2762 O O . GLN A 1 353 ? 12.460 -22.675 18.671 1.00 58.81 353 GLN A O 1
ATOM 2767 N N . GLU A 1 354 ? 13.042 -20.507 18.613 1.00 63.75 354 GLU A N 1
ATOM 2768 C CA . GLU A 1 354 ? 14.452 -20.716 18.977 1.00 63.75 354 GLU A CA 1
ATOM 2769 C C . GLU A 1 354 ? 14.624 -21.216 20.422 1.00 63.75 354 GLU A C 1
ATOM 2771 O O . GLU A 1 354 ? 15.575 -21.941 20.712 1.00 63.75 354 GLU A O 1
ATOM 2776 N N . LEU A 1 355 ? 13.692 -20.884 21.323 1.00 61.56 355 LEU A N 1
ATOM 2777 C CA . LEU A 1 355 ? 13.706 -21.307 22.729 1.00 61.56 355 LEU A CA 1
ATOM 2778 C C . LEU A 1 355 ? 12.944 -22.617 23.003 1.00 61.56 355 LEU A C 1
ATOM 2780 O O . LEU A 1 355 ? 12.935 -23.082 24.143 1.00 61.56 355 LEU A O 1
ATOM 2784 N N . GLY A 1 356 ? 12.325 -23.238 21.992 1.00 47.97 356 GLY A N 1
ATOM 2785 C CA . GLY A 1 356 ? 11.686 -24.554 22.116 1.00 47.97 356 GLY A CA 1
ATOM 2786 C C . GLY A 1 356 ? 10.507 -24.622 23.098 1.00 47.97 356 GLY A C 1
ATOM 2787 O O . GLY A 1 356 ? 10.193 -25.701 23.601 1.00 47.97 356 GLY A O 1
ATOM 2788 N N . ILE A 1 357 ? 9.843 -23.499 23.396 1.00 51.66 357 ILE A N 1
ATOM 2789 C CA . ILE A 1 357 ? 8.710 -23.459 24.334 1.00 51.66 357 ILE A CA 1
ATOM 2790 C C . ILE A 1 357 ? 7.414 -23.724 23.560 1.00 51.66 357 ILE A C 1
ATOM 2792 O O . ILE A 1 357 ? 6.698 -22.809 23.164 1.00 51.66 357 ILE A O 1
ATOM 2796 N N . HIS A 1 358 ? 7.090 -24.997 23.334 1.00 41.12 358 HIS A N 1
ATOM 2797 C CA . HIS A 1 358 ? 5.756 -25.373 22.871 1.00 41.12 358 HIS A CA 1
ATOM 2798 C C . HIS A 1 358 ? 4.779 -25.405 24.053 1.00 41.12 358 HIS A C 1
ATOM 2800 O O . HIS A 1 358 ? 4.744 -26.367 24.816 1.00 41.12 358 HIS A O 1
ATOM 2806 N N . SER A 1 359 ? 3.936 -24.377 24.170 1.00 38.03 359 SER A N 1
ATOM 2807 C CA . SER A 1 359 ? 2.631 -24.535 24.816 1.00 38.03 359 SER A CA 1
ATOM 2808 C C . SER A 1 359 ? 1.675 -25.123 23.785 1.00 38.03 359 SER A C 1
ATOM 2810 O O . SER A 1 359 ? 1.316 -24.470 22.808 1.00 38.03 359 SER A O 1
ATOM 2812 N N . THR A 1 360 ? 1.298 -26.381 23.987 1.00 36.34 360 THR A N 1
ATOM 2813 C CA . THR A 1 360 ? 0.336 -27.114 23.165 1.00 36.34 360 THR A CA 1
ATOM 2814 C C . THR A 1 360 ? -1.034 -26.429 23.222 1.00 36.34 360 THR A C 1
ATOM 2816 O O . THR A 1 360 ? -1.817 -26.680 24.135 1.00 36.34 360 THR A O 1
ATOM 2819 N N . SER A 1 361 ? -1.347 -25.565 22.255 1.00 32.72 361 SER A N 1
ATOM 2820 C CA . SER A 1 361 ? -2.731 -25.191 21.952 1.00 32.72 361 SER A CA 1
ATOM 2821 C C . SER A 1 361 ? -3.218 -26.056 20.794 1.00 32.72 361 SER A C 1
ATOM 2823 O O . SER A 1 361 ? -2.621 -26.033 19.718 1.00 32.72 361 SER A O 1
ATOM 2825 N N . LEU A 1 362 ? -4.281 -26.825 21.030 1.00 36.03 362 LEU A N 1
ATOM 2826 C CA . LEU A 1 362 ? -5.006 -27.597 20.022 1.00 36.03 362 LEU A CA 1
ATOM 2827 C C . LEU A 1 362 ? -5.299 -26.734 18.784 1.00 36.03 362 LEU A C 1
ATOM 2829 O O . LEU A 1 362 ? -6.094 -25.802 18.858 1.00 36.03 362 LEU A O 1
ATOM 2833 N N . SER A 1 363 ? -4.657 -27.058 17.661 1.00 33.41 363 SER A N 1
ATOM 2834 C CA . SER A 1 363 ? -4.960 -26.499 16.346 1.00 33.41 363 SER A CA 1
ATOM 2835 C C . SER A 1 363 ? -5.841 -27.483 15.576 1.00 33.41 363 SER A C 1
ATOM 2837 O O . SER A 1 363 ? -5.354 -28.463 15.014 1.00 33.41 363 SER A O 1
ATOM 2839 N N . MET A 1 364 ? -7.142 -27.231 15.556 1.00 40.94 364 MET A N 1
ATOM 2840 C CA . MET A 1 364 ? -7.997 -27.622 14.437 1.00 40.94 364 MET A CA 1
ATOM 2841 C C . MET A 1 364 ? -8.329 -26.313 13.708 1.00 40.94 364 MET A C 1
ATOM 2843 O O . MET A 1 364 ? -8.523 -25.312 14.388 1.00 40.94 364 MET A O 1
ATOM 2847 N N . ASP A 1 365 ? -8.294 -26.327 12.371 1.00 39.97 365 ASP A N 1
ATOM 2848 C CA . ASP A 1 365 ? -8.548 -25.213 11.418 1.00 39.97 365 ASP A CA 1
ATOM 2849 C C . ASP A 1 365 ? -7.333 -24.634 10.653 1.00 39.97 365 ASP A C 1
ATOM 2851 O O . ASP A 1 365 ? -7.459 -23.620 9.974 1.00 39.97 365 ASP A O 1
ATOM 2855 N N . VAL A 1 366 ? -6.162 -25.288 10.655 1.00 43.22 366 VAL A N 1
ATOM 2856 C CA . VAL A 1 366 ? -4.989 -24.811 9.873 1.00 43.22 366 VAL A CA 1
ATOM 2857 C C . VAL A 1 366 ? -5.030 -25.236 8.393 1.00 43.22 366 VAL A C 1
ATOM 2859 O O . VAL A 1 366 ? -4.425 -24.582 7.543 1.00 43.22 366 VAL A O 1
ATOM 2862 N N . ASP A 1 367 ? -5.781 -26.283 8.047 1.00 37.25 367 ASP A N 1
ATOM 2863 C CA . ASP A 1 367 ? -5.695 -26.877 6.706 1.00 37.25 367 ASP A CA 1
ATOM 2864 C C . ASP A 1 367 ? -6.456 -26.075 5.629 1.00 37.25 367 ASP A C 1
ATOM 2866 O O . ASP A 1 367 ? -6.002 -25.998 4.490 1.00 37.25 367 ASP A O 1
ATOM 2870 N N . ASN A 1 368 ? -7.547 -25.384 5.988 1.00 40.62 368 ASN A N 1
ATOM 2871 C CA . ASN A 1 368 ? -8.382 -24.652 5.022 1.00 40.62 368 ASN A CA 1
ATOM 2872 C C . ASN A 1 368 ? -7.823 -23.255 4.666 1.00 40.62 368 ASN A C 1
ATOM 2874 O O . ASN A 1 368 ? -7.971 -22.787 3.537 1.00 40.62 368 ASN A O 1
ATOM 2878 N N . GLU A 1 369 ? -7.130 -22.588 5.599 1.00 41.62 369 GLU A N 1
ATOM 2879 C CA . GLU A 1 369 ? -6.439 -21.320 5.311 1.00 41.62 369 GLU A CA 1
ATOM 2880 C C . GLU A 1 369 ? -5.196 -21.518 4.431 1.00 41.62 369 GLU A C 1
ATOM 2882 O O . GLU A 1 369 ? -4.874 -20.653 3.613 1.00 41.62 369 GLU A O 1
ATOM 2887 N N . ASN A 1 370 ? -4.493 -22.645 4.584 1.00 42.53 370 ASN A N 1
ATOM 2888 C CA . ASN A 1 370 ? -3.285 -22.937 3.811 1.00 42.53 370 ASN A CA 1
ATOM 2889 C C . ASN A 1 370 ? -3.585 -23.197 2.327 1.00 42.53 370 ASN A C 1
ATOM 2891 O O . ASN A 1 370 ? -2.814 -22.753 1.474 1.00 42.53 370 ASN A O 1
ATOM 2895 N N . GLU A 1 371 ? -4.705 -23.848 2.000 1.00 40.00 371 GLU A N 1
ATOM 2896 C CA . GLU A 1 371 ? -5.124 -24.049 0.605 1.00 40.00 371 GLU A CA 1
ATOM 2897 C C . GLU A 1 371 ? -5.516 -22.730 -0.077 1.00 40.00 371 GLU A C 1
ATOM 2899 O O . GLU A 1 371 ? -5.045 -22.451 -1.182 1.00 40.00 371 GLU A O 1
ATOM 2904 N N . LEU A 1 372 ? -6.290 -21.860 0.586 1.00 44.72 372 LEU A N 1
ATOM 2905 C CA . LEU A 1 372 ? -6.693 -20.567 0.014 1.00 44.72 372 LEU A CA 1
ATOM 2906 C C . LEU A 1 372 ? -5.501 -19.602 -0.151 1.00 44.72 372 LEU A C 1
ATOM 2908 O O . LEU A 1 372 ? -5.380 -18.930 -1.180 1.00 44.72 372 LEU A O 1
ATOM 2912 N N . LYS A 1 373 ? -4.576 -19.579 0.822 1.00 47.28 373 LYS A N 1
ATOM 2913 C CA . LYS A 1 373 ? -3.311 -18.822 0.742 1.00 47.28 373 LYS A CA 1
ATOM 2914 C C . LYS A 1 373 ? -2.420 -19.327 -0.396 1.00 47.28 373 LYS A C 1
ATOM 2916 O O . LYS A 1 373 ? -1.852 -18.503 -1.117 1.00 47.28 373 LYS A O 1
ATOM 2921 N N . SER A 1 374 ? -2.351 -20.647 -0.597 1.00 48.31 374 SER A N 1
ATOM 2922 C CA . SER A 1 374 ? -1.575 -21.290 -1.668 1.00 48.31 374 SER A CA 1
ATOM 2923 C C . SER A 1 374 ? -2.122 -20.975 -3.065 1.00 48.31 374 SER A C 1
ATOM 2925 O O . SER A 1 374 ? -1.350 -20.622 -3.961 1.00 48.31 374 SER A O 1
ATOM 2927 N N . ILE A 1 375 ? -3.446 -21.018 -3.246 1.00 48.19 375 ILE A N 1
ATOM 2928 C CA . ILE A 1 375 ? -4.099 -20.703 -4.527 1.00 48.19 375 ILE A CA 1
ATOM 2929 C C . ILE A 1 375 ? -3.883 -19.230 -4.890 1.00 48.19 375 ILE A C 1
ATOM 2931 O O . ILE A 1 375 ? -3.488 -18.922 -6.018 1.00 48.19 375 ILE A O 1
ATOM 2935 N N . HIS A 1 376 ? -4.040 -18.315 -3.927 1.00 50.94 376 HIS A N 1
ATOM 2936 C CA . HIS A 1 376 ? -3.778 -16.903 -4.187 1.00 50.94 376 HIS A CA 1
ATOM 2937 C C . HIS A 1 376 ? -2.298 -16.623 -4.457 1.00 50.94 376 HIS A C 1
ATOM 2939 O O . HIS A 1 376 ? -1.996 -15.783 -5.303 1.00 50.94 376 HIS A O 1
ATOM 2945 N N . ASP A 1 377 ? -1.355 -17.272 -3.754 1.00 49.50 377 ASP A N 1
ATOM 2946 C CA . ASP A 1 377 ? 0.095 -17.182 -4.049 1.00 49.50 377 ASP A CA 1
ATOM 2947 C C . ASP A 1 377 ? 0.420 -17.640 -5.465 1.00 49.50 377 ASP A C 1
ATOM 2949 O O . ASP A 1 377 ? 1.147 -16.946 -6.173 1.00 49.50 377 ASP A O 1
ATOM 2953 N N . SER A 1 378 ? -0.197 -18.728 -5.917 1.00 47.59 378 SER A N 1
ATOM 2954 C CA . SER A 1 378 ? -0.027 -19.245 -7.274 1.00 47.59 378 SER A CA 1
ATOM 2955 C C . SER A 1 378 ? -0.489 -18.248 -8.345 1.00 47.59 378 SER A C 1
ATOM 2957 O O . SER A 1 378 ? 0.266 -17.944 -9.270 1.00 47.59 378 SER A O 1
ATOM 2959 N N . ASP A 1 379 ? -1.689 -17.675 -8.224 1.00 51.31 379 ASP A N 1
ATOM 2960 C CA . ASP A 1 379 ? -2.193 -16.732 -9.236 1.00 51.31 379 ASP A CA 1
ATOM 2961 C C . ASP A 1 379 ? -1.448 -15.396 -9.229 1.00 51.31 379 ASP A C 1
ATOM 2963 O O . ASP A 1 379 ? -1.214 -14.797 -10.278 1.00 51.31 379 ASP A O 1
ATOM 2967 N N . THR A 1 380 ? -0.986 -14.964 -8.061 1.00 53.62 380 THR A N 1
ATOM 2968 C CA . THR A 1 380 ? -0.186 -13.746 -7.929 1.00 53.62 380 THR A CA 1
ATOM 2969 C C . THR A 1 380 ? 1.211 -13.913 -8.537 1.00 53.62 380 THR A C 1
ATOM 2971 O O . THR A 1 380 ? 1.669 -13.052 -9.291 1.00 53.62 380 THR A O 1
ATOM 2974 N N . TRP A 1 381 ? 1.873 -15.036 -8.241 1.00 52.84 381 TRP A N 1
ATOM 2975 C CA . TRP A 1 381 ? 3.178 -15.408 -8.789 1.00 52.84 381 TRP A CA 1
ATOM 2976 C C . TRP A 1 381 ? 3.129 -15.506 -10.316 1.00 52.84 381 TRP A C 1
ATOM 2978 O O . TRP A 1 381 ? 4.027 -15.022 -11.000 1.00 52.84 381 TRP A O 1
ATOM 2988 N N . ARG A 1 382 ? 2.041 -16.054 -10.871 1.00 57.78 382 ARG A N 1
ATOM 2989 C CA . ARG A 1 382 ? 1.834 -16.138 -12.323 1.00 57.78 382 ARG A CA 1
ATOM 2990 C C . ARG A 1 382 ? 1.724 -14.771 -12.993 1.00 57.78 382 ARG A C 1
ATOM 2992 O O . ARG A 1 382 ? 2.266 -14.605 -14.082 1.00 57.78 382 ARG A O 1
ATOM 2999 N N . VAL A 1 383 ? 1.050 -13.802 -12.372 1.00 59.19 383 VAL A N 1
ATOM 3000 C CA . VAL A 1 383 ? 0.872 -12.460 -12.955 1.00 59.19 383 VAL A CA 1
ATOM 3001 C C . VAL A 1 383 ? 2.182 -11.673 -12.944 1.00 59.19 383 VAL A C 1
ATOM 3003 O O . VAL A 1 383 ? 2.548 -11.088 -13.962 1.00 59.19 383 VAL A O 1
ATOM 3006 N N . THR A 1 384 ? 2.927 -11.686 -11.835 1.00 60.09 384 THR A N 1
ATOM 3007 C CA . THR A 1 384 ? 4.200 -10.955 -11.754 1.00 60.09 384 THR A CA 1
ATOM 3008 C C . THR A 1 384 ? 5.302 -11.644 -12.555 1.00 60.09 384 THR A C 1
ATOM 3010 O O . THR A 1 384 ? 5.930 -10.989 -13.385 1.00 60.09 384 THR A O 1
ATOM 3013 N N . HIS A 1 385 ? 5.513 -12.957 -12.410 1.00 62.16 385 HIS A N 1
ATOM 3014 C CA . HIS A 1 385 ? 6.535 -13.660 -13.198 1.00 62.16 385 HIS A CA 1
ATOM 3015 C C . HIS A 1 385 ? 6.186 -13.786 -14.679 1.00 62.16 385 HIS A C 1
ATOM 3017 O O . HIS A 1 385 ? 7.099 -13.756 -15.502 1.00 62.16 385 HIS A O 1
ATOM 3023 N N . GLY A 1 386 ? 4.900 -13.866 -15.033 1.00 70.44 386 GLY A N 1
ATOM 3024 C CA . GLY A 1 386 ? 4.452 -13.775 -16.421 1.00 70.44 386 GLY A CA 1
ATOM 3025 C C . GLY A 1 386 ? 4.912 -12.467 -17.063 1.00 70.44 386 GLY A C 1
ATOM 3026 O O . GLY A 1 386 ? 5.596 -12.505 -18.084 1.00 70.44 386 GLY A O 1
ATOM 3027 N N . ALA A 1 387 ? 4.655 -11.332 -16.405 1.00 74.25 387 ALA A N 1
ATOM 3028 C CA . ALA A 1 387 ? 5.072 -10.019 -16.896 1.00 74.25 387 ALA A CA 1
ATOM 3029 C C . ALA A 1 387 ? 6.605 -9.878 -16.995 1.00 74.25 387 ALA A C 1
ATOM 3031 O O . ALA A 1 387 ? 7.118 -9.419 -18.013 1.00 74.25 387 ALA A O 1
ATOM 3032 N N . TYR A 1 388 ? 7.361 -10.351 -15.994 1.00 79.25 388 TYR A N 1
ATOM 3033 C CA . TYR A 1 388 ? 8.829 -10.377 -16.079 1.00 79.25 388 TYR A CA 1
ATOM 3034 C C . TYR A 1 388 ? 9.327 -11.240 -17.245 1.00 79.25 388 TYR A C 1
ATOM 3036 O O . TYR A 1 388 ? 10.247 -10.839 -17.955 1.00 79.25 388 TYR A O 1
ATOM 3044 N N . SER A 1 389 ? 8.728 -12.415 -17.463 1.00 80.44 389 SER A N 1
ATOM 3045 C CA . SER A 1 389 ? 9.118 -13.312 -18.557 1.00 80.44 389 SER A CA 1
ATOM 3046 C C . SER A 1 389 ? 8.856 -12.697 -19.932 1.00 80.44 389 SER A C 1
ATOM 3048 O O . SER A 1 389 ? 9.715 -12.771 -20.811 1.00 80.44 389 SER A O 1
ATOM 3050 N N . GLU A 1 390 ? 7.726 -12.011 -20.100 1.00 84.56 390 GLU A N 1
ATOM 3051 C CA . GLU A 1 390 ? 7.411 -11.278 -21.322 1.00 84.56 390 GLU A CA 1
ATOM 3052 C C . GLU A 1 390 ? 8.423 -10.147 -21.554 1.00 84.56 390 GLU A C 1
ATOM 3054 O O . GLU A 1 390 ? 8.995 -10.038 -22.643 1.00 84.56 390 GLU A O 1
ATOM 3059 N N . LEU A 1 391 ? 8.745 -9.374 -20.513 1.00 88.12 391 LEU A N 1
ATOM 3060 C CA . LEU A 1 391 ? 9.721 -8.289 -20.600 1.00 88.12 391 LEU A CA 1
ATOM 3061 C C . LEU A 1 391 ? 11.119 -8.796 -20.977 1.00 88.12 391 LEU A C 1
ATOM 3063 O O . LEU A 1 391 ? 11.771 -8.200 -21.833 1.00 88.12 391 LEU A O 1
ATOM 3067 N N . ILE A 1 392 ? 11.553 -9.936 -20.425 1.00 87.88 392 ILE A N 1
ATOM 3068 C CA . ILE A 1 392 ? 12.815 -10.599 -20.802 1.00 87.88 392 ILE A CA 1
ATOM 3069 C C . ILE A 1 392 ? 12.837 -10.917 -22.298 1.00 87.88 392 ILE A C 1
ATOM 3071 O O . ILE A 1 392 ? 13.830 -10.643 -22.978 1.00 87.88 392 ILE A O 1
ATOM 3075 N N . THR A 1 393 ? 11.755 -11.494 -22.831 1.00 88.00 393 THR A N 1
ATOM 3076 C CA . THR A 1 393 ? 11.701 -11.827 -24.262 1.00 88.00 393 THR A CA 1
ATOM 3077 C C . THR A 1 393 ? 11.778 -10.575 -25.130 1.00 88.00 393 THR A C 1
ATOM 3079 O O . THR A 1 393 ? 12.561 -10.549 -26.083 1.00 88.00 393 THR A O 1
ATOM 3082 N N . ARG A 1 394 ? 11.060 -9.506 -24.757 1.00 91.81 394 ARG A N 1
ATOM 3083 C CA . ARG A 1 394 ? 11.110 -8.218 -25.462 1.00 91.81 394 ARG A CA 1
ATOM 3084 C C . ARG A 1 394 ? 12.508 -7.603 -25.404 1.00 91.81 394 ARG A C 1
ATOM 3086 O O . ARG A 1 394 ? 13.030 -7.238 -26.455 1.00 91.81 394 ARG A O 1
ATOM 3093 N N . LEU A 1 395 ? 13.151 -7.563 -24.236 1.00 91.94 395 LEU A N 1
ATOM 3094 C CA . LEU A 1 395 ? 14.521 -7.057 -24.088 1.00 91.94 395 LEU A CA 1
ATOM 3095 C C . LEU A 1 395 ? 15.517 -7.801 -24.976 1.00 91.94 395 LEU A C 1
ATOM 3097 O O . LEU A 1 395 ? 16.350 -7.170 -25.617 1.00 91.94 395 LEU A O 1
ATOM 3101 N N . ARG A 1 396 ? 15.406 -9.129 -25.073 1.00 91.25 396 ARG A N 1
ATOM 3102 C CA . ARG A 1 396 ? 16.289 -9.928 -25.932 1.00 91.25 396 ARG A CA 1
ATOM 3103 C C . ARG A 1 396 ? 16.105 -9.599 -27.414 1.00 91.25 396 ARG A C 1
ATOM 3105 O O . ARG A 1 396 ? 17.081 -9.520 -28.158 1.00 91.25 396 ARG A O 1
ATOM 3112 N N . THR A 1 397 ? 14.860 -9.407 -27.855 1.00 92.44 397 THR A N 1
ATOM 3113 C CA . THR A 1 397 ? 14.588 -9.012 -29.246 1.00 92.44 397 THR A CA 1
ATOM 3114 C C . THR A 1 397 ? 15.109 -7.611 -29.555 1.00 92.44 397 THR A C 1
ATOM 3116 O O . THR A 1 397 ? 15.700 -7.402 -30.614 1.00 92.44 397 THR A O 1
ATOM 3119 N N . THR A 1 398 ? 14.962 -6.663 -28.625 1.00 93.19 398 THR A N 1
ATOM 3120 C CA . THR A 1 398 ? 15.468 -5.299 -28.814 1.00 93.19 398 THR A CA 1
ATOM 3121 C C . THR A 1 398 ? 16.988 -5.241 -28.752 1.00 93.19 398 THR A C 1
ATOM 3123 O O . THR A 1 398 ? 17.584 -4.502 -29.526 1.00 93.19 398 THR A O 1
ATOM 3126 N N . GLU A 1 399 ? 17.632 -6.068 -27.927 1.00 94.44 399 GLU A N 1
ATOM 3127 C CA . GLU A 1 399 ? 19.091 -6.202 -27.896 1.00 94.44 399 GLU A CA 1
ATOM 3128 C C . GLU A 1 399 ? 19.639 -6.651 -29.254 1.00 94.44 399 GLU A C 1
ATOM 3130 O O . GLU A 1 399 ? 20.537 -6.015 -29.806 1.00 94.44 399 GLU A O 1
ATOM 3135 N N . SER A 1 400 ? 19.054 -7.708 -29.830 1.00 92.69 400 SER A N 1
ATOM 3136 C CA . SER A 1 400 ? 19.424 -8.196 -31.164 1.00 92.69 400 SER A CA 1
ATOM 3137 C C . SER A 1 400 ? 19.313 -7.092 -32.215 1.00 92.69 400 SER A C 1
ATOM 3139 O O . SER A 1 400 ? 20.206 -6.928 -33.044 1.00 92.69 400 SER A O 1
ATOM 3141 N N . TYR A 1 401 ? 18.230 -6.317 -32.162 1.00 94.38 401 TYR A N 1
ATOM 3142 C CA . TYR A 1 401 ? 17.995 -5.224 -33.095 1.00 94.38 401 TYR A CA 1
ATOM 3143 C C . TYR A 1 401 ? 18.998 -4.070 -32.928 1.00 94.38 401 TYR A C 1
ATOM 3145 O O . TYR A 1 401 ? 19.475 -3.528 -33.924 1.00 94.38 401 TYR A O 1
ATOM 3153 N N . ILE A 1 402 ? 19.364 -3.707 -31.692 1.00 93.81 402 ILE A N 1
ATOM 3154 C CA . ILE A 1 402 ? 20.377 -2.672 -31.421 1.00 93.81 402 ILE A CA 1
ATOM 3155 C C . ILE A 1 402 ? 21.717 -3.057 -32.060 1.00 93.81 402 ILE A C 1
ATOM 3157 O O . ILE A 1 402 ? 22.343 -2.230 -32.726 1.00 93.81 402 ILE A O 1
ATOM 3161 N N . TRP A 1 403 ? 22.142 -4.314 -31.902 1.00 93.88 403 TRP A N 1
ATOM 3162 C CA . TRP A 1 403 ? 23.381 -4.808 -32.507 1.00 93.88 403 TRP A CA 1
ATOM 3163 C C . TRP A 1 403 ? 23.331 -4.806 -34.037 1.00 93.88 403 TRP A C 1
ATOM 3165 O O . TRP A 1 403 ? 24.288 -4.370 -34.676 1.00 93.88 403 TRP A O 1
ATOM 3175 N N . GLU A 1 404 ? 22.212 -5.225 -34.628 1.00 93.88 404 GLU A N 1
ATOM 3176 C CA . GLU A 1 404 ? 22.010 -5.158 -36.079 1.00 93.88 404 GLU A CA 1
ATOM 3177 C C . GLU A 1 404 ? 22.061 -3.709 -36.592 1.00 93.88 404 GLU A C 1
ATOM 3179 O O . GLU A 1 404 ? 22.681 -3.421 -37.617 1.00 93.88 404 GLU A O 1
ATOM 3184 N N . PHE A 1 405 ? 21.444 -2.769 -35.874 1.00 92.94 405 PHE A N 1
ATOM 3185 C CA . PHE A 1 405 ? 21.475 -1.351 -36.230 1.00 92.94 405 PHE A CA 1
ATOM 3186 C C . PHE A 1 405 ? 22.898 -0.776 -36.153 1.00 92.94 405 PHE A C 1
ATOM 3188 O O . PHE A 1 405 ? 23.321 -0.057 -37.060 1.00 92.94 405 PHE A O 1
ATOM 3195 N N . LEU A 1 406 ? 23.672 -1.134 -35.123 1.00 93.88 406 LEU A N 1
ATOM 3196 C CA . LEU A 1 406 ? 25.083 -0.750 -35.002 1.00 93.88 406 LEU A CA 1
ATOM 3197 C C . LEU A 1 406 ? 25.943 -1.306 -36.147 1.00 93.88 406 LEU A C 1
ATOM 3199 O O . LEU A 1 406 ? 26.776 -0.573 -36.684 1.00 93.88 406 LEU A O 1
ATOM 3203 N N . ASP A 1 407 ? 25.721 -2.552 -36.573 1.00 92.81 407 ASP A N 1
ATOM 3204 C CA . ASP A 1 407 ? 26.423 -3.117 -37.735 1.00 92.81 407 ASP A CA 1
ATOM 3205 C C . ASP A 1 407 ? 26.062 -2.375 -39.034 1.00 92.81 407 ASP A C 1
ATOM 3207 O O . ASP A 1 407 ? 26.935 -2.016 -39.833 1.00 92.81 407 ASP A O 1
ATOM 3211 N N . ARG A 1 408 ? 24.779 -2.031 -39.219 1.00 93.06 408 ARG A N 1
ATOM 3212 C CA . ARG A 1 408 ? 24.321 -1.208 -40.352 1.00 93.06 408 ARG A CA 1
ATOM 3213 C C . ARG A 1 408 ? 24.976 0.179 -40.367 1.00 93.06 408 ARG A C 1
ATOM 3215 O O . ARG A 1 408 ? 25.393 0.635 -41.439 1.00 93.06 408 ARG A O 1
ATOM 3222 N N . ILE A 1 409 ? 25.109 0.829 -39.208 1.00 92.44 409 ILE A N 1
ATOM 3223 C CA . ILE A 1 409 ? 25.839 2.099 -39.044 1.00 92.44 409 ILE A CA 1
ATOM 3224 C C . ILE A 1 409 ? 27.300 1.932 -39.437 1.00 92.44 409 ILE A C 1
ATOM 3226 O O . ILE A 1 409 ? 27.803 2.715 -40.240 1.00 92.44 409 ILE A O 1
ATOM 3230 N N . GLU A 1 410 ? 27.978 0.919 -38.908 1.00 92.88 410 GLU A N 1
ATOM 3231 C CA . GLU A 1 410 ? 29.398 0.683 -39.159 1.00 92.88 410 GLU A CA 1
ATOM 3232 C C . GLU A 1 410 ? 29.667 0.405 -40.647 1.00 92.88 410 GLU A C 1
ATOM 3234 O O . GLU A 1 410 ? 30.593 0.966 -41.242 1.00 92.88 410 GLU A O 1
ATOM 3239 N N . ASN A 1 411 ? 28.795 -0.363 -41.301 1.00 90.56 411 ASN A N 1
ATOM 3240 C CA . ASN A 1 411 ? 28.856 -0.582 -42.743 1.00 90.56 411 ASN A CA 1
ATOM 3241 C C . ASN A 1 411 ? 28.643 0.719 -43.535 1.00 90.56 411 ASN A C 1
ATOM 3243 O O . ASN A 1 411 ? 29.387 0.996 -44.480 1.00 90.56 411 ASN A O 1
ATOM 3247 N N . ARG A 1 412 ? 27.675 1.563 -43.148 1.00 90.69 412 ARG A N 1
ATOM 3248 C CA . ARG A 1 412 ? 27.460 2.871 -43.794 1.00 90.69 412 ARG A CA 1
ATOM 3249 C C . ARG A 1 412 ? 28.620 3.840 -43.532 1.00 90.69 412 ARG A C 1
ATOM 3251 O O . ARG A 1 412 ? 29.002 4.567 -44.448 1.00 90.69 412 ARG A O 1
ATOM 3258 N N . ARG A 1 413 ? 29.236 3.805 -42.345 1.00 92.38 413 ARG A N 1
ATOM 3259 C CA . ARG A 1 413 ? 30.438 4.578 -41.995 1.00 92.38 413 ARG A CA 1
ATOM 3260 C C . ARG A 1 413 ? 31.592 4.246 -42.933 1.00 92.38 413 ARG A C 1
ATOM 3262 O O . ARG A 1 413 ? 32.206 5.161 -43.475 1.00 92.38 413 ARG A O 1
ATOM 3269 N N . ARG A 1 414 ? 31.859 2.954 -43.168 1.00 90.50 414 ARG A N 1
ATOM 3270 C CA . ARG A 1 414 ? 32.892 2.502 -44.118 1.00 90.50 414 ARG A CA 1
ATOM 3271 C C . ARG A 1 414 ? 32.604 3.007 -45.531 1.00 90.50 414 ARG A C 1
ATOM 3273 O O . ARG A 1 414 ? 33.495 3.570 -46.155 1.00 90.50 414 ARG A O 1
ATOM 3280 N N . GLN A 1 415 ? 31.358 2.891 -45.999 1.00 88.00 415 GLN A N 1
ATOM 3281 C CA . GLN A 1 415 ? 30.950 3.390 -47.321 1.00 88.00 415 GLN A CA 1
ATOM 3282 C C . GLN A 1 415 ? 31.169 4.904 -47.468 1.00 88.00 415 GLN A C 1
ATOM 3284 O O . GLN A 1 415 ? 31.766 5.351 -48.449 1.00 88.00 415 GLN A O 1
ATOM 3289 N N . LEU A 1 416 ? 30.728 5.700 -46.489 1.00 89.62 416 LEU A N 1
ATOM 3290 C CA . LEU A 1 416 ? 30.918 7.153 -46.500 1.00 89.62 416 LEU A CA 1
ATOM 3291 C C . LEU A 1 416 ? 32.394 7.534 -46.398 1.00 89.62 416 LEU A C 1
ATOM 3293 O O . LEU A 1 416 ? 32.841 8.395 -47.145 1.00 89.62 416 LEU A O 1
ATOM 3297 N N . HIS A 1 417 ? 33.172 6.863 -45.550 1.00 90.19 417 HIS A N 1
ATOM 3298 C CA . HIS A 1 417 ? 34.606 7.108 -45.421 1.00 90.19 417 HIS A CA 1
ATOM 3299 C C . HIS A 1 417 ? 35.358 6.828 -46.732 1.00 90.19 417 HIS A C 1
ATOM 3301 O O . HIS A 1 417 ? 36.123 7.672 -47.194 1.00 90.19 417 HIS A O 1
ATOM 3307 N N . THR A 1 418 ? 35.090 5.693 -47.385 1.00 88.94 418 THR A N 1
ATOM 3308 C CA . THR A 1 418 ? 35.653 5.385 -48.711 1.00 88.94 418 THR A CA 1
ATOM 3309 C C . THR A 1 418 ? 35.215 6.413 -49.759 1.00 88.94 418 THR A C 1
ATOM 3311 O O . THR A 1 418 ? 36.014 6.810 -50.604 1.00 88.94 418 THR A O 1
ATOM 3314 N N . SER A 1 419 ? 33.981 6.918 -49.673 1.00 87.50 419 SER A N 1
ATOM 3315 C CA . SER A 1 419 ? 33.488 7.982 -50.560 1.00 87.50 419 SER A CA 1
ATOM 3316 C C . SER A 1 419 ? 34.194 9.319 -50.316 1.00 87.50 419 SER A C 1
ATOM 3318 O O . SER A 1 419 ? 34.549 10.009 -51.268 1.00 87.50 419 SER A O 1
ATOM 3320 N N . VAL A 1 420 ? 34.458 9.676 -49.055 1.00 89.56 420 VAL A N 1
ATOM 3321 C CA . VAL A 1 420 ? 35.248 10.863 -48.691 1.00 89.56 420 VAL A CA 1
ATOM 3322 C C . VAL A 1 420 ? 36.662 10.756 -49.262 1.00 89.56 420 VAL A C 1
ATOM 3324 O O . VAL A 1 420 ? 37.130 11.719 -49.868 1.00 89.56 420 VAL A O 1
ATOM 3327 N N . ILE A 1 421 ? 37.312 9.590 -49.144 1.00 88.25 421 ILE A N 1
ATOM 3328 C CA . ILE A 1 421 ? 38.625 9.341 -49.761 1.00 88.25 421 ILE A CA 1
ATOM 3329 C C . ILE A 1 421 ? 38.535 9.557 -51.275 1.00 88.25 421 ILE A C 1
ATOM 3331 O O . ILE A 1 421 ? 39.259 10.396 -51.809 1.00 88.25 421 ILE A O 1
ATOM 3335 N N . TYR A 1 422 ? 37.586 8.898 -51.943 1.00 87.88 422 TYR A N 1
ATOM 3336 C CA . TYR A 1 422 ? 37.382 8.998 -53.390 1.00 87.88 422 TYR A CA 1
ATOM 3337 C C . TYR A 1 422 ? 37.213 10.448 -53.873 1.00 87.88 422 TYR A C 1
ATOM 3339 O O . TYR A 1 422 ? 37.940 10.903 -54.758 1.00 87.88 422 TYR A O 1
ATOM 3347 N N . TYR A 1 423 ? 36.302 11.218 -53.266 1.00 88.00 423 TYR A N 1
ATOM 3348 C CA . TYR A 1 423 ? 36.092 12.613 -53.663 1.00 88.00 423 TYR A CA 1
ATOM 3349 C C . TYR A 1 423 ? 37.274 13.520 -53.298 1.00 88.00 423 TYR A C 1
ATOM 3351 O O . TYR A 1 423 ? 37.549 14.479 -54.022 1.00 88.00 423 TYR A O 1
ATOM 3359 N N . SER A 1 424 ? 37.993 13.238 -52.206 1.00 89.25 424 SER A N 1
ATOM 3360 C CA . SER A 1 424 ? 39.196 13.997 -51.846 1.00 89.25 424 SER A CA 1
ATOM 3361 C C . SER A 1 424 ? 40.316 13.796 -52.870 1.00 89.25 424 SER A C 1
ATOM 3363 O O . SER A 1 424 ? 40.915 14.772 -53.323 1.00 89.25 424 SER A O 1
ATOM 3365 N N . GLU A 1 425 ? 40.528 12.558 -53.318 1.00 87.00 425 GLU A N 1
ATOM 3366 C CA . GLU A 1 425 ? 41.510 12.212 -54.342 1.00 87.00 425 GLU A CA 1
ATOM 3367 C C . GLU A 1 425 ? 41.144 12.827 -55.698 1.00 87.00 425 GLU A C 1
ATOM 3369 O O . GLU A 1 425 ? 42.009 13.408 -56.356 1.00 87.00 425 GLU A O 1
ATOM 3374 N N . ILE A 1 426 ? 39.861 12.799 -56.083 1.00 86.81 426 ILE A N 1
ATOM 3375 C CA . ILE A 1 426 ? 39.378 13.487 -57.292 1.00 86.81 426 ILE A CA 1
ATOM 3376 C C . ILE A 1 426 ? 39.652 14.984 -57.219 1.00 86.81 426 ILE A C 1
ATOM 3378 O O . ILE A 1 426 ? 40.168 15.549 -58.180 1.00 86.81 426 ILE A O 1
ATOM 3382 N N . ASN A 1 427 ? 39.337 15.635 -56.099 1.00 88.06 427 ASN A N 1
ATOM 3383 C CA . ASN A 1 427 ? 39.555 17.073 -55.949 1.00 88.06 427 ASN A CA 1
ATOM 3384 C C . ASN A 1 427 ? 41.043 17.440 -56.056 1.00 88.06 427 ASN A C 1
ATOM 3386 O O . ASN A 1 427 ? 41.384 18.454 -56.673 1.00 88.06 427 ASN A O 1
ATOM 3390 N N . VAL A 1 428 ? 41.935 16.610 -55.499 1.00 88.69 428 VAL A N 1
ATOM 3391 C CA . VAL A 1 428 ? 43.390 16.787 -55.625 1.00 88.69 428 VAL A CA 1
ATOM 3392 C C . VAL A 1 428 ? 43.838 16.611 -57.075 1.00 88.69 428 VAL A C 1
ATOM 3394 O O . VAL A 1 428 ? 44.555 17.473 -57.585 1.00 88.69 428 VAL A O 1
ATOM 3397 N N . LEU A 1 429 ? 43.396 15.549 -57.760 1.00 85.81 429 LEU A N 1
ATOM 3398 C CA . LEU A 1 429 ? 43.722 15.332 -59.173 1.00 85.81 429 LEU A CA 1
ATOM 3399 C C . LEU A 1 429 ? 43.227 16.477 -60.054 1.00 85.81 429 LEU A C 1
ATOM 3401 O O . LEU A 1 429 ? 43.979 16.994 -60.872 1.00 85.81 429 LEU A O 1
ATOM 3405 N N . LEU A 1 430 ? 41.984 16.905 -59.863 1.00 87.12 430 LEU A N 1
ATOM 3406 C CA . LEU A 1 430 ? 41.359 17.972 -60.637 1.00 87.12 430 LEU A CA 1
ATOM 3407 C C . LEU A 1 430 ? 42.081 19.312 -60.419 1.00 87.12 430 LEU A C 1
ATOM 3409 O O . LEU A 1 430 ? 42.347 20.035 -61.377 1.00 87.12 430 LEU A O 1
ATOM 3413 N N . SER A 1 431 ? 42.504 19.599 -59.183 1.00 88.25 431 SER A N 1
ATOM 3414 C CA . SER A 1 431 ? 43.345 20.764 -58.871 1.00 88.25 431 SER A CA 1
ATOM 3415 C C . SER A 1 431 ? 44.711 20.694 -59.561 1.00 88.25 431 SER A C 1
ATOM 3417 O O . SER A 1 431 ? 45.166 21.691 -60.119 1.00 88.25 431 SER A O 1
ATOM 3419 N N . GLN A 1 432 ? 45.358 19.523 -59.554 1.00 86.19 432 GLN A N 1
ATOM 3420 C CA . GLN A 1 432 ? 46.650 19.306 -60.218 1.00 86.19 432 GLN A CA 1
ATOM 3421 C C . GLN A 1 432 ? 46.530 19.434 -61.745 1.00 86.19 432 GLN A C 1
ATOM 3423 O O . GLN A 1 432 ? 47.383 20.064 -62.367 1.00 86.19 432 GLN A O 1
ATOM 3428 N N . ILE A 1 433 ? 45.449 18.927 -62.343 1.00 86.62 433 ILE A N 1
ATOM 3429 C CA . ILE A 1 433 ? 45.153 19.075 -63.776 1.00 86.62 433 ILE A CA 1
ATOM 3430 C C . ILE A 1 433 ? 44.946 20.549 -64.139 1.00 86.62 433 ILE A C 1
ATOM 3432 O O . ILE A 1 433 ? 45.563 21.026 -65.088 1.00 86.62 433 ILE A O 1
ATOM 3436 N N . TYR A 1 434 ? 44.146 21.302 -63.376 1.00 88.75 434 TYR A N 1
ATOM 3437 C CA . TYR A 1 434 ? 43.939 22.730 -63.649 1.00 88.75 434 TYR A CA 1
ATOM 3438 C C . TYR A 1 434 ? 45.211 23.566 -63.477 1.00 88.75 434 TYR A C 1
ATOM 3440 O O . TYR A 1 434 ? 45.435 24.511 -64.237 1.00 88.75 434 TYR A O 1
ATOM 3448 N N . GLN A 1 435 ? 46.061 23.228 -62.503 1.00 86.44 435 GLN A N 1
ATOM 3449 C CA . GLN A 1 435 ? 47.372 23.863 -62.344 1.00 86.44 435 GLN A CA 1
ATOM 3450 C C . GLN A 1 435 ? 48.273 23.584 -63.549 1.00 86.44 435 GLN A C 1
ATOM 3452 O O . GLN A 1 435 ? 48.820 24.527 -64.117 1.00 86.44 435 GLN A O 1
ATOM 3457 N N . LEU A 1 436 ? 48.365 22.324 -63.989 1.00 85.62 436 LEU A N 1
ATOM 3458 C CA . LEU A 1 436 ? 49.109 21.953 -65.195 1.00 85.62 436 LEU A CA 1
ATOM 3459 C C . LEU A 1 436 ? 48.580 22.665 -66.440 1.00 85.62 436 LEU A C 1
ATOM 3461 O O . LEU A 1 436 ? 49.369 23.201 -67.212 1.00 85.62 436 LEU A O 1
ATOM 3465 N N . GLU A 1 437 ? 47.262 22.724 -66.624 1.00 85.62 437 GLU A N 1
ATOM 3466 C CA . GLU A 1 437 ? 46.642 23.409 -67.758 1.00 85.62 437 GLU A CA 1
ATOM 3467 C C . GLU A 1 437 ? 46.964 24.914 -67.756 1.00 85.62 437 GLU A C 1
ATOM 3469 O O . GLU A 1 437 ? 47.302 25.484 -68.795 1.00 85.62 437 GLU A O 1
ATOM 3474 N N . SER A 1 438 ? 46.894 25.561 -66.589 1.00 85.62 438 SER A N 1
ATOM 3475 C CA . SER A 1 438 ? 47.268 26.969 -66.407 1.00 85.62 438 SER A CA 1
ATOM 3476 C C . SER A 1 438 ? 48.749 27.210 -66.710 1.00 85.62 438 SER A C 1
ATOM 3478 O O . SER A 1 438 ? 49.087 28.147 -67.438 1.00 85.62 438 SER A O 1
ATOM 3480 N N . ASP A 1 439 ? 49.632 26.344 -66.210 1.00 83.00 439 ASP A N 1
ATOM 3481 C CA . ASP A 1 439 ? 51.073 26.432 -66.444 1.00 83.00 439 ASP A CA 1
ATOM 3482 C C . ASP A 1 439 ? 51.408 26.241 -67.928 1.00 83.00 439 ASP A C 1
ATOM 3484 O O . ASP A 1 439 ? 52.156 27.042 -68.485 1.00 83.00 439 ASP A O 1
ATOM 3488 N N . MET A 1 440 ? 50.796 25.254 -68.593 1.00 79.62 440 MET A N 1
ATOM 3489 C CA . MET A 1 440 ? 50.955 25.020 -70.032 1.00 79.62 440 MET A CA 1
ATOM 3490 C C . MET A 1 440 ? 50.463 26.208 -70.872 1.00 79.62 440 MET A C 1
ATOM 3492 O O . MET A 1 440 ? 51.108 26.575 -71.858 1.00 79.62 440 MET A O 1
ATOM 3496 N N . LYS A 1 441 ? 49.336 26.833 -70.492 1.00 83.12 441 LYS A N 1
ATOM 3497 C CA . LYS A 1 441 ? 48.831 28.057 -71.143 1.00 83.12 441 LYS A CA 1
ATOM 3498 C C . LYS A 1 441 ? 49.826 29.208 -70.990 1.00 83.12 441 LYS A C 1
ATOM 3500 O O . LYS A 1 441 ? 50.205 29.813 -71.988 1.00 83.12 441 LYS A O 1
ATOM 3505 N N . ARG A 1 442 ? 50.342 29.439 -69.778 1.00 80.00 442 ARG A N 1
ATOM 3506 C CA . ARG A 1 442 ? 51.348 30.482 -69.507 1.00 80.00 442 ARG A CA 1
ATOM 3507 C C . ARG A 1 442 ? 52.643 30.277 -70.293 1.00 80.00 442 ARG A C 1
ATOM 3509 O O . ARG A 1 442 ? 53.169 31.237 -70.847 1.00 80.00 442 ARG A O 1
ATOM 3516 N N . THR A 1 443 ? 53.166 29.053 -70.376 1.00 75.75 443 THR A N 1
ATOM 3517 C CA . THR A 1 443 ? 54.394 28.780 -71.147 1.00 75.75 443 THR A CA 1
ATOM 3518 C C . THR A 1 443 ? 54.195 28.905 -72.649 1.00 75.75 443 THR A C 1
ATOM 3520 O O . THR A 1 443 ? 55.122 29.311 -73.351 1.00 75.75 443 THR A O 1
ATOM 3523 N N . ARG A 1 444 ? 52.984 28.606 -73.142 1.00 71.44 444 ARG A N 1
ATOM 3524 C CA . ARG A 1 444 ? 52.601 28.831 -74.540 1.00 71.44 444 ARG A CA 1
ATOM 3525 C C . ARG A 1 444 ? 52.577 30.322 -74.875 1.00 71.44 444 ARG A C 1
ATOM 3527 O O . ARG A 1 444 ? 53.129 30.708 -75.903 1.00 71.44 444 ARG A O 1
ATOM 3534 N N . ASP A 1 445 ? 52.007 31.142 -73.996 1.00 72.69 445 ASP A N 1
ATOM 3535 C CA . ASP A 1 445 ? 51.948 32.599 -74.166 1.00 72.69 445 ASP A CA 1
ATOM 3536 C C . ASP A 1 445 ? 53.345 33.251 -74.105 1.00 72.69 445 ASP A C 1
ATOM 3538 O O . ASP A 1 445 ? 53.594 34.255 -74.768 1.00 72.69 445 ASP A O 1
ATOM 3542 N N . LEU A 1 446 ? 54.282 32.651 -73.357 1.00 72.44 446 LEU A N 1
ATOM 3543 C CA . LEU A 1 446 ? 55.670 33.113 -73.202 1.00 72.44 446 LEU A CA 1
ATOM 3544 C C . LEU A 1 446 ? 56.665 32.525 -74.231 1.00 72.44 446 LEU A C 1
ATOM 3546 O O . LEU A 1 446 ? 57.854 32.827 -74.140 1.00 72.44 446 LEU A O 1
ATOM 3550 N N . GLN A 1 447 ? 56.216 31.691 -75.184 1.00 62.66 447 GLN A N 1
ATOM 3551 C CA . GLN A 1 447 ? 57.049 31.024 -76.210 1.00 62.66 447 GLN A CA 1
ATOM 3552 C C . GLN A 1 447 ? 58.303 30.303 -75.660 1.00 62.66 447 GLN A C 1
ATOM 3554 O O . GLN A 1 447 ? 59.351 30.265 -76.306 1.00 62.66 447 GLN A O 1
ATOM 3559 N N . GLN A 1 448 ? 58.220 29.718 -74.461 1.00 60.56 448 GLN A N 1
ATOM 3560 C CA . GLN A 1 448 ? 59.346 29.001 -73.848 1.00 60.56 448 GLN A CA 1
ATOM 3561 C C . GLN A 1 448 ? 59.464 27.576 -74.417 1.00 60.56 448 GLN A C 1
ATOM 3563 O O . GLN A 1 448 ? 58.567 26.755 -74.237 1.00 60.56 448 GLN A O 1
ATOM 3568 N N . THR A 1 449 ? 60.576 27.258 -75.088 1.00 60.78 449 THR A N 1
ATOM 3569 C CA . THR A 1 449 ? 60.854 25.924 -75.659 1.00 60.78 449 THR A CA 1
ATOM 3570 C C . THR A 1 449 ? 61.704 25.066 -74.714 1.00 60.78 449 THR A C 1
ATOM 3572 O O . THR A 1 449 ? 62.712 25.553 -74.206 1.00 60.78 449 THR A O 1
ATOM 3575 N N . GLY A 1 450 ? 61.342 23.787 -74.520 1.00 63.94 450 GLY A N 1
ATOM 3576 C CA . GLY A 1 450 ? 62.143 22.797 -73.769 1.00 63.94 450 GLY A CA 1
ATOM 3577 C C . GLY A 1 450 ? 61.542 22.263 -72.457 1.00 63.94 450 GLY A C 1
ATOM 3578 O O . GLY A 1 450 ? 62.202 21.497 -71.766 1.00 63.94 450 GLY A O 1
ATOM 3579 N N . LEU A 1 451 ? 60.304 22.635 -72.101 1.00 63.66 451 LEU A N 1
ATOM 3580 C CA . LEU A 1 451 ? 59.621 22.188 -70.867 1.00 63.66 451 LEU A CA 1
ATOM 3581 C C . LEU A 1 451 ? 58.670 20.988 -71.073 1.00 63.66 451 LEU A C 1
ATOM 3583 O O . LEU A 1 451 ? 57.993 20.565 -70.137 1.00 63.66 451 LEU A O 1
ATOM 3587 N N . GLU A 1 452 ? 58.611 20.427 -72.283 1.00 67.69 452 GLU A N 1
ATOM 3588 C CA . GLU A 1 452 ? 57.668 19.362 -72.668 1.00 67.69 452 GLU A CA 1
ATOM 3589 C C . GLU A 1 452 ? 57.850 18.080 -71.845 1.00 67.69 452 GLU A C 1
ATOM 3591 O O . GLU A 1 452 ? 56.869 17.485 -71.405 1.00 67.69 452 GLU A O 1
ATOM 3596 N N . GLU A 1 453 ? 59.095 17.703 -71.553 1.00 70.88 453 GLU A N 1
ATOM 3597 C CA . GLU A 1 453 ? 59.429 16.508 -70.768 1.00 70.88 453 GLU A CA 1
ATOM 3598 C C . GLU A 1 453 ? 58.970 16.632 -69.303 1.00 70.88 453 GLU A C 1
ATOM 3600 O O . GLU A 1 453 ? 58.530 15.663 -68.687 1.00 70.88 453 GLU A O 1
ATOM 3605 N N . ILE A 1 454 ? 58.974 17.851 -68.752 1.00 75.25 454 ILE A N 1
ATOM 3606 C CA . ILE A 1 454 ? 58.508 18.130 -67.386 1.00 75.25 454 ILE A CA 1
ATOM 3607 C C . ILE A 1 454 ? 56.981 18.030 -67.307 1.00 75.25 454 ILE A C 1
ATOM 3609 O O . ILE A 1 454 ? 56.451 17.480 -66.340 1.00 75.25 454 ILE A O 1
ATOM 3613 N N . TYR A 1 455 ? 56.265 18.539 -68.313 1.00 77.44 455 TYR A N 1
ATOM 3614 C CA . TYR A 1 455 ? 54.810 18.392 -68.385 1.00 77.44 455 TYR A CA 1
ATOM 3615 C C . TYR A 1 455 ? 54.395 16.942 -68.626 1.00 77.44 455 TYR A C 1
ATOM 3617 O O . TYR A 1 455 ? 53.446 16.480 -67.995 1.00 77.44 455 TYR A O 1
ATOM 3625 N N . TYR A 1 456 ? 55.138 16.216 -69.463 1.00 75.56 456 TYR A N 1
ATOM 3626 C CA . TYR A 1 456 ? 54.914 14.796 -69.711 1.00 75.56 456 TYR A CA 1
ATOM 3627 C C . TYR A 1 456 ? 55.079 13.968 -68.431 1.00 75.56 456 TYR A C 1
ATOM 3629 O O . TYR A 1 456 ? 54.162 13.242 -68.065 1.00 75.56 456 TYR A O 1
ATOM 3637 N N . ASN A 1 457 ? 56.170 14.166 -67.682 1.00 77.25 457 ASN A N 1
ATOM 3638 C CA . ASN A 1 457 ? 56.404 13.456 -66.419 1.00 77.25 457 ASN A CA 1
ATOM 3639 C C . ASN A 1 457 ? 55.324 13.754 -65.360 1.00 77.25 457 ASN A C 1
ATOM 3641 O O . ASN A 1 457 ? 54.867 12.857 -64.652 1.00 77.25 457 ASN A O 1
ATOM 3645 N N . LYS A 1 458 ? 54.859 15.009 -65.266 1.00 77.50 458 LYS A N 1
ATOM 3646 C CA . LYS A 1 458 ? 53.757 15.363 -64.355 1.00 77.50 458 LYS A CA 1
ATOM 3647 C C . LYS A 1 458 ? 52.420 14.758 -64.792 1.00 77.50 458 LYS A C 1
ATOM 3649 O O . LYS A 1 458 ? 51.615 14.417 -63.933 1.00 77.50 458 LYS A O 1
ATOM 3654 N N . LEU A 1 459 ? 52.172 14.624 -66.096 1.00 76.75 459 LEU A N 1
ATOM 3655 C CA . LEU A 1 459 ? 50.968 13.978 -66.617 1.00 76.75 459 LEU A CA 1
ATOM 3656 C C . LEU A 1 459 ? 50.996 12.465 -66.362 1.00 76.75 459 LEU A C 1
ATOM 3658 O O . LEU A 1 459 ? 50.007 11.920 -65.878 1.00 76.75 459 LEU A O 1
ATOM 3662 N N . THR A 1 460 ? 52.135 11.805 -66.589 1.00 79.56 460 THR A N 1
ATOM 3663 C CA . THR A 1 460 ? 52.295 10.372 -66.299 1.00 79.56 460 THR A CA 1
ATOM 3664 C C . THR A 1 460 ? 52.111 10.070 -64.811 1.00 79.56 460 THR A C 1
ATOM 3666 O O . THR A 1 460 ? 51.443 9.100 -64.460 1.00 79.56 460 THR A O 1
ATOM 3669 N N . ASP A 1 461 ? 52.601 10.936 -63.919 1.00 77.81 461 ASP A N 1
ATOM 3670 C CA . ASP A 1 461 ? 52.392 10.795 -62.470 1.00 77.81 461 ASP A CA 1
ATOM 3671 C C . ASP A 1 461 ? 50.913 10.907 -62.060 1.00 77.81 461 ASP A C 1
ATOM 3673 O O . ASP A 1 461 ? 50.490 10.293 -61.074 1.00 77.81 461 ASP A O 1
ATOM 3677 N N . LEU A 1 462 ? 50.109 11.682 -62.798 1.00 77.56 462 LEU A N 1
ATOM 3678 C CA . LEU A 1 462 ? 48.661 11.760 -62.589 1.00 77.56 462 LEU A CA 1
ATOM 3679 C C . LEU A 1 462 ? 47.945 10.525 -63.139 1.00 77.56 462 LEU A C 1
ATOM 3681 O O . LEU A 1 462 ? 47.060 9.991 -62.469 1.00 77.56 462 LEU A O 1
ATOM 3685 N N . GLU A 1 463 ? 48.345 10.037 -64.314 1.00 75.94 463 GLU A N 1
ATOM 3686 C CA . GLU A 1 463 ? 47.773 8.837 -64.937 1.00 75.94 463 GLU A CA 1
ATOM 3687 C C . GLU A 1 463 ? 47.932 7.591 -64.058 1.00 75.94 463 GLU A C 1
ATOM 3689 O O . GLU A 1 463 ? 47.004 6.789 -63.963 1.00 75.94 463 GLU A O 1
ATOM 3694 N N . VAL A 1 464 ? 49.048 7.462 -63.335 1.00 80.25 464 VAL A N 1
ATOM 3695 C CA . VAL A 1 464 ? 49.304 6.337 -62.415 1.00 80.25 464 VAL A CA 1
ATOM 3696 C C . VAL A 1 464 ? 48.296 6.281 -61.253 1.00 80.25 464 VAL A C 1
ATOM 3698 O O . VAL A 1 464 ? 48.028 5.202 -60.725 1.00 80.25 464 VAL A O 1
ATOM 3701 N N . ARG A 1 465 ? 47.675 7.407 -60.870 1.00 76.88 465 ARG A N 1
ATOM 3702 C CA . ARG A 1 465 ? 46.688 7.463 -59.769 1.00 76.88 465 ARG A CA 1
ATOM 3703 C C . ARG A 1 465 ? 45.258 7.129 -60.209 1.00 76.88 465 ARG A C 1
ATOM 3705 O O . ARG A 1 465 ? 44.434 6.738 -59.382 1.00 76.88 465 ARG A O 1
ATOM 3712 N N . VAL A 1 466 ? 44.953 7.235 -61.505 1.00 74.12 466 VAL A N 1
ATOM 3713 C CA . VAL A 1 466 ? 43.608 6.995 -62.065 1.00 74.12 466 VAL A CA 1
ATOM 3714 C C . VAL A 1 466 ? 43.126 5.539 -61.890 1.00 74.12 466 VAL A C 1
ATOM 3716 O O . VAL A 1 466 ? 41.956 5.344 -61.549 1.00 74.12 466 VAL A O 1
ATOM 3719 N N . PRO A 1 467 ? 43.968 4.497 -62.059 1.00 78.00 467 PRO A N 1
ATOM 3720 C CA . PRO A 1 467 ? 43.578 3.115 -61.780 1.00 78.00 467 PRO A CA 1
ATOM 3721 C C . PRO A 1 467 ? 43.142 2.870 -60.329 1.00 78.00 467 PRO A C 1
ATOM 3723 O O . PRO A 1 467 ? 42.157 2.165 -60.118 1.00 78.00 467 PRO A O 1
ATOM 3726 N N . GLY A 1 468 ? 43.816 3.485 -59.348 1.00 76.62 468 GLY A N 1
ATOM 3727 C CA . GLY A 1 468 ? 43.462 3.375 -57.926 1.00 76.62 468 GLY A CA 1
ATOM 3728 C C . GLY A 1 468 ? 42.082 3.965 -57.624 1.00 76.62 468 GLY A C 1
ATOM 3729 O O . GLY A 1 468 ? 41.248 3.314 -57.003 1.00 76.62 468 GLY A O 1
ATOM 3730 N N . LEU A 1 469 ? 41.779 5.136 -58.187 1.00 77.56 469 LEU A N 1
ATOM 3731 C CA . LEU A 1 469 ? 40.448 5.756 -58.117 1.00 77.56 469 LEU A CA 1
ATOM 3732 C C . LEU A 1 469 ? 39.353 4.937 -58.807 1.00 77.56 469 LEU A C 1
ATOM 3734 O O . LEU A 1 469 ? 38.200 4.904 -58.375 1.00 77.56 469 LEU A O 1
ATOM 3738 N N . LYS A 1 470 ? 39.693 4.267 -59.911 1.00 75.31 470 LYS A N 1
ATOM 3739 C CA . LYS A 1 470 ? 38.764 3.362 -60.594 1.00 75.31 470 LYS A CA 1
ATOM 3740 C C . LYS A 1 470 ? 38.476 2.124 -59.744 1.00 75.31 470 LYS A C 1
ATOM 3742 O O . LYS A 1 470 ? 37.345 1.642 -59.752 1.00 75.31 470 LYS A O 1
ATOM 3747 N N . GLN A 1 471 ? 39.471 1.632 -59.008 1.00 80.19 471 GLN A N 1
ATOM 3748 C CA . GLN A 1 471 ? 39.306 0.537 -58.060 1.00 80.19 471 GLN A CA 1
ATOM 3749 C C . GLN A 1 471 ? 38.421 0.949 -56.875 1.00 80.19 471 GLN A C 1
ATOM 3751 O O . GLN A 1 471 ? 37.434 0.265 -56.618 1.00 80.19 471 GLN A O 1
ATOM 3756 N N . THR A 1 472 ? 38.676 2.093 -56.234 1.00 77.75 472 THR A N 1
ATOM 3757 C CA . THR A 1 472 ? 37.845 2.584 -55.116 1.00 77.75 472 THR A CA 1
ATOM 3758 C C . THR A 1 472 ? 36.403 2.873 -55.548 1.00 77.75 472 THR A C 1
ATOM 3760 O O . THR A 1 472 ? 35.455 2.540 -54.839 1.00 77.75 472 THR A O 1
ATOM 3763 N N . MET A 1 473 ? 36.196 3.394 -56.762 1.00 73.75 473 MET A N 1
ATOM 3764 C CA . MET A 1 473 ? 34.856 3.544 -57.344 1.00 73.75 473 MET A CA 1
ATOM 3765 C C . MET A 1 473 ? 34.166 2.195 -57.598 1.00 73.75 473 MET A C 1
ATOM 3767 O O . MET A 1 473 ? 32.954 2.075 -57.407 1.00 73.75 473 MET A O 1
ATOM 3771 N N . ASN A 1 474 ? 34.909 1.178 -58.039 1.00 74.31 474 ASN A N 1
ATOM 3772 C CA . ASN A 1 474 ? 34.366 -0.164 -58.229 1.00 74.31 474 ASN A CA 1
ATOM 3773 C C . ASN A 1 474 ? 33.994 -0.814 -56.890 1.00 74.31 474 ASN A C 1
ATOM 3775 O O . ASN A 1 474 ? 32.921 -1.399 -56.811 1.00 74.31 474 ASN A O 1
ATOM 3779 N N . GLU A 1 475 ? 34.807 -0.645 -55.846 1.00 75.94 475 GLU A N 1
ATOM 3780 C CA . GLU A 1 475 ? 34.524 -1.117 -54.480 1.00 75.94 475 GLU A CA 1
ATOM 3781 C C . GLU A 1 475 ? 33.264 -0.455 -53.890 1.00 75.94 475 GLU A C 1
ATOM 3783 O O . GLU A 1 475 ? 32.417 -1.117 -53.286 1.00 75.94 475 GLU A O 1
ATOM 3788 N N . LEU A 1 476 ? 33.068 0.845 -54.136 1.00 73.50 476 LEU A N 1
ATOM 3789 C CA . LEU A 1 476 ? 31.834 1.540 -53.760 1.00 73.50 476 LEU A CA 1
ATOM 3790 C C . LEU A 1 476 ? 30.613 0.986 -54.516 1.00 73.50 476 LEU A C 1
ATOM 3792 O O . LEU A 1 476 ? 29.563 0.773 -53.907 1.00 73.50 476 LEU A O 1
ATOM 3796 N N . ARG A 1 477 ? 30.749 0.686 -55.815 1.00 67.50 477 ARG A N 1
ATOM 3797 C CA . ARG A 1 477 ? 29.671 0.116 -56.647 1.00 67.50 477 ARG A CA 1
ATOM 3798 C C . ARG A 1 477 ? 29.335 -1.333 -56.297 1.00 67.50 477 ARG A C 1
ATOM 3800 O O . ARG A 1 477 ? 28.158 -1.683 -56.285 1.00 67.50 477 ARG A O 1
ATOM 3807 N N . THR A 1 478 ? 30.320 -2.175 -55.991 1.00 64.88 478 THR A N 1
ATOM 3808 C CA . THR A 1 478 ? 30.068 -3.554 -55.542 1.00 64.88 478 THR A CA 1
ATOM 3809 C C . THR A 1 478 ? 29.374 -3.563 -54.184 1.00 64.88 478 THR A C 1
ATOM 3811 O O . THR A 1 478 ? 28.388 -4.276 -54.028 1.00 64.88 478 THR A O 1
ATOM 3814 N N . SER A 1 479 ? 29.769 -2.675 -53.263 1.00 60.66 479 SER A N 1
ATOM 3815 C CA . SER A 1 479 ? 29.103 -2.524 -51.957 1.00 60.66 479 SER A CA 1
ATOM 3816 C C . SER A 1 479 ? 27.656 -1.997 -52.041 1.00 60.66 479 SER A C 1
ATOM 3818 O O . SER A 1 479 ? 26.865 -2.173 -51.113 1.00 60.66 479 SER A O 1
ATOM 3820 N N . TYR A 1 480 ? 27.299 -1.334 -53.147 1.00 56.28 480 TYR A N 1
ATOM 3821 C CA . TYR A 1 480 ? 25.929 -0.918 -53.460 1.00 56.28 480 TYR A CA 1
ATOM 3822 C C . TYR A 1 480 ? 25.122 -2.067 -54.090 1.00 56.28 480 TYR A C 1
ATOM 3824 O O . TYR A 1 480 ? 23.967 -2.284 -53.729 1.00 56.28 480 TYR A O 1
ATOM 3832 N N . ASN A 1 481 ? 25.742 -2.851 -54.978 1.00 46.44 481 ASN A N 1
ATOM 3833 C CA . ASN A 1 481 ? 25.094 -3.957 -55.686 1.00 46.44 481 ASN A CA 1
ATOM 3834 C C . ASN A 1 481 ? 24.868 -5.206 -54.813 1.00 46.44 481 ASN A C 1
ATOM 3836 O O . ASN A 1 481 ? 23.848 -5.870 -54.979 1.00 46.44 481 ASN A O 1
ATOM 3840 N N . GLU A 1 482 ? 25.743 -5.504 -53.846 1.00 48.59 482 GLU A N 1
ATOM 3841 C CA . GLU A 1 482 ? 25.523 -6.593 -52.873 1.00 48.59 482 GLU A CA 1
ATOM 3842 C C . GLU A 1 482 ? 24.249 -6.377 -52.035 1.00 48.59 482 GLU A C 1
ATOM 3844 O O . GLU A 1 482 ? 23.561 -7.336 -51.688 1.00 48.59 482 GLU A O 1
ATOM 3849 N N . LYS A 1 483 ? 23.860 -5.118 -51.789 1.00 45.78 483 LYS A N 1
ATOM 3850 C CA . LYS A 1 483 ? 22.610 -4.777 -51.087 1.00 45.78 483 LYS A CA 1
ATOM 3851 C C . LYS A 1 483 ? 21.353 -5.001 -51.935 1.00 45.78 483 LYS A C 1
ATOM 3853 O O . LYS A 1 483 ? 20.300 -5.260 -51.368 1.00 45.78 483 LYS A O 1
ATOM 3858 N N . LEU A 1 484 ? 21.447 -4.935 -53.266 1.00 36.97 484 LEU A N 1
ATOM 3859 C CA . LEU A 1 484 ? 20.327 -5.228 -54.175 1.00 36.97 484 LEU A CA 1
ATOM 3860 C C . LEU A 1 484 ? 20.072 -6.734 -54.327 1.00 36.97 484 LEU A C 1
ATOM 3862 O O . LEU A 1 484 ? 18.933 -7.134 -54.543 1.00 36.97 484 LEU A O 1
ATOM 3866 N N . VAL A 1 485 ? 21.106 -7.568 -54.187 1.00 37.53 485 VAL A N 1
ATOM 3867 C CA . VAL A 1 485 ? 20.983 -9.036 -54.280 1.00 37.53 485 VAL A CA 1
ATOM 3868 C C . VAL A 1 485 ? 20.422 -9.651 -52.991 1.00 37.53 485 VAL A C 1
ATOM 3870 O O . VAL A 1 485 ? 19.760 -10.674 -53.059 1.00 37.53 485 VAL A O 1
ATOM 3873 N N . HIS A 1 486 ? 20.615 -9.014 -51.832 1.00 38.88 486 HIS A N 1
ATOM 3874 C CA . HIS A 1 486 ? 20.037 -9.457 -50.553 1.00 38.88 486 HIS A CA 1
ATOM 3875 C C . HIS A 1 486 ? 18.595 -8.970 -50.288 1.00 38.88 486 HIS A C 1
ATOM 3877 O O . HIS A 1 486 ? 18.043 -9.257 -49.228 1.00 38.88 486 HIS A O 1
ATOM 3883 N N . LEU A 1 487 ? 17.988 -8.240 -51.231 1.00 37.66 487 LEU A N 1
ATOM 3884 C CA . LEU A 1 487 ? 16.609 -7.727 -51.163 1.00 37.66 487 LEU A CA 1
ATOM 3885 C C . LEU A 1 487 ? 15.652 -8.395 -52.179 1.00 37.66 487 LEU A C 1
ATOM 3887 O O . LEU A 1 487 ? 14.500 -7.971 -52.291 1.00 37.66 487 LEU A O 1
ATOM 3891 N N . ILE A 1 488 ? 16.121 -9.426 -52.894 1.00 33.00 488 ILE A N 1
ATOM 3892 C CA . ILE A 1 488 ? 15.337 -10.362 -53.726 1.00 33.00 488 ILE A CA 1
ATOM 3893 C C . ILE A 1 488 ? 15.431 -11.734 -53.066 1.00 33.00 488 ILE A C 1
ATOM 3895 O O . ILE A 1 488 ? 14.383 -12.415 -52.986 1.00 33.00 488 ILE A O 1
#

InterPro domains:
  IPR002017 Spectrin repeat [PF00435] (50-136)
  IPR018159 Spectrin/alpha-actinin [SM00150] (33-137)
  IPR018159 Spectrin/alpha-actinin [SM00150] (140-260)

Foldseek 3Di:
DDDDDDDDDDDDPDDDFFDKDFPDWDWDDQPQKIWIWTWIDGQLATAIDTPDIVVGLLDQDLALVRLVVVLVSLVSRLVVVVVCVVVLVVVLVVLLVVLVVDDDPVVSVSSVSHSVNVVVNVVVVNVSSVLSSVLSVLSSQLRVLLVLLLVLLVVLLVCLLPPDQDQALVRLVVVLVVLVVSCVVRQVVSLVSNVVSLVVSLVSLVVSLVVNVPPDDPDDPDVNVSSVVSNVSSVVSNVVSVVSSVVSVVSSVVSSVLSVLSSLLNVLVVLLVVLVCCCVVPVVVLLVPLAQDPALVSLVVSLVSLVVSLVVLVVSLVVLVVSVVVLVCSVVDPVVVVVDPQDPVRVVVVVCVVVVDDPDDDDDPPPVVVVVVVVSCVVSCCVSVVSSVVSNVSSVVVNVVSVVSSVSSVLSSVLSVLSSVLNVLVVVLVVLVVVLVVVVVVCVVVVDPDCVVVSVVSVVVSVVCVVVSVVSVVVSVVSVVVVVVVVD

Mean predicted aligned error: 14.66 Å

Sequence (488 aa):
MSDKASSCDSSDFSDGYPTTTTISTVALQAGNARIVLAVLRCGSWIRVRIQRMEPDLYDIGASADEARSLHEIHQHLCTKLASKQEQISELLSKADDLVTQQTSDNQSQVYAAMAESLNRAWRDLLGILTQRGRLLDLAMECFNSADNVIQQAERVEHLCITGGWGHDISSVRRLIEEHENLKRTGLLEPSHNLLNSANNLLELLGRMSSQTGSSTSTSNTGPRHASVVAR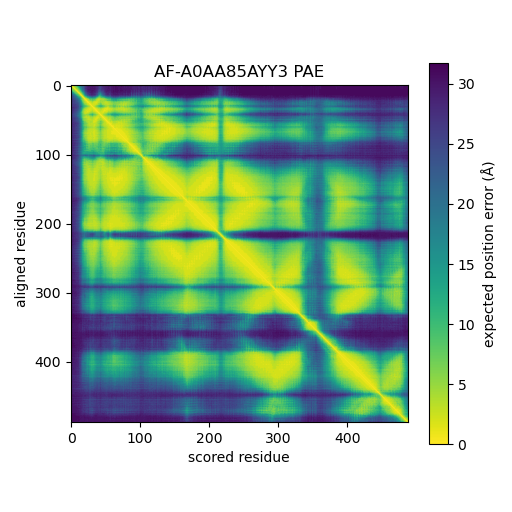EHVAAITSKAGMARRHAEDIWNRRDHLLQLRLTVVSMEAELERIVDWFVKTGEPRFSDLQVGTSLSECQTNLDRLMTLADEVRDLQSAHSHLTQDLHQATTTDSWRRKREKSVSEILRAQEQELGIHSTSLSMDVDNENELKSIHDSDTWRVTHGAYSELITRLRTTESYIWEFLDRIENRRRQLHTSVIYYSEINVLLSQIYQLESDMKRTRDLQQTGLEEIYYNKLTDLEVRVPGLKQTMNELRTSYNEKLVHLI

Nearest PDB structures (foldseek):
  1g8x-assembly1_B  TM=3.460E-01  e=4.337E-03  Dictyostelium discoideum
  6sl2-assembly1_A  TM=2.319E-01  e=6.831E-03  Entamoeba histolytica
  6sl7-assembly1_A  TM=1.986E-01  e=5.982E-02  Entamoeba histolytica
  6h2e-assembly1_Q-2  TM=2.807E-01  e=1.437E+00  Aeromonas hydrophila subsp. hydrophila AL09-71

Solvent-accessible surface area (backbone atoms only — not comparable to full-atom values): 26600 Å² total; per-residue (Å²): 135,84,89,83,86,91,75,94,73,90,76,80,93,76,80,89,71,69,68,75,42,79,78,47,74,52,75,48,75,34,85,89,28,38,42,31,34,38,36,33,37,35,81,50,40,34,43,59,42,85,74,44,50,38,75,45,82,46,68,43,64,94,42,37,68,47,9,47,54,53,36,55,42,48,51,52,36,50,54,56,52,53,67,48,45,59,58,51,52,52,51,44,51,53,49,54,54,49,36,74,69,53,91,50,73,73,58,30,55,38,51,51,44,27,49,53,29,40,53,50,26,51,52,50,51,52,50,54,52,52,50,39,52,53,47,24,53,33,38,24,52,22,36,50,28,30,52,47,22,35,54,29,13,54,50,48,35,50,50,50,70,72,51,82,74,63,86,44,61,66,50,29,52,50,49,52,53,54,50,54,49,44,46,46,66,32,48,50,50,35,47,52,53,22,52,51,32,44,49,56,37,51,49,51,52,52,52,52,48,54,64,70,68,68,68,92,64,100,76,69,64,62,71,59,47,43,44,48,52,41,51,50,49,53,51,52,48,54,47,53,23,50,49,40,36,49,54,22,47,54,47,44,54,53,43,51,54,50,50,53,54,45,42,52,50,41,46,51,51,53,53,50,49,52,54,52,48,42,41,66,74,48,46,51,58,54,58,68,69,57,57,82,52,96,44,44,68,50,17,47,5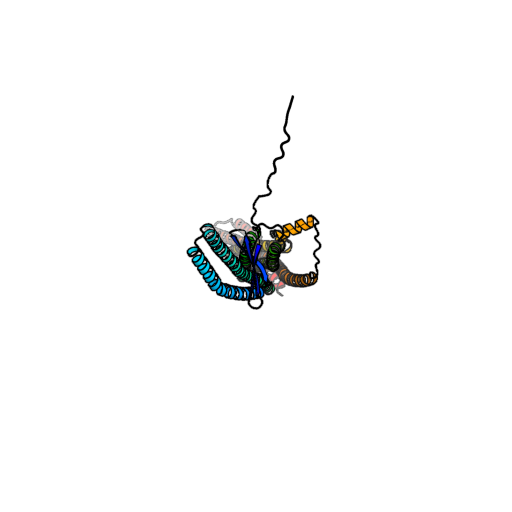3,37,44,54,56,47,50,53,52,52,51,55,51,52,53,52,49,52,53,50,52,50,52,51,51,51,50,50,48,65,73,71,44,70,60,68,72,68,70,57,79,72,50,72,69,52,51,48,50,52,50,40,61,74,65,67,69,78,76,88,68,92,81,82,76,66,71,68,57,52,55,55,53,48,54,52,49,52,59,51,49,48,55,54,52,48,52,52,53,52,50,53,54,51,51,54,55,51,51,56,48,52,55,52,51,50,52,53,48,53,54,51,48,53,53,24,51,54,46,32,51,51,40,49,53,48,52,52,51,53,51,52,50,52,49,50,51,51,51,54,50,52,40,60,78,66,71,64,84,85,58,63,67,62,53,50,53,56,49,52,61,52,56,68,50,49,62,57,54,52,48,55,53,47,54,56,49,50,67,54,50,57,58,59,65,76,74,111

pLDDT: mean 79.15, std 18.91, range [27.72, 98.44]

Secondary structure (DSSP, 8-state):
----------------PPPPEEEEEEEEEETTEEEEEEEEEETTEEEEEEEEEES-TT---SSHHHHHHHHHHHHHHHHHHHHHHHHHHHHHHHHHHHHHH---HHHHHHHHHHHHHHHHHHHHHHHHHHHHHHHHHHHHHHHHHHHHHHHHHHHHHHHHHH----SSHHHHHHHHHHHHHHHIIIIIHHHHHHHHHHHHHHHHHHHHHHHHT-S--TT--HHHHHHHHHHHHHHHHHHHHHHHHHHHHHHHHHHHHHHHHHHHHHHHHHHHHHHHHHIIIIIHHHHHH----SSHHHHHHHHHHHHHHHHHHHHHHHHHHHHHHHHHHHHH-THHHHSS---HHHHHHHHHHHTT--------SHHHHHHHHHHHHHHHHHHHHHHHHHHHHHHHHHHHHHHHHHHHHHHHHHHHHHHHHHHHHHHHHHHHHHHHHHHHHHHHHTT--S-HHHHHHHHHHHHTTHHHHHHHHHHHHHHHHHHHHTT-

=== Feature glossary ===
A reading guide for the features in this record.

Start from the sequence.

  · Sequence gives the chain of amino acids in standard one-letter code (A=alanine, C=cysteine, …, Y=tyrosine), read N→C. It is the only feature that is directly encoded by the gene; all structural features are derived from the folded form of this sequence.

Fold it, and you get atomic coordinates and the backbone conformation that goes with them.

  · The mmCIF table is the protein's shape written out atom by atom. For each backbone N, Cα, C, and carbonyl O, it records an (x, y, z) coordinate triple in Å plus the residue type, chain letter, and residue number.

  · Backbone dihedral angles. Every residue except chain termini has a φ (preceding-C → N → Cα → C) and a ψ (N → Cα → C → next-N). They are reported in degrees following the IUPAC sign convention. Secondary structure is essentially a statement about which (φ, ψ) basin each residue occupies.

  · DSSP 8-state secondary structure assigns each residue one of H (α-helix), G (3₁₀-helix), I (π-helix), E (extended β-strand), B (isolated β-bridge), T (hydrogen-bonded turn), S (bend), or '-' (coil). The assignment is computed from backbone hydrogen-bond geometry via the Kabsch–Sander algorithm.

  · P-SEA three-state annotation labels each residue as helix, strand, or coil based purely on the geometry of the Cα trace. It serves as a fallback when the full backbone (and thus DSSP) is unavailable.

Summarize the fold with a handful of shape descriptors and a per-residue structural alphabet.

  · Radius of gyration (Rg) is the root-mean-square distance of Cα atoms from their centroid — a single number for overall size and compactness. A globular domain of N residues has Rg ≈ 2.2·N^0.38 Å; an extended or disordered chain has a much larger Rg. The Cα contact count is the number of residue pairs whose Cα atoms are within 8 Å and are more than four positions apart in sequence — a standard proxy for tertiary packing density. The bounding box is the smallest axis-aligned box enclosing all Cα atoms.

  · Foldseek's 3Di representation compresses backbone geometry into a per-residue letter drawn from a learned twenty-state alphabet. It captures the tertiary interaction pattern around each residue — which residues are packed against it in space, regardless of where they are in sequence.

  · Accessible surface area quantifies burial. A residue with SASA near zero is packed into the hydrophobic core; one with SASA >100 Å² sits on the surface. Computed here via the Shrake–Rupley numerical algorithm with a 1.4 Å probe.

Ask how reliable the model is.

  · For AlphaFold models, the B-factor field carries pLDDT — the model's own estimate of local accuracy on a 0–100 scale. Regions with pLDDT<50 should be treated as essentially unmodeled; they often correspond to intrinsically disordered segments.

  · For experimental (PDB) structures, the B-factor (temperature factor) quantifies the positional spread of each atom in the crystal — a combination of thermal vibration and static disorder — in units of Å². High B-factors mark flexible loops or poorly resolved regions; low B-factors mark the rigid, well-ordered core.

  · PAE(i, j) answers: if I align the predicted and true structures on residue i, how far off (in Å) do I expect residue j to be? A block-diagonal PAE matrix with low values on the blocks and high values off-diagonal is the signature of a multi-domain protein with confidently predicted domains but uncertain inter-domain orientation.

Place it in context: what it resembles, what it is annotated as, and how it looks.

  · Structural nearest neighbors (via Foldseek easy-search vs the PDB). Reported per hit: target PDB id, E-value, and alignment TM-score. A TM-score above ~0.5 is the conventional threshold for 'same fold'.

  · Functional annotations link the protein to curated databases. InterPro entries identify conserved domains and families by matching the sequence against member-database signatures (Pfam, PROSITE, CDD, …). Gene Ontology (GO) terms describe molecular function, biological process, and cellular component in a controlled vocabulary. CATH places the structure in a hierarchical fold classification (Class/Architecture/Topology/Homologous-superfamily). The organism is the source species.

  · Plot images: a contact map (which residues are close in 3D, as an N×N binary image), a Ramachandran scatter (backbone torsion angles, revealing secondary-structure composition at a glance), and — for AlphaFold structures — a PAE heatmap (pairwise prediction confidence).

  · Structure images are PyMOL renders from six orthogonal camera directions. Cartoon representation draws helices as coils and strands as arrows; sticks shows the backbone as bonds; surface shows the solvent-excluded envelope. Rainbow coloring maps sequence position to hue (blue→red, N→C); chain coloring assigns a distinct color per polypeptide.